Protein AF-A0A6P6J714-F1 (afdb_monomer_lite)

InterPro domains:
  IPR006620 Prolyl 4-hydroxylase, alpha subunit [SM00702] (206-391)
  IPR011990 Tetratricopeptide-like helical domain superfamily [G3DSA:1.25.40.10] (125-239)
  IPR011990 Tetratricopeptide-like helical domain superfamily [SSF48452] (155-238)
  IPR013547 Prolyl 4-hydroxylase, N-terminal [PF08336] (25-153)
  IPR045054 Prolyl 4-hydroxylase [PTHR10869] (330-397)
  IPR059068 Prolyl 4-hydroxylase, peptide-substrate-binding domain [PF23558] (156-231)

Sequence (407 aa):
MVVRELTFVVCFWTVCTAGHEFFSSTDQIAQLVEKKKDLLMSFSQYIDAEEKNVEAMKSVYLDLLLSYSNPVDPEEITRDPVAAYKLLRQLRNELIHIIKHIQPSFHQCNEYQDELELLEIPQLKDLDGAASGLIRLQEIYKLYPEDIMKEMLLSADEAFHVGLVAYNEDKFQHAFLWFWYSLDKLTEYSTTTEKELLLYVISSAYHFGSLPVAIYFNKQLLNLDPTDYEIRDQLNRLLRFQRKSNPDIFTLNKESRSYEKLCRGELDKRTFKRQRALSCRYSTGGGNPRLMYPPVKEEVEWDEPPIIRYHDIISDREIEILKNISRPLMNDVEIGGATVFPDIGVATRPKKGSAVFWYNLHKNGELDLNTRHAGCPVLVGNKWVANKWIHEFGQEFKRPCSLSEWE

Structure (mmCIF, N/CA/C/O backbone):
data_AF-A0A6P6J714-F1
#
_entry.id   AF-A0A6P6J714-F1
#
loop_
_atom_site.group_PDB
_atom_site.id
_atom_site.type_symbol
_atom_site.label_atom_id
_atom_site.label_alt_id
_atom_site.label_comp_id
_atom_site.label_asym_id
_atom_site.label_entity_id
_atom_site.label_seq_id
_atom_site.pdbx_PDB_ins_code
_atom_site.Cartn_x
_atom_site.Cartn_y
_atom_site.Cartn_z
_atom_site.occupancy
_atom_site.B_iso_or_equiv
_atom_site.auth_seq_id
_atom_site.auth_comp_id
_atom_site.auth_asym_id
_atom_site.auth_atom_id
_atom_site.pdbx_PDB_model_num
ATOM 1 N N . MET A 1 1 ? 41.418 -51.137 0.721 1.00 33.09 1 MET A N 1
ATOM 2 C CA . MET A 1 1 ? 41.031 -50.244 1.830 1.00 33.09 1 MET A CA 1
ATOM 3 C C . MET A 1 1 ? 41.087 -48.817 1.301 1.00 33.09 1 MET A C 1
ATOM 5 O O . MET A 1 1 ? 42.153 -48.227 1.265 1.00 33.09 1 MET A O 1
ATOM 9 N N . VAL A 1 2 ? 39.975 -48.325 0.755 1.00 26.08 2 VAL A N 1
ATOM 10 C CA . VAL A 1 2 ? 39.806 -46.923 0.342 1.00 26.08 2 VAL A CA 1
ATOM 11 C C . VAL A 1 2 ? 38.433 -46.539 0.867 1.00 26.08 2 VAL A C 1
ATOM 13 O O . VAL A 1 2 ? 37.415 -47.041 0.393 1.00 26.08 2 VAL A O 1
ATOM 16 N N . VAL A 1 3 ? 38.446 -45.783 1.957 1.00 25.08 3 VAL A N 1
ATOM 17 C CA . VAL A 1 3 ? 37.269 -45.347 2.703 1.00 25.08 3 VAL A CA 1
ATOM 18 C C . VAL A 1 3 ? 36.589 -44.253 1.883 1.00 25.08 3 VAL A C 1
ATOM 20 O O . VAL A 1 3 ? 37.199 -43.229 1.591 1.00 25.08 3 VAL A O 1
ATOM 23 N N . ARG A 1 4 ? 35.345 -44.493 1.458 1.00 28.39 4 ARG A N 1
ATOM 24 C CA . ARG A 1 4 ? 34.454 -43.450 0.941 1.00 28.39 4 ARG A CA 1
ATOM 25 C C . ARG A 1 4 ? 33.766 -42.820 2.146 1.00 28.39 4 ARG A C 1
ATOM 27 O O . ARG A 1 4 ? 32.860 -43.429 2.707 1.00 28.39 4 ARG A O 1
ATOM 34 N N . GLU A 1 5 ? 34.206 -41.637 2.554 1.00 26.20 5 GLU A N 1
ATOM 35 C CA . GLU A 1 5 ? 33.433 -40.816 3.483 1.00 26.20 5 GLU A CA 1
ATOM 36 C C . GLU A 1 5 ? 32.226 -40.233 2.737 1.00 26.20 5 GLU A C 1
ATOM 38 O O . GLU A 1 5 ? 32.371 -39.444 1.804 1.00 26.20 5 GLU A O 1
ATOM 43 N N . LEU A 1 6 ? 31.026 -40.671 3.124 1.00 26.44 6 LEU A N 1
ATOM 44 C CA . LEU A 1 6 ? 29.785 -39.960 2.840 1.00 26.44 6 LEU A CA 1
ATOM 45 C C . LEU A 1 6 ? 29.675 -38.818 3.855 1.00 26.44 6 LEU A C 1
ATOM 47 O O . LEU A 1 6 ? 29.275 -39.032 4.999 1.00 26.44 6 LEU A O 1
ATOM 51 N N . THR A 1 7 ? 30.010 -37.602 3.444 1.00 24.78 7 THR A N 1
ATOM 52 C CA . THR A 1 7 ? 29.639 -36.395 4.180 1.00 24.78 7 THR A CA 1
ATOM 53 C C . THR A 1 7 ? 28.159 -36.105 3.936 1.00 24.78 7 THR A C 1
ATOM 55 O O . THR A 1 7 ? 27.760 -35.555 2.912 1.00 24.78 7 THR A O 1
ATOM 58 N N . PHE A 1 8 ? 27.314 -36.504 4.887 1.00 23.41 8 PHE A N 1
ATOM 59 C CA . PHE A 1 8 ? 25.938 -36.021 4.974 1.00 23.41 8 PHE A CA 1
ATOM 60 C C . PHE A 1 8 ? 25.968 -34.544 5.387 1.00 23.41 8 PHE A C 1
ATOM 62 O O . PHE A 1 8 ? 26.159 -34.220 6.558 1.00 23.41 8 PHE A O 1
ATOM 69 N N . VAL A 1 9 ? 25.772 -33.638 4.428 1.00 26.62 9 VAL A N 1
ATOM 70 C CA . VAL A 1 9 ? 25.413 -32.249 4.730 1.00 26.62 9 VAL A CA 1
ATOM 71 C C . VAL A 1 9 ? 23.960 -32.263 5.190 1.00 26.62 9 VAL A C 1
ATOM 73 O O . VAL A 1 9 ? 23.029 -32.285 4.387 1.00 26.62 9 VAL A O 1
ATOM 76 N N . VAL A 1 10 ? 23.763 -32.306 6.505 1.00 26.33 10 VAL A N 1
ATOM 77 C CA . VAL A 1 10 ? 22.467 -32.023 7.120 1.00 26.33 10 VAL A CA 1
ATOM 78 C C . VAL A 1 10 ? 22.221 -30.528 6.934 1.00 26.33 10 VAL A C 1
ATOM 80 O O . VAL A 1 10 ? 22.680 -29.705 7.723 1.00 26.33 10 VAL A O 1
ATOM 83 N N . CYS A 1 11 ? 21.530 -30.158 5.854 1.00 25.64 11 CYS A N 1
ATOM 84 C CA . CYS A 1 11 ? 20.895 -28.850 5.774 1.00 25.64 11 CYS A CA 1
ATOM 85 C C . CYS A 1 11 ? 19.868 -28.789 6.905 1.00 25.64 11 CYS A C 1
ATOM 87 O O . CYS A 1 11 ? 18.786 -29.365 6.796 1.00 25.64 11 CYS A O 1
ATOM 89 N N . PHE A 1 12 ? 20.209 -28.089 7.986 1.00 23.88 12 PHE A N 1
ATOM 90 C CA . PHE A 1 12 ? 19.211 -27.517 8.874 1.00 23.88 12 PHE A CA 1
ATOM 91 C C . PHE A 1 12 ? 18.360 -26.571 8.026 1.00 23.88 12 PHE A C 1
ATOM 93 O O . PHE A 1 12 ? 18.694 -25.407 7.830 1.00 23.88 12 PHE A O 1
ATOM 100 N N . TRP A 1 13 ? 17.261 -27.093 7.486 1.00 26.03 13 TRP A N 1
ATOM 101 C CA . TRP A 1 13 ? 16.109 -26.271 7.181 1.00 26.03 13 TRP A CA 1
ATOM 102 C C . TRP A 1 13 ? 15.605 -25.787 8.534 1.00 26.03 13 TRP A C 1
ATOM 104 O O . TRP A 1 13 ? 14.771 -26.425 9.173 1.00 26.03 13 TRP A O 1
ATOM 114 N N . THR A 1 14 ? 16.128 -24.656 9.002 1.00 24.09 14 THR A N 1
ATOM 115 C CA . THR A 1 14 ? 15.284 -23.752 9.769 1.00 24.09 14 THR A CA 1
ATOM 116 C C . THR A 1 14 ? 14.135 -23.412 8.836 1.00 24.09 14 THR A C 1
ATOM 118 O O . THR A 1 14 ? 14.237 -22.524 7.991 1.00 24.09 14 THR A O 1
ATOM 121 N N . VAL A 1 15 ? 13.055 -24.186 8.940 1.00 29.66 15 VAL A N 1
ATOM 122 C CA . VAL A 1 15 ? 11.729 -23.698 8.611 1.00 29.66 15 VAL A CA 1
ATOM 123 C C . VAL A 1 15 ? 11.566 -22.498 9.528 1.00 29.66 15 VAL A C 1
ATOM 125 O O . VAL A 1 15 ? 11.230 -22.639 10.701 1.00 29.66 15 VAL A O 1
ATOM 128 N N . CYS A 1 16 ? 11.908 -21.311 9.028 1.00 23.75 16 CYS A N 1
ATOM 129 C CA . CYS A 1 16 ? 11.300 -20.109 9.549 1.00 23.75 16 CYS A CA 1
ATOM 130 C C . CYS A 1 16 ? 9.811 -20.338 9.334 1.00 23.75 16 CYS A C 1
ATOM 132 O O . CYS A 1 16 ? 9.311 -20.212 8.217 1.00 23.75 16 CYS A O 1
ATOM 134 N N . THR A 1 17 ? 9.107 -20.725 10.393 1.00 29.05 17 THR A N 1
ATOM 135 C CA . THR A 1 17 ? 7.695 -20.408 10.514 1.00 29.05 17 THR A CA 1
ATOM 136 C C . THR A 1 17 ? 7.659 -18.887 10.565 1.00 29.05 17 THR A C 1
ATOM 138 O O . THR A 1 17 ? 7.710 -18.291 11.640 1.00 29.05 17 THR A O 1
ATOM 141 N N . ALA A 1 18 ? 7.711 -18.242 9.396 1.00 38.22 18 ALA A N 1
ATOM 142 C CA . ALA A 1 18 ? 7.245 -16.878 9.280 1.00 38.22 18 ALA A CA 1
ATOM 143 C C . ALA A 1 18 ? 5.825 -16.941 9.835 1.00 38.22 18 ALA A C 1
ATOM 145 O O . ALA A 1 18 ? 4.995 -17.688 9.309 1.00 38.22 18 ALA A O 1
ATOM 146 N N . GLY A 1 19 ? 5.600 -16.313 10.991 1.00 42.78 19 GLY A N 1
ATOM 147 C CA . GLY A 1 19 ? 4.258 -16.230 11.546 1.00 42.78 19 GLY A CA 1
ATOM 148 C C . GLY A 1 19 ? 3.339 -15.726 10.441 1.00 42.78 19 GLY A C 1
ATOM 149 O O . GLY A 1 19 ? 3.762 -14.888 9.651 1.00 42.78 19 GLY A O 1
ATOM 150 N N . HIS A 1 20 ? 2.130 -16.272 10.345 1.00 53.53 20 HIS A N 1
ATOM 151 C CA . HIS A 1 20 ? 1.172 -15.837 9.335 1.00 53.53 20 HIS A CA 1
ATOM 152 C C . HIS A 1 20 ? 1.065 -14.296 9.374 1.00 53.53 20 HIS A C 1
ATOM 154 O O . HIS A 1 20 ? 0.865 -13.716 10.446 1.00 53.53 20 HIS A O 1
ATOM 160 N N . GLU A 1 21 ? 1.337 -13.655 8.233 1.00 58.09 21 GLU A N 1
ATOM 161 C CA . GLU A 1 21 ? 1.331 -12.200 8.028 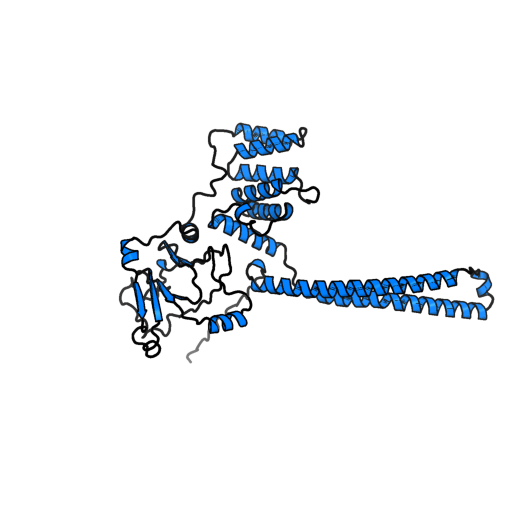1.00 58.09 21 GLU A CA 1
ATOM 162 C C . GLU A 1 21 ? 0.247 -11.875 6.998 1.00 58.09 21 GLU A C 1
ATOM 164 O O . GLU A 1 21 ? 0.43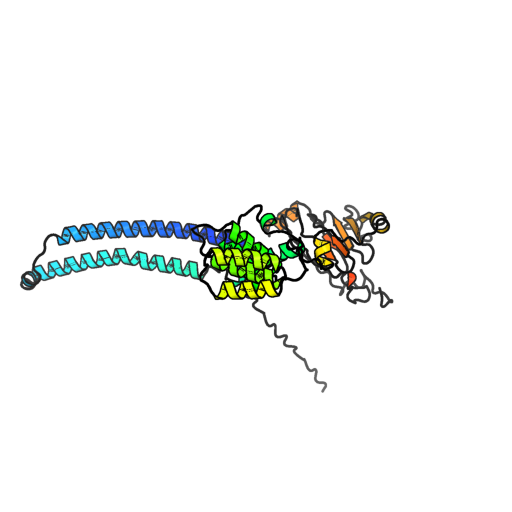9 -12.071 5.792 1.00 58.09 21 GLU A O 1
ATOM 169 N N . PHE A 1 22 ? -0.900 -11.386 7.471 1.00 57.59 22 PHE A N 1
ATOM 170 C CA . PHE A 1 22 ? -2.114 -11.248 6.657 1.00 57.59 22 PHE A CA 1
ATOM 171 C C . PHE A 1 22 ? -2.012 -10.141 5.600 1.00 57.59 22 PHE A C 1
ATOM 173 O O . PHE A 1 22 ? -2.588 -10.250 4.521 1.00 57.59 22 PHE A O 1
ATOM 180 N N . PHE A 1 23 ? -1.240 -9.086 5.868 1.00 58.25 23 PHE A N 1
ATOM 181 C CA . PHE A 1 23 ? -1.102 -7.930 4.972 1.00 58.25 23 PHE A CA 1
ATOM 182 C C . PHE A 1 23 ? -0.283 -8.224 3.700 1.00 58.25 23 PHE A C 1
ATOM 184 O O . PHE A 1 23 ? -0.289 -7.431 2.758 1.00 58.25 23 PHE A O 1
ATOM 191 N N . SER A 1 24 ? 0.427 -9.355 3.660 1.00 61.00 24 SER A N 1
ATOM 192 C CA . SER A 1 24 ? 1.268 -9.753 2.526 1.00 61.00 24 SER A CA 1
ATOM 193 C C . SER A 1 24 ? 0.507 -10.518 1.431 1.00 61.00 24 SER A C 1
ATOM 195 O O . SER A 1 24 ? 1.024 -10.673 0.321 1.00 61.00 24 SER A O 1
ATOM 197 N N . SER A 1 25 ? -0.721 -10.976 1.718 1.00 65.00 25 SER A N 1
ATOM 198 C CA . SER A 1 25 ? -1.517 -11.826 0.828 1.00 65.00 25 SER A CA 1
ATOM 199 C C . SER A 1 25 ? -2.983 -11.397 0.765 1.00 65.00 25 SER A C 1
ATOM 201 O O . SER A 1 25 ? -3.735 -11.506 1.733 1.00 65.00 25 SER A O 1
ATOM 203 N N . THR A 1 26 ? -3.426 -10.988 -0.424 1.00 67.44 26 THR A N 1
ATOM 204 C CA . THR A 1 26 ? -4.833 -10.658 -0.696 1.00 67.44 26 THR A CA 1
ATOM 205 C C . THR A 1 26 ? -5.762 -11.857 -0.512 1.00 67.44 26 THR A C 1
ATOM 207 O O . THR A 1 26 ? -6.912 -11.681 -0.114 1.00 67.44 26 THR A O 1
ATOM 210 N N . ASP A 1 27 ? -5.265 -13.073 -0.752 1.00 66.88 27 ASP A N 1
ATOM 211 C CA . ASP A 1 27 ? -6.046 -14.306 -0.611 1.00 66.88 27 ASP A CA 1
ATOM 212 C C . ASP A 1 27 ? -6.399 -14.586 0.848 1.00 66.88 27 ASP A C 1
ATOM 214 O O . ASP A 1 27 ? -7.522 -14.984 1.154 1.00 66.88 27 ASP A O 1
ATOM 218 N N . GLN A 1 28 ? -5.461 -14.338 1.764 1.00 69.50 28 GLN A N 1
ATOM 219 C CA . GLN A 1 28 ? -5.700 -14.534 3.193 1.00 69.50 28 GLN A CA 1
ATOM 220 C C . GLN A 1 28 ? -6.727 -13.526 3.723 1.00 69.50 28 GLN A C 1
ATOM 222 O O . GLN A 1 28 ? -7.625 -13.903 4.473 1.00 69.50 28 GLN A O 1
ATOM 227 N N . ILE A 1 29 ? -6.660 -12.267 3.277 1.00 74.81 29 ILE A N 1
ATOM 228 C CA . ILE A 1 29 ? -7.658 -11.243 3.622 1.00 74.81 29 ILE A CA 1
ATOM 229 C C . ILE A 1 29 ? -9.040 -11.624 3.073 1.00 74.81 29 ILE A C 1
ATOM 231 O O . ILE A 1 29 ? -10.034 -11.515 3.789 1.00 74.81 29 ILE A O 1
ATOM 235 N N . ALA A 1 30 ? -9.124 -12.115 1.833 1.00 74.06 30 ALA A N 1
ATOM 236 C CA . ALA A 1 30 ? -10.390 -12.554 1.248 1.00 74.06 30 ALA A CA 1
ATOM 237 C C . ALA A 1 30 ? -11.019 -13.716 2.038 1.00 74.06 30 ALA A C 1
ATOM 239 O O . ALA A 1 30 ? -12.204 -13.668 2.366 1.00 74.06 30 ALA A O 1
ATOM 240 N N . GLN A 1 31 ? -10.215 -14.712 2.425 1.00 75.12 31 GLN A N 1
ATOM 241 C CA . GLN A 1 31 ? -10.672 -15.820 3.271 1.00 75.12 31 GLN A CA 1
ATOM 242 C C . GLN A 1 31 ? -11.164 -15.339 4.643 1.00 75.12 31 GLN A C 1
ATOM 244 O O . GLN A 1 31 ? -12.165 -15.843 5.149 1.00 75.12 31 GLN A O 1
ATOM 249 N N . LEU A 1 32 ? -10.503 -14.344 5.246 1.00 79.31 32 LEU A N 1
ATOM 250 C CA . LEU A 1 32 ? -10.957 -13.748 6.506 1.00 79.31 32 LEU A CA 1
ATOM 251 C C . LEU A 1 32 ? -12.319 -13.060 6.371 1.00 79.31 32 LEU A C 1
ATOM 253 O O . LEU A 1 32 ? -13.132 -13.137 7.291 1.00 79.31 32 LEU A O 1
ATOM 257 N N . VAL A 1 33 ? -12.594 -12.408 5.239 1.00 80.62 33 VAL A N 1
ATOM 258 C CA . VAL A 1 33 ? -13.899 -11.778 4.982 1.00 80.62 33 VAL A CA 1
ATOM 259 C C . VAL A 1 33 ? -15.010 -12.825 4.900 1.00 80.62 33 VAL A C 1
ATOM 261 O O . VAL A 1 33 ? -16.085 -12.615 5.466 1.00 80.62 33 VAL A O 1
ATOM 264 N N . GLU A 1 34 ? -14.755 -13.957 4.243 1.00 81.25 34 GLU A N 1
ATOM 265 C CA . GLU A 1 34 ? -15.707 -15.072 4.191 1.00 81.25 34 GLU A CA 1
ATOM 266 C C . GLU A 1 34 ? -15.947 -15.658 5.587 1.00 81.25 34 GLU A C 1
ATOM 268 O O . GLU A 1 34 ? -17.089 -15.689 6.043 1.00 81.25 34 GLU A O 1
ATOM 273 N N . LYS A 1 35 ? -14.877 -15.979 6.328 1.00 81.25 35 LYS A N 1
ATOM 274 C CA . LYS A 1 35 ? -14.983 -16.475 7.711 1.00 81.25 35 LYS A CA 1
ATOM 275 C C . LYS A 1 35 ? -15.727 -15.504 8.633 1.00 81.25 35 LYS A C 1
ATOM 277 O O . LYS A 1 35 ? -16.530 -15.928 9.457 1.00 81.25 35 LYS A O 1
ATOM 282 N N . LYS A 1 36 ? -15.505 -14.192 8.487 1.00 83.25 36 LYS A N 1
ATOM 283 C CA . LYS A 1 36 ? -16.239 -13.160 9.238 1.00 83.25 36 LYS A CA 1
ATOM 284 C C . LYS A 1 36 ? -17.739 -13.231 8.956 1.00 83.25 36 LYS A C 1
ATOM 286 O O . LYS A 1 36 ? -18.536 -13.067 9.875 1.00 83.25 36 LYS A O 1
ATOM 291 N N . LYS A 1 37 ? -18.135 -13.428 7.696 1.00 84.81 37 LYS A N 1
ATOM 292 C CA . LYS A 1 37 ? -19.548 -13.538 7.321 1.00 84.81 37 LYS A CA 1
ATOM 293 C C . LYS A 1 37 ? -20.191 -14.769 7.957 1.00 84.81 37 LYS A C 1
ATOM 295 O O . LYS A 1 37 ? -21.297 -14.651 8.481 1.00 84.81 37 LYS A O 1
ATOM 300 N N . ASP A 1 38 ? -19.491 -15.898 7.937 1.00 81.62 38 ASP A N 1
ATOM 301 C CA . ASP A 1 38 ? -19.964 -17.136 8.556 1.00 81.62 38 ASP A CA 1
ATOM 302 C C . ASP A 1 38 ? -20.119 -16.957 10.071 1.00 81.62 38 ASP A C 1
ATOM 304 O O . ASP A 1 38 ? -21.197 -17.207 10.606 1.00 81.62 38 ASP A O 1
ATOM 308 N N . LEU A 1 39 ? -19.118 -16.366 10.737 1.00 83.12 39 LEU A N 1
ATOM 309 C CA . LEU A 1 39 ? -19.172 -16.053 12.167 1.00 83.12 39 LEU A CA 1
ATOM 310 C C . LEU A 1 39 ? -20.344 -15.126 12.525 1.00 83.12 39 LEU A C 1
ATOM 312 O O . LEU A 1 39 ? -21.021 -15.349 13.525 1.00 83.12 39 LEU A O 1
ATOM 316 N N . LEU A 1 40 ? -20.605 -14.087 11.723 1.00 84.81 40 LEU A N 1
ATOM 317 C CA . LEU A 1 40 ? -21.731 -13.172 11.951 1.00 84.81 40 LEU A CA 1
ATOM 318 C C . LEU A 1 40 ? -23.084 -13.876 11.808 1.00 84.81 40 LEU A C 1
ATOM 320 O O . LEU A 1 40 ? -24.016 -13.577 12.554 1.00 84.81 40 LEU A O 1
ATOM 324 N N . MET A 1 41 ? -23.197 -14.805 10.858 1.00 84.06 41 MET A N 1
ATOM 325 C CA . MET A 1 41 ? -24.410 -15.592 10.665 1.00 84.06 41 MET A CA 1
ATOM 326 C C . MET A 1 41 ? -24.635 -16.550 11.834 1.00 84.06 41 MET A C 1
ATOM 328 O O . MET A 1 41 ? -25.738 -16.575 12.382 1.00 84.06 41 MET A O 1
ATOM 332 N N . SER A 1 42 ? -23.597 -17.275 12.256 1.00 81.06 42 SER A N 1
ATOM 333 C CA . SER A 1 42 ? -23.644 -18.088 13.471 1.00 81.06 42 SER A CA 1
ATOM 334 C C . SER A 1 42 ? -24.019 -17.212 14.681 1.00 81.06 42 SER A C 1
ATOM 336 O O . SER A 1 42 ? -24.815 -17.628 15.523 1.00 81.06 42 SER A O 1
ATOM 338 N N . PHE A 1 43 ? -23.525 -15.963 14.750 1.00 82.56 43 PHE A N 1
ATOM 339 C CA . PHE A 1 43 ? -23.684 -15.125 15.949 1.00 82.56 43 PHE A CA 1
ATOM 340 C C . PHE A 1 43 ? -25.113 -14.615 16.055 1.00 82.56 43 PHE A C 1
ATOM 342 O O . PHE A 1 43 ? -25.690 -14.587 17.138 1.00 82.56 43 PHE A O 1
ATOM 349 N N . SER A 1 44 ? -25.726 -14.315 14.911 1.00 87.00 44 SER A N 1
ATOM 350 C CA . SER A 1 44 ? -27.161 -14.057 14.824 1.00 87.00 44 SER A CA 1
ATOM 351 C C . SER A 1 44 ? -27.985 -15.255 15.305 1.00 87.00 44 SER A C 1
ATOM 353 O O . SER A 1 44 ? -28.927 -15.070 16.067 1.00 87.00 44 SER A O 1
ATOM 355 N N . GLN A 1 45 ? -27.633 -16.480 14.898 1.00 83.12 45 GLN A N 1
ATOM 356 C CA . GLN A 1 45 ? -28.355 -17.684 15.331 1.00 83.12 45 GLN A CA 1
ATOM 357 C C . GLN A 1 45 ? -28.207 -17.930 16.836 1.00 83.12 45 GLN A C 1
ATOM 359 O O . GLN A 1 45 ? -29.162 -18.358 17.485 1.00 83.12 45 GLN A O 1
ATOM 364 N N . TYR A 1 46 ? -27.030 -17.639 17.393 1.00 81.69 46 TYR A N 1
ATOM 365 C CA . TYR A 1 46 ? -26.790 -17.695 18.831 1.00 81.69 46 TYR A CA 1
ATOM 366 C C . TYR A 1 46 ? -27.659 -16.688 19.590 1.00 81.69 46 TYR A C 1
ATOM 368 O O . TYR A 1 46 ? -28.308 -17.065 20.563 1.00 81.69 46 TYR A O 1
ATOM 376 N N . ILE A 1 47 ? -27.737 -15.439 19.114 1.00 83.44 47 ILE A N 1
ATOM 377 C CA . ILE A 1 47 ? -28.618 -14.416 19.695 1.00 83.44 47 ILE A CA 1
ATOM 378 C C . ILE A 1 47 ? -30.074 -14.903 19.689 1.00 83.44 47 ILE A C 1
ATOM 380 O O . ILE A 1 47 ? -30.716 -14.892 20.737 1.00 83.44 47 ILE A O 1
ATOM 384 N N . ASP A 1 48 ? -30.573 -15.413 18.559 1.00 85.50 48 ASP A N 1
ATOM 385 C CA . ASP A 1 48 ? -31.952 -15.914 18.447 1.00 85.50 48 ASP A CA 1
ATOM 386 C C . ASP A 1 48 ? -32.235 -17.104 19.387 1.00 85.50 48 ASP A C 1
ATOM 388 O O . ASP A 1 48 ? -33.355 -17.278 19.883 1.00 85.50 48 ASP A O 1
ATOM 392 N N . ALA A 1 49 ? -31.241 -17.972 19.604 1.00 82.50 49 ALA A N 1
ATOM 393 C CA . ALA A 1 49 ? -31.352 -19.109 20.512 1.00 82.50 49 ALA A CA 1
ATOM 394 C C . ALA A 1 49 ? -31.378 -18.656 21.979 1.00 82.50 49 ALA A C 1
ATOM 396 O O . ALA A 1 49 ? -32.230 -19.110 22.749 1.00 82.50 49 ALA A O 1
ATOM 397 N N . GLU A 1 50 ? -30.503 -17.722 22.351 1.00 82.75 50 GLU A N 1
ATOM 398 C CA . GLU A 1 50 ? -30.450 -17.170 23.703 1.00 82.75 50 GLU A CA 1
ATOM 399 C C . GLU A 1 50 ? -31.678 -16.316 24.032 1.00 82.75 50 GLU A C 1
ATOM 401 O O . GLU A 1 50 ? -32.208 -16.428 25.135 1.00 82.75 50 GLU A O 1
ATOM 406 N N . GLU A 1 51 ? -32.220 -15.543 23.087 1.00 87.38 51 GLU A N 1
ATOM 407 C CA . GLU A 1 51 ? -33.477 -14.814 23.300 1.00 87.38 51 GLU A CA 1
ATOM 408 C C . GLU A 1 51 ? -34.635 -15.762 23.645 1.00 87.38 51 GLU A C 1
ATOM 410 O O . GLU A 1 51 ? -35.374 -15.514 24.605 1.00 87.38 51 GLU A O 1
ATOM 415 N N . LYS A 1 52 ? -34.750 -16.897 22.939 1.00 85.00 52 LYS A N 1
ATOM 416 C CA . LYS A 1 52 ? -35.744 -17.943 23.245 1.00 85.00 52 LYS A CA 1
ATOM 417 C C . LYS A 1 52 ? -35.490 -18.610 24.594 1.00 85.00 52 LYS A C 1
ATOM 419 O O . LYS A 1 52 ? -36.445 -18.868 25.331 1.00 85.00 52 LYS A O 1
ATOM 424 N N . ASN A 1 53 ? -34.229 -18.887 24.935 1.00 83.44 53 ASN A N 1
ATOM 425 C CA . ASN A 1 53 ? -33.866 -19.442 26.241 1.00 83.44 53 ASN A CA 1
ATOM 426 C C . ASN A 1 53 ? -34.261 -18.477 27.366 1.00 83.44 53 ASN A C 1
ATOM 428 O O . ASN A 1 53 ? -34.909 -18.889 28.329 1.00 83.44 53 ASN A O 1
ATOM 432 N N . VAL A 1 54 ? -33.957 -17.186 27.220 1.00 84.94 54 VAL A N 1
ATOM 433 C CA . VAL A 1 54 ? -34.330 -16.139 28.178 1.00 84.94 54 VAL A CA 1
ATOM 434 C C . VAL A 1 54 ? -35.850 -16.001 28.288 1.00 84.94 54 VAL A C 1
ATOM 436 O O . VAL A 1 54 ? -36.368 -15.852 29.395 1.00 84.94 54 VAL A O 1
ATOM 439 N N . GLU A 1 55 ? -36.591 -16.074 27.182 1.00 86.69 55 GLU A N 1
ATOM 440 C CA . GLU A 1 55 ? -38.058 -16.060 27.203 1.00 86.69 55 GLU A CA 1
ATOM 441 C C . GLU A 1 55 ? -38.633 -17.271 27.960 1.00 86.69 55 GLU A C 1
ATOM 443 O O . GLU A 1 55 ? -39.520 -17.112 28.805 1.00 86.69 55 GLU A O 1
ATOM 448 N N . ALA A 1 56 ? -38.069 -18.465 27.755 1.00 82.81 56 ALA A N 1
ATOM 449 C CA . ALA A 1 56 ? -38.437 -19.664 28.506 1.00 82.81 56 ALA A CA 1
ATOM 450 C C . ALA A 1 56 ? -38.064 -19.571 29.999 1.00 82.81 56 ALA A C 1
ATOM 452 O O . ALA A 1 56 ? -38.826 -20.006 30.859 1.00 82.81 56 ALA A O 1
ATOM 453 N N . MET A 1 57 ? -36.921 -18.973 30.344 1.00 82.31 57 MET A N 1
ATOM 454 C CA . MET A 1 57 ? -36.559 -18.731 31.746 1.00 82.31 57 MET A CA 1
ATOM 455 C C . MET A 1 57 ? -37.527 -17.747 32.414 1.00 82.31 57 MET A C 1
ATOM 457 O O . MET A 1 57 ? -37.923 -17.956 33.562 1.00 82.31 57 MET A O 1
ATOM 461 N N . LYS A 1 58 ? -37.948 -16.695 31.697 1.00 86.50 58 LYS A N 1
ATOM 462 C CA . LYS A 1 58 ? -38.939 -15.726 32.188 1.00 86.50 58 LYS A CA 1
ATOM 463 C C . LYS A 1 58 ? -40.291 -16.383 32.468 1.00 86.50 58 LYS A C 1
ATOM 465 O O . LYS A 1 58 ? -40.893 -16.068 33.492 1.00 86.50 58 LYS A O 1
ATOM 470 N N . SER A 1 59 ? -40.763 -17.298 31.616 1.00 83.19 59 SER A N 1
ATOM 471 C CA . SER A 1 59 ? -42.033 -18.002 31.856 1.00 83.19 59 SER A CA 1
ATOM 472 C C . SER A 1 59 ? -41.963 -18.925 33.077 1.00 83.19 59 SER A C 1
ATOM 474 O O . SER A 1 59 ? -42.845 -18.865 33.930 1.00 83.19 59 SER A O 1
ATOM 476 N N . VAL A 1 60 ? -40.871 -19.681 33.239 1.00 81.12 60 VAL A N 1
ATOM 477 C CA . VAL A 1 60 ? -40.648 -20.529 34.427 1.00 81.12 60 VAL A CA 1
ATOM 478 C C . VAL A 1 60 ? -40.577 -19.693 35.708 1.00 81.12 60 VAL A C 1
ATOM 480 O O . VAL A 1 60 ? -41.136 -20.079 36.732 1.00 81.12 60 VAL A O 1
ATOM 483 N N . TYR A 1 61 ? -39.925 -18.530 35.666 1.00 81.12 61 TYR A N 1
ATOM 484 C CA . TYR A 1 61 ? -39.870 -17.614 36.806 1.00 81.12 61 TYR A CA 1
ATOM 485 C C . TYR A 1 61 ? -41.258 -17.094 37.212 1.00 81.12 61 TYR A C 1
ATOM 487 O O . TYR A 1 61 ? -41.563 -17.028 38.404 1.00 81.12 61 TYR A O 1
ATOM 495 N N . LEU A 1 62 ? -42.115 -16.761 36.241 1.00 82.12 62 LEU A N 1
ATOM 496 C CA . LEU A 1 62 ? -43.491 -16.334 36.508 1.00 82.12 62 LEU A CA 1
ATOM 497 C C . LEU A 1 62 ? -44.328 -17.454 37.146 1.00 82.12 62 LEU A C 1
ATOM 499 O O . LEU A 1 62 ? -45.041 -17.192 38.115 1.00 82.12 62 LEU A O 1
ATOM 503 N N . ASP A 1 63 ? -44.192 -18.695 36.673 1.00 77.88 63 ASP A N 1
ATOM 504 C CA . ASP A 1 63 ? -44.868 -19.857 37.269 1.00 77.88 63 ASP A CA 1
ATOM 505 C C . ASP A 1 63 ? -44.423 -20.100 38.725 1.00 77.88 63 ASP A C 1
ATOM 507 O O . ASP A 1 63 ? -45.252 -20.376 39.596 1.00 77.88 63 ASP A O 1
ATOM 511 N N . LEU A 1 64 ? -43.129 -19.931 39.020 1.00 74.25 64 LEU A N 1
ATOM 512 C CA . LEU A 1 64 ? -42.579 -20.042 40.379 1.00 74.25 64 LEU A CA 1
ATOM 513 C C . LEU A 1 64 ? -43.045 -18.906 41.303 1.00 74.25 64 LEU A C 1
ATOM 515 O O . LEU A 1 64 ? -43.320 -19.131 42.479 1.00 74.25 64 LEU A O 1
ATOM 519 N N . LEU A 1 65 ? -43.173 -17.678 40.797 1.00 72.75 65 LEU A N 1
ATOM 520 C CA . LEU A 1 65 ? -43.732 -16.562 41.571 1.00 72.75 65 LEU A CA 1
ATOM 521 C C . LEU A 1 65 ? -45.196 -16.813 41.959 1.00 72.75 65 LEU A C 1
ATOM 523 O O . LEU A 1 65 ? -45.605 -16.521 43.087 1.00 72.75 65 LEU A O 1
ATOM 527 N N . LEU A 1 66 ? -45.982 -17.383 41.043 1.00 69.81 66 LEU A N 1
ATOM 528 C CA . LEU A 1 66 ? -47.368 -17.761 41.313 1.00 69.81 66 LEU A CA 1
ATOM 529 C C . LEU A 1 66 ? -47.452 -18.872 42.372 1.00 69.81 66 LEU A C 1
ATOM 531 O O . LEU A 1 66 ? -48.329 -18.811 43.236 1.00 69.81 66 LEU A O 1
ATOM 535 N N . SER A 1 67 ? -46.527 -19.842 42.376 1.00 66.12 67 SER A N 1
ATOM 536 C CA . SER A 1 67 ? -46.485 -20.889 43.411 1.00 66.12 67 SER A CA 1
ATOM 537 C C . SER A 1 67 ? -46.021 -20.373 44.784 1.00 66.12 67 SER A C 1
ATOM 539 O O . SER A 1 67 ? -46.503 -20.857 45.809 1.00 66.12 67 SER A O 1
ATOM 541 N N . TYR A 1 68 ? -45.165 -19.345 44.823 1.00 62.62 68 TYR A N 1
ATOM 542 C CA . TYR A 1 68 ? -44.630 -18.735 46.053 1.00 62.62 68 TYR A CA 1
ATOM 543 C C . TYR A 1 68 ? -45.633 -17.840 46.810 1.00 62.62 68 TYR A C 1
ATOM 545 O O . TYR A 1 68 ? -45.406 -17.466 47.960 1.00 62.62 68 TYR A O 1
ATOM 553 N N . SER A 1 69 ? -46.771 -17.506 46.196 1.00 55.84 69 SER A N 1
ATOM 554 C CA . SER A 1 69 ? -47.778 -16.573 46.738 1.00 55.84 69 SER A CA 1
ATOM 555 C C . SER A 1 69 ? -48.494 -17.053 48.016 1.00 55.84 69 SER A C 1
ATOM 557 O O . SER A 1 69 ? -49.263 -16.293 48.601 1.00 55.84 69 SER A O 1
ATOM 559 N N . ASN A 1 70 ? -48.243 -18.284 48.474 1.00 56.78 70 ASN A N 1
ATOM 560 C CA . ASN A 1 70 ? -48.726 -18.813 49.751 1.00 56.78 70 ASN A CA 1
ATOM 561 C C . ASN A 1 70 ? -47.534 -19.083 50.686 1.00 56.78 70 ASN A C 1
ATOM 563 O O . ASN A 1 70 ? -47.019 -20.203 50.699 1.00 56.78 70 ASN A O 1
ATOM 567 N N . PRO A 1 71 ? -47.070 -18.090 51.467 1.00 53.97 71 PRO A N 1
ATOM 568 C CA . PRO A 1 71 ? -45.992 -18.306 52.418 1.00 53.97 71 PRO A CA 1
ATOM 569 C C . PRO A 1 71 ? -46.528 -19.157 53.573 1.00 53.97 71 PRO A C 1
ATOM 571 O O . PRO A 1 71 ? -47.343 -18.695 54.369 1.00 53.97 71 PRO A O 1
ATOM 574 N N . VAL A 1 72 ? -46.098 -20.415 53.648 1.00 58.75 72 VAL A N 1
ATOM 575 C CA . VAL A 1 72 ? -46.384 -21.299 54.785 1.00 58.75 72 VAL A CA 1
ATOM 576 C C . VAL A 1 72 ? -45.116 -21.418 55.624 1.00 58.75 72 VAL A C 1
ATOM 578 O O . VAL A 1 72 ? -44.030 -21.623 55.081 1.00 58.75 72 VAL A O 1
ATOM 581 N N . ASP A 1 73 ? -45.258 -21.251 56.937 1.00 60.62 73 ASP A N 1
ATOM 582 C CA . ASP A 1 73 ? -44.154 -21.198 57.894 1.00 60.62 73 ASP A CA 1
ATOM 583 C C . ASP A 1 73 ? -43.358 -22.530 57.913 1.00 60.62 73 ASP A C 1
ATOM 585 O O . ASP A 1 73 ? -43.935 -23.593 58.185 1.00 60.62 73 ASP A O 1
ATOM 589 N N . PRO A 1 74 ? -42.041 -22.525 57.612 1.00 60.50 74 PRO A N 1
ATOM 590 C CA . PRO A 1 74 ? -41.214 -23.736 57.550 1.00 60.50 74 PRO A CA 1
ATOM 591 C C . PRO A 1 74 ? -41.193 -24.556 58.852 1.00 60.50 74 PRO A C 1
ATOM 593 O O . PRO A 1 74 ? -41.027 -25.782 58.821 1.00 60.50 74 PRO A O 1
ATOM 596 N N . GLU A 1 75 ? -41.372 -23.898 60.001 1.00 60.00 75 GLU A N 1
ATOM 597 C CA . GLU A 1 75 ? -41.371 -24.546 61.319 1.00 60.00 75 GLU A CA 1
ATOM 598 C C . GLU A 1 75 ? -42.679 -25.300 61.628 1.00 60.00 75 GLU A C 1
ATOM 600 O O . GLU A 1 75 ? -42.695 -26.206 62.466 1.00 60.00 75 GLU A O 1
ATOM 605 N N . GLU A 1 76 ? -43.774 -24.983 60.931 1.00 59.28 76 GLU A N 1
ATOM 606 C CA . GLU A 1 76 ? -45.085 -25.610 61.132 1.00 59.28 76 GLU A CA 1
ATOM 607 C C . GLU A 1 76 ? -45.242 -26.899 60.296 1.00 59.28 76 GLU A C 1
ATOM 609 O O . GLU A 1 76 ? -45.795 -27.893 60.770 1.00 59.28 76 GLU A O 1
ATOM 614 N N . ILE A 1 77 ? -44.658 -26.933 59.090 1.00 60.16 77 ILE A N 1
ATOM 615 C CA . ILE A 1 77 ? -44.705 -28.070 58.146 1.00 60.16 77 ILE A CA 1
ATOM 616 C C . ILE A 1 77 ? -43.794 -29.235 58.566 1.00 60.16 77 ILE A C 1
ATOM 618 O O . ILE A 1 77 ? -44.115 -30.399 58.324 1.00 60.16 77 ILE A O 1
ATOM 622 N N . THR A 1 78 ? -42.663 -28.956 59.217 1.00 57.66 78 THR A N 1
ATOM 623 C CA . THR A 1 78 ? -41.678 -29.984 59.616 1.00 57.66 78 THR A CA 1
ATOM 624 C C . THR A 1 78 ? -42.170 -30.915 60.731 1.00 57.66 78 THR A C 1
ATOM 626 O O . THR A 1 78 ? -41.554 -31.953 60.978 1.00 57.66 78 THR A O 1
ATOM 629 N N . ARG A 1 79 ? -43.309 -30.597 61.363 1.00 66.81 79 ARG A N 1
ATOM 630 C CA . ARG A 1 79 ? -43.987 -31.453 62.350 1.00 66.81 79 ARG A CA 1
ATOM 631 C C . ARG A 1 79 ? -44.841 -32.559 61.714 1.00 66.81 79 ARG A C 1
ATOM 633 O O . ARG A 1 79 ? -45.086 -33.564 62.379 1.00 66.81 79 ARG A O 1
ATOM 640 N N . ASP A 1 80 ? -45.261 -32.405 60.453 1.00 77.44 80 ASP A N 1
ATOM 641 C CA . ASP A 1 80 ? -46.005 -33.418 59.690 1.00 77.44 80 ASP A CA 1
ATOM 642 C C . ASP A 1 80 ? -45.106 -34.055 58.606 1.00 77.44 80 ASP A C 1
ATOM 644 O O . ASP A 1 80 ? -44.769 -33.404 57.610 1.00 77.44 80 ASP A O 1
ATOM 648 N N . PRO A 1 81 ? -44.737 -35.346 58.735 1.00 75.69 81 PRO A N 1
ATOM 649 C CA . PRO A 1 81 ? -43.893 -36.023 57.753 1.00 75.69 81 PRO A CA 1
ATOM 650 C C . PRO A 1 81 ? -44.509 -36.081 56.342 1.00 75.69 81 PRO A C 1
ATOM 652 O O . PRO A 1 81 ? -43.768 -36.152 55.358 1.00 75.69 81 PRO A O 1
ATOM 655 N N . VAL A 1 82 ? -45.841 -36.014 56.201 1.00 76.75 82 VAL A N 1
ATOM 656 C CA . VAL A 1 82 ? -46.515 -35.986 54.891 1.00 76.75 82 VAL A CA 1
ATOM 657 C C . VAL A 1 82 ? -46.378 -34.613 54.233 1.00 76.75 82 VAL A C 1
ATOM 659 O O . VAL A 1 82 ? -46.092 -34.531 53.034 1.00 76.75 82 VAL A O 1
ATOM 662 N N . ALA A 1 83 ? -46.549 -33.536 55.000 1.00 72.31 83 ALA A N 1
ATOM 663 C CA . ALA A 1 83 ? -46.360 -32.171 54.522 1.00 72.31 83 ALA A CA 1
ATOM 664 C C . ALA A 1 83 ? -44.889 -31.903 54.151 1.00 72.31 83 ALA A C 1
ATOM 666 O O . ALA A 1 83 ? -44.620 -31.366 53.074 1.00 72.31 83 ALA A O 1
ATOM 667 N N . ALA A 1 84 ? -43.939 -32.391 54.958 1.00 74.00 84 ALA A N 1
ATOM 668 C CA . ALA A 1 84 ? -42.510 -32.327 54.653 1.00 74.00 84 ALA A CA 1
ATOM 669 C C . ALA A 1 84 ? -42.150 -33.062 53.345 1.00 74.00 84 ALA A C 1
ATOM 671 O O . ALA A 1 84 ? -41.422 -32.523 52.510 1.00 74.00 84 ALA A O 1
ATOM 672 N N . TYR A 1 85 ? -42.701 -34.262 53.109 1.00 78.56 85 TYR A N 1
ATOM 673 C CA . TYR A 1 85 ? -42.505 -34.984 51.844 1.00 78.56 85 TYR A CA 1
ATOM 674 C C . TYR A 1 85 ? -43.077 -34.221 50.640 1.00 78.56 85 TYR A C 1
ATOM 676 O O . TYR A 1 85 ? -42.429 -34.153 49.592 1.00 78.56 85 TYR A O 1
ATOM 684 N N . LYS A 1 86 ? -44.279 -33.638 50.769 1.00 78.00 86 LYS A N 1
ATOM 685 C CA . LYS A 1 86 ? -44.900 -32.849 49.692 1.00 78.00 86 LYS A CA 1
ATOM 686 C C . LYS A 1 86 ? -44.054 -31.630 49.329 1.00 78.00 86 LYS A C 1
ATOM 688 O O . LYS A 1 86 ? -43.804 -31.422 48.143 1.00 78.00 86 LYS A O 1
ATOM 693 N N . LEU A 1 87 ? -43.565 -30.898 50.329 1.00 75.69 87 LEU A N 1
ATOM 694 C CA . LEU A 1 87 ? -42.694 -29.740 50.135 1.00 75.69 87 LEU A CA 1
ATOM 695 C C . LEU A 1 87 ? -41.373 -30.136 49.462 1.00 75.69 87 LEU A C 1
ATOM 697 O O . LEU A 1 87 ? -40.997 -29.549 48.453 1.00 75.69 87 LEU A O 1
ATOM 701 N N . LEU A 1 88 ? -40.699 -31.179 49.958 1.00 76.31 88 LEU A N 1
ATOM 702 C CA . LEU A 1 88 ? -39.453 -31.676 49.362 1.00 76.31 88 LEU A CA 1
ATOM 703 C C . LEU A 1 88 ? -39.644 -32.123 47.911 1.00 76.31 88 LEU A C 1
ATOM 705 O O . LEU A 1 88 ? -38.793 -31.866 47.060 1.00 76.31 88 LEU A O 1
ATOM 709 N N . ARG A 1 89 ? -40.763 -32.789 47.609 1.00 81.19 89 ARG A N 1
ATOM 710 C CA . ARG A 1 89 ? -41.093 -33.206 46.244 1.00 81.19 89 ARG A CA 1
ATOM 711 C C . ARG A 1 89 ? -41.352 -32.006 45.334 1.00 81.19 89 ARG A C 1
ATOM 713 O O . ARG A 1 89 ? -40.900 -32.030 44.192 1.00 81.19 89 ARG A O 1
ATOM 720 N N . GLN A 1 90 ? -42.058 -30.991 45.824 1.00 78.44 90 GLN A N 1
ATOM 721 C CA . GLN A 1 90 ? -42.320 -29.761 45.082 1.00 78.44 90 GLN A CA 1
ATOM 722 C C . GLN A 1 90 ? -41.018 -29.003 44.797 1.00 78.44 90 GLN A C 1
ATOM 724 O O . GLN A 1 90 ? -40.683 -28.817 43.631 1.00 78.44 90 GLN A O 1
ATOM 729 N N . LEU A 1 91 ? -40.231 -28.699 45.835 1.00 77.81 91 LEU A N 1
ATOM 730 C CA . LEU A 1 91 ? -38.942 -28.011 45.714 1.00 77.81 91 LEU A CA 1
ATOM 731 C C . LEU A 1 91 ? -37.982 -28.751 44.779 1.00 77.81 91 LEU A C 1
ATOM 733 O O . LEU A 1 91 ? -37.344 -28.140 43.928 1.00 77.81 91 LEU A O 1
ATOM 737 N N . ARG A 1 92 ? -37.895 -30.085 44.884 1.00 80.06 92 ARG A N 1
ATOM 738 C CA . ARG A 1 92 ? -37.063 -30.888 43.978 1.00 80.06 92 ARG A CA 1
ATOM 739 C C . ARG A 1 92 ? -37.488 -30.715 42.521 1.00 80.06 92 ARG A C 1
ATOM 741 O O . ARG A 1 92 ? -36.629 -30.572 41.656 1.00 80.06 92 ARG A O 1
ATOM 748 N N . ASN A 1 93 ? -38.786 -30.782 42.244 1.00 81.19 93 ASN A N 1
ATOM 749 C CA . ASN A 1 93 ? -39.294 -30.676 40.881 1.00 81.19 93 ASN A CA 1
ATOM 750 C C . ASN A 1 93 ? -39.075 -29.268 40.313 1.00 81.19 93 ASN A C 1
ATOM 752 O O . ASN A 1 93 ? -38.627 -29.154 39.175 1.00 81.19 93 ASN A O 1
ATOM 756 N N . GLU A 1 94 ? -39.325 -28.227 41.111 1.00 78.88 94 GLU A N 1
ATOM 757 C CA . GLU A 1 94 ? -39.083 -26.824 40.751 1.00 78.88 94 GLU A CA 1
ATOM 758 C C . GLU A 1 94 ? -37.596 -26.574 40.449 1.00 78.88 94 GLU A C 1
ATOM 760 O O . GLU A 1 94 ? -37.256 -26.076 39.376 1.00 78.88 94 GLU A O 1
ATOM 765 N N . LEU A 1 95 ? -36.689 -27.022 41.326 1.00 79.50 95 LEU A N 1
ATOM 766 C CA . LEU A 1 95 ? -35.241 -26.872 41.138 1.00 79.50 95 LEU A CA 1
ATOM 767 C C . LEU A 1 95 ? -34.717 -27.633 39.911 1.00 79.50 95 LEU A C 1
ATOM 769 O O . LEU A 1 95 ? -33.889 -27.102 39.174 1.00 79.50 95 LEU A O 1
ATOM 773 N N . ILE A 1 96 ? -35.204 -28.852 39.649 1.00 83.44 96 ILE A N 1
ATOM 774 C CA . ILE A 1 96 ? -34.848 -29.597 38.428 1.00 83.44 96 ILE A CA 1
ATOM 775 C C . ILE A 1 96 ? -35.319 -28.844 37.180 1.00 83.44 96 ILE A C 1
ATOM 777 O O . ILE A 1 96 ? -34.592 -28.807 36.188 1.00 83.44 96 ILE A O 1
ATOM 781 N N . HIS A 1 97 ? -36.510 -28.240 37.223 1.00 78.56 97 HIS A N 1
ATOM 782 C CA . HIS A 1 97 ? -37.034 -27.463 36.103 1.00 78.56 97 HIS A CA 1
ATOM 783 C C . HIS A 1 97 ? -36.149 -26.243 35.817 1.00 78.56 97 HIS A C 1
ATOM 785 O O . HIS A 1 97 ? -35.768 -26.029 34.670 1.00 78.56 97 HIS A O 1
ATOM 791 N N . ILE A 1 98 ? -35.739 -25.506 36.856 1.00 77.75 98 ILE A N 1
ATOM 792 C CA . ILE A 1 98 ? -34.814 -24.367 36.737 1.00 77.75 98 ILE A CA 1
ATOM 793 C C . ILE A 1 98 ? -33.476 -24.813 36.132 1.00 77.75 98 ILE A C 1
ATOM 795 O O . ILE A 1 98 ? -33.035 -24.252 35.130 1.00 77.75 98 ILE A O 1
ATOM 799 N N . ILE A 1 99 ? -32.853 -25.857 36.691 1.00 79.06 99 ILE A N 1
ATOM 800 C CA . ILE A 1 99 ? -31.560 -26.370 36.208 1.00 79.06 99 ILE A CA 1
ATOM 801 C C . ILE A 1 99 ? -31.658 -26.775 34.733 1.00 79.06 99 ILE A C 1
ATOM 803 O O . ILE A 1 99 ? -30.784 -26.424 33.944 1.00 79.06 99 ILE A O 1
ATOM 807 N N . LYS A 1 100 ? -32.746 -27.446 34.335 1.00 82.19 100 LYS A N 1
ATOM 808 C CA . LYS A 1 100 ? -32.964 -27.892 32.954 1.00 82.19 100 LYS A CA 1
ATOM 809 C C . LYS A 1 100 ? -33.027 -26.738 31.949 1.00 82.19 100 LYS A C 1
ATOM 811 O O . LYS A 1 100 ? -32.610 -26.931 30.813 1.00 82.19 100 LYS A O 1
ATOM 816 N N . HIS A 1 101 ? -33.543 -25.573 32.340 1.00 76.44 101 HIS A N 1
ATOM 817 C CA . HIS A 1 101 ? -33.606 -24.403 31.460 1.00 76.44 101 HIS A CA 1
ATOM 818 C C . HIS A 1 101 ? -32.303 -23.598 31.431 1.00 76.44 101 HIS A C 1
ATOM 820 O O . HIS A 1 101 ? -32.025 -22.968 30.421 1.00 76.44 101 HIS A O 1
ATOM 826 N N . ILE A 1 102 ? -31.489 -23.658 32.489 1.00 72.94 102 ILE A N 1
ATOM 827 C CA . ILE A 1 102 ? -30.188 -22.973 32.572 1.00 72.94 102 ILE A CA 1
ATOM 828 C C . ILE A 1 102 ? -29.075 -23.743 31.836 1.00 72.94 102 ILE A C 1
ATOM 830 O O . ILE A 1 102 ? -28.180 -23.150 31.241 1.00 72.94 102 ILE A O 1
ATOM 834 N N . GLN A 1 103 ? -29.111 -25.074 31.874 1.00 72.44 103 GLN A N 1
ATOM 835 C CA . GLN A 1 103 ? -28.044 -25.937 31.355 1.00 72.44 103 GLN A CA 1
ATOM 836 C C . GLN A 1 103 ? -27.751 -25.806 29.837 1.00 72.44 103 GLN A C 1
ATOM 838 O O . GLN A 1 103 ? -26.577 -25.887 29.472 1.00 72.44 103 GLN A O 1
ATOM 843 N N . PRO A 1 104 ? -28.741 -25.584 28.946 1.00 72.25 104 PRO A N 1
ATOM 844 C CA . PRO A 1 104 ? -28.507 -25.386 27.512 1.00 72.25 104 PRO A CA 1
ATOM 845 C C . PRO A 1 104 ? -27.635 -24.167 27.185 1.00 72.25 104 PRO A C 1
ATOM 847 O O . PRO A 1 104 ? -26.721 -24.298 26.374 1.00 72.25 104 PRO A O 1
ATOM 850 N N . SER A 1 105 ? -27.838 -23.030 27.863 1.00 68.06 105 SER A N 1
ATOM 851 C CA . SER A 1 105 ? -27.059 -21.801 27.634 1.00 68.06 105 SER A CA 1
ATOM 852 C C . SER A 1 105 ? -25.562 -21.997 27.900 1.00 68.06 105 SER A C 1
ATOM 854 O O . SER A 1 105 ? -24.723 -21.463 27.182 1.00 68.06 105 SER A O 1
ATOM 856 N N . PHE A 1 106 ? -25.198 -22.830 28.883 1.00 64.56 106 PHE A N 1
ATOM 857 C CA . PHE A 1 106 ? -23.793 -23.163 29.145 1.00 64.56 106 PHE A CA 1
ATOM 858 C C . PHE A 1 106 ? -23.168 -24.034 28.048 1.00 64.56 106 PHE A C 1
ATOM 860 O O . PHE A 1 106 ? -22.010 -23.833 27.693 1.00 64.56 106 PHE A O 1
ATOM 867 N N . HIS A 1 107 ? -23.917 -24.999 27.507 1.00 66.12 107 HIS A N 1
ATOM 868 C CA . HIS A 1 107 ? -23.415 -25.874 26.444 1.00 66.12 107 HIS A CA 1
ATOM 869 C C . HIS A 1 107 ? -23.225 -25.126 25.125 1.00 66.12 107 HIS A C 1
ATOM 871 O O . HIS A 1 107 ? -22.215 -25.323 24.456 1.00 66.12 107 HIS A O 1
ATOM 877 N N . GLN A 1 108 ? -24.175 -24.257 24.784 1.00 65.62 108 GLN A N 1
ATOM 878 C CA . GLN A 1 108 ? -24.155 -23.505 23.534 1.00 65.62 108 GLN A CA 1
ATOM 879 C C . GLN A 1 108 ? -23.057 -22.432 23.528 1.00 65.62 108 GLN A C 1
ATOM 881 O O . GLN A 1 108 ? -22.462 -22.178 22.489 1.00 65.62 108 GLN A O 1
ATOM 886 N N . CYS A 1 109 ? -22.717 -21.875 24.697 1.00 64.25 109 CYS A N 1
ATOM 887 C CA . CYS A 1 109 ? -21.580 -20.967 24.862 1.00 64.25 109 CYS A CA 1
ATOM 888 C C . CYS A 1 109 ? -20.226 -21.665 24.606 1.00 64.25 109 CYS A C 1
ATOM 890 O O . CYS A 1 109 ? -19.352 -21.086 23.968 1.00 64.25 109 CYS A O 1
ATOM 892 N N . ASN A 1 110 ? -20.068 -22.927 25.031 1.00 64.25 110 ASN A N 1
ATOM 893 C CA . ASN A 1 110 ? -18.827 -23.685 24.816 1.00 64.25 110 ASN A CA 1
ATOM 894 C C . ASN A 1 110 ? -18.589 -24.022 23.333 1.00 64.25 110 ASN A C 1
ATOM 896 O O . ASN A 1 110 ? -17.474 -23.872 22.853 1.00 64.25 110 ASN A O 1
ATOM 900 N N . GLU A 1 111 ? -19.632 -24.425 22.599 1.00 65.81 111 GLU A N 1
ATOM 901 C CA . GLU A 1 111 ? -19.534 -24.713 21.155 1.00 65.81 111 GLU A CA 1
ATOM 902 C C . GLU A 1 111 ? -19.139 -23.458 20.357 1.00 65.81 111 GLU A C 1
ATOM 904 O O . GLU A 1 111 ? -18.315 -23.510 19.447 1.00 65.81 111 GLU A O 1
ATOM 909 N N . TYR A 1 112 ? -19.669 -22.307 20.773 1.00 65.19 112 TYR A N 1
ATOM 910 C CA . TYR A 1 112 ? -19.335 -21.005 20.209 1.00 65.19 112 TYR A CA 1
ATOM 911 C C . TYR A 1 112 ? -17.887 -20.579 20.493 1.00 65.19 112 TYR A C 1
ATOM 913 O O . TYR A 1 112 ? -17.227 -19.956 19.661 1.00 65.19 112 TYR A O 1
ATOM 921 N N . GLN A 1 113 ? -17.389 -20.914 21.683 1.00 64.31 113 GLN A N 1
ATOM 922 C CA . GLN A 1 113 ? -16.027 -20.613 22.101 1.00 64.31 113 GLN A CA 1
ATOM 923 C C . GLN A 1 113 ? -14.998 -21.446 21.322 1.00 64.31 113 GLN A C 1
ATOM 925 O O . GLN A 1 113 ? -13.991 -20.892 20.882 1.00 64.31 113 GLN A O 1
ATOM 930 N N . ASP A 1 114 ? -15.296 -22.722 21.058 1.00 67.06 114 ASP A N 1
ATOM 931 C CA . ASP A 1 114 ? -14.457 -23.594 20.227 1.00 67.06 114 ASP A CA 1
ATOM 932 C C . ASP A 1 114 ? -14.335 -23.060 18.781 1.00 67.06 114 ASP A C 1
ATOM 934 O O . ASP A 1 114 ? -13.251 -23.067 18.195 1.00 67.06 114 ASP A O 1
ATOM 938 N N . GLU A 1 115 ? -15.425 -22.536 18.202 1.00 67.12 115 GLU A N 1
ATOM 939 C CA . GLU A 1 115 ? -15.428 -21.944 16.853 1.00 67.12 115 GLU A CA 1
ATOM 940 C C . GLU A 1 115 ? -14.607 -20.638 16.781 1.00 67.12 115 GLU A C 1
ATOM 942 O O . GLU A 1 115 ? -13.921 -20.377 15.788 1.00 67.12 115 GLU A O 1
ATOM 947 N N . LEU A 1 116 ? -14.610 -19.843 17.858 1.00 65.69 116 LEU A N 1
ATOM 948 C CA . LEU A 1 116 ? -13.800 -18.626 17.993 1.00 65.69 116 LEU A CA 1
ATOM 949 C C . LEU A 1 116 ? -12.303 -18.915 18.173 1.00 65.69 116 LEU A C 1
ATOM 951 O O . LEU A 1 116 ? -11.483 -18.169 17.639 1.00 65.69 116 LEU A O 1
ATOM 955 N N . GLU A 1 117 ? -11.935 -19.985 18.880 1.00 66.12 117 GLU A N 1
ATOM 956 C CA . GLU A 1 117 ? -10.531 -20.389 19.063 1.00 66.12 117 GLU A CA 1
ATOM 957 C C . GLU A 1 117 ? -9.873 -20.862 17.753 1.00 66.12 117 GLU A C 1
ATOM 959 O O . GLU A 1 117 ? -8.661 -20.727 17.576 1.00 66.12 117 GLU A O 1
ATOM 964 N N . LEU A 1 118 ? -10.669 -21.362 16.804 1.00 69.62 118 LEU A N 1
ATOM 965 C CA . LEU A 1 118 ? -10.231 -21.754 15.458 1.00 69.62 118 LEU A CA 1
ATOM 966 C C . LEU A 1 118 ? -10.091 -20.572 14.480 1.00 69.62 118 LEU A C 1
ATOM 968 O O . LEU A 1 118 ? -9.548 -20.737 13.380 1.00 69.62 118 LEU A O 1
ATOM 972 N N . LEU A 1 119 ? -10.580 -19.384 14.843 1.00 71.00 119 LEU A N 1
ATOM 973 C CA . LEU A 1 119 ? -10.508 -18.198 13.999 1.00 71.00 119 LEU A CA 1
ATOM 974 C C . LEU A 1 119 ? -9.152 -17.496 14.180 1.00 71.00 119 LEU A C 1
ATOM 976 O O . LEU A 1 119 ? -8.857 -16.919 15.223 1.00 71.00 119 LEU A O 1
ATOM 980 N N . GLU A 1 120 ? -8.324 -17.488 13.136 1.00 73.81 120 GLU A N 1
ATOM 981 C CA . GLU A 1 120 ? -7.068 -16.729 13.141 1.00 73.81 120 GLU A CA 1
ATOM 982 C C . GLU A 1 120 ? -7.352 -15.222 13.020 1.00 73.81 120 GLU A C 1
ATOM 984 O O . GLU A 1 120 ? -7.491 -14.679 11.924 1.00 73.81 120 GLU A O 1
ATOM 989 N N . ILE A 1 121 ? -7.478 -14.539 14.157 1.00 77.31 121 ILE A N 1
ATOM 990 C CA . ILE A 1 121 ? -7.722 -13.094 14.210 1.00 77.31 121 ILE A CA 1
ATOM 991 C C . ILE A 1 121 ? -6.426 -12.337 13.856 1.00 77.31 121 ILE A C 1
ATOM 993 O O . ILE A 1 121 ? -5.382 -12.619 14.460 1.00 77.31 121 ILE A O 1
ATOM 997 N N . PRO A 1 122 ? -6.472 -11.353 12.932 1.00 83.00 122 PRO A N 1
ATOM 998 C CA . PRO A 1 122 ? -5.333 -10.486 12.645 1.00 83.00 122 PRO A CA 1
ATOM 999 C C . PRO A 1 122 ? -4.808 -9.800 13.904 1.00 83.00 122 PRO A C 1
ATOM 1001 O O . PRO A 1 122 ? -5.575 -9.308 14.732 1.00 83.00 122 PRO A O 1
ATOM 1004 N N . GLN A 1 123 ? -3.489 -9.757 14.041 1.00 83.75 123 GLN A N 1
ATOM 1005 C CA . GLN A 1 123 ? -2.826 -9.150 15.188 1.00 83.75 123 GLN A CA 1
ATOM 1006 C C . GLN A 1 123 ? -2.500 -7.679 14.907 1.00 83.75 123 GLN A C 1
ATOM 1008 O O . GLN A 1 123 ? -2.525 -7.229 13.763 1.00 83.75 123 GLN A O 1
ATOM 1013 N N . LEU A 1 124 ? -2.115 -6.926 15.943 1.00 83.56 124 LEU A N 1
ATOM 1014 C CA . LEU A 1 124 ? -1.733 -5.515 15.783 1.00 83.56 124 LEU A CA 1
ATOM 1015 C C . LEU A 1 124 ? -0.599 -5.330 14.757 1.00 83.56 124 LEU A C 1
ATOM 1017 O O . LEU A 1 124 ? -0.660 -4.434 13.929 1.00 83.56 124 LEU A O 1
ATOM 1021 N N . LYS A 1 125 ? 0.366 -6.258 14.727 1.00 84.94 125 LYS A N 1
ATOM 1022 C CA . LYS A 1 125 ? 1.445 -6.290 13.724 1.00 84.94 125 LYS A CA 1
ATOM 1023 C C . LYS A 1 125 ? 0.943 -6.360 12.272 1.00 84.94 125 LYS A C 1
ATOM 1025 O O . LYS A 1 125 ? 1.629 -5.891 11.371 1.00 84.94 125 LYS A O 1
ATOM 1030 N N . ASP A 1 126 ? -0.221 -6.969 12.033 1.00 85.00 126 ASP A N 1
ATOM 1031 C CA . ASP A 1 126 ? -0.798 -7.082 10.693 1.00 85.00 126 ASP A CA 1
ATOM 1032 C C . ASP A 1 126 ? -1.415 -5.746 10.263 1.00 85.00 126 ASP A C 1
ATOM 1034 O O . ASP A 1 126 ? -1.333 -5.380 9.090 1.00 85.00 126 ASP A O 1
ATOM 1038 N N . LEU A 1 127 ? -1.970 -4.994 11.222 1.00 87.81 127 LEU A N 1
ATOM 1039 C CA . LEU A 1 127 ? -2.430 -3.619 11.016 1.00 87.81 127 LEU A CA 1
ATOM 1040 C C . LEU A 1 127 ? -1.251 -2.670 10.785 1.00 87.81 127 LEU A C 1
ATOM 1042 O O . LEU A 1 127 ? -1.281 -1.911 9.817 1.00 87.81 127 LEU A O 1
ATOM 1046 N N . ASP A 1 128 ? -0.190 -2.780 11.590 1.00 90.00 128 ASP A N 1
ATOM 1047 C CA . ASP A 1 128 ? 1.042 -2.007 11.403 1.00 90.00 128 ASP A CA 1
ATOM 1048 C C . ASP A 1 128 ? 1.626 -2.261 10.004 1.00 90.00 128 ASP A C 1
ATOM 1050 O O . ASP A 1 128 ? 1.916 -1.321 9.267 1.00 90.00 128 ASP A O 1
ATOM 1054 N N . GLY A 1 129 ? 1.712 -3.529 9.581 1.00 87.31 129 GLY A N 1
ATOM 1055 C CA . GLY A 1 129 ? 2.180 -3.900 8.243 1.00 87.31 129 GLY A CA 1
ATOM 1056 C C . GLY A 1 129 ? 1.310 -3.334 7.114 1.00 87.31 129 GLY A C 1
ATOM 1057 O O . GLY A 1 129 ? 1.837 -2.875 6.094 1.00 87.31 129 GLY A O 1
ATOM 1058 N N . ALA A 1 130 ? -0.014 -3.303 7.296 1.00 89.50 130 ALA A N 1
ATOM 1059 C CA . ALA A 1 130 ? -0.932 -2.675 6.347 1.00 89.50 130 ALA A CA 1
ATOM 1060 C C . ALA A 1 130 ? -0.734 -1.148 6.278 1.00 89.50 130 ALA A C 1
ATOM 1062 O O . ALA A 1 130 ? -0.671 -0.584 5.180 1.00 89.50 130 ALA A O 1
ATOM 1063 N N . ALA A 1 131 ? -0.559 -0.485 7.424 1.00 92.25 131 ALA A N 1
ATOM 1064 C CA . ALA A 1 131 ? -0.263 0.943 7.506 1.00 92.25 131 ALA A CA 1
ATOM 1065 C C . ALA A 1 131 ? 1.086 1.288 6.849 1.00 92.25 131 ALA A C 1
ATOM 1067 O O . ALA A 1 131 ? 1.150 2.199 6.019 1.00 92.25 131 ALA A O 1
ATOM 1068 N N . SER A 1 132 ? 2.142 0.510 7.111 1.00 90.81 132 SER A N 1
ATOM 1069 C CA . SER A 1 132 ? 3.435 0.617 6.416 1.00 90.81 132 SER A CA 1
ATOM 1070 C C . SER A 1 132 ? 3.279 0.467 4.899 1.00 90.81 132 SER A C 1
ATOM 1072 O O . SER A 1 132 ? 3.946 1.161 4.125 1.00 90.81 132 SER A O 1
ATOM 1074 N N . GLY A 1 133 ? 2.363 -0.397 4.449 1.00 88.88 133 GLY A N 1
ATOM 1075 C CA . GLY A 1 133 ? 1.971 -0.532 3.046 1.00 88.88 133 GLY A CA 1
ATOM 1076 C C . GLY A 1 133 ? 1.412 0.765 2.447 1.00 88.88 133 GLY A C 1
ATOM 1077 O O . GLY A 1 133 ? 1.871 1.187 1.382 1.00 88.88 133 GLY A O 1
ATOM 1078 N N . LEU A 1 134 ? 0.484 1.434 3.142 1.00 90.38 134 LEU A N 1
ATOM 1079 C CA . LEU A 1 134 ? -0.078 2.728 2.723 1.00 90.38 134 LEU A CA 1
ATOM 1080 C C . LEU A 1 134 ? 0.995 3.820 2.655 1.00 90.38 134 LEU A C 1
ATOM 1082 O O . LEU A 1 134 ? 1.096 4.537 1.657 1.00 90.38 134 LEU A O 1
ATOM 1086 N N . ILE A 1 135 ? 1.847 3.905 3.677 1.00 91.12 135 ILE A N 1
ATOM 1087 C CA . ILE A 1 135 ? 2.948 4.876 3.730 1.00 91.12 135 ILE A CA 1
ATOM 1088 C C . ILE A 1 135 ? 3.920 4.639 2.568 1.00 91.12 135 ILE A C 1
ATOM 1090 O O . ILE A 1 135 ? 4.351 5.580 1.903 1.00 91.12 135 ILE A O 1
ATOM 1094 N N . ARG A 1 136 ? 4.212 3.376 2.239 1.00 88.75 136 ARG A N 1
ATOM 1095 C CA . ARG A 1 136 ? 5.057 3.025 1.092 1.00 88.75 136 ARG A CA 1
ATOM 1096 C C . ARG A 1 136 ? 4.444 3.457 -0.246 1.00 88.75 136 ARG A C 1
ATOM 1098 O O . ARG A 1 136 ? 5.184 3.873 -1.140 1.00 88.75 136 ARG A O 1
ATOM 1105 N N . LEU A 1 137 ? 3.120 3.368 -0.412 1.00 88.75 137 LEU A N 1
ATOM 1106 C CA . LEU A 1 137 ? 2.437 3.917 -1.595 1.00 88.75 137 LEU A CA 1
ATOM 1107 C C . LEU A 1 137 ? 2.607 5.434 -1.668 1.00 88.75 137 LEU A C 1
ATOM 1109 O O . LEU A 1 137 ? 2.934 5.962 -2.735 1.00 88.75 137 LEU A O 1
ATOM 1113 N N . GLN A 1 138 ? 2.448 6.104 -0.528 1.00 88.81 138 GLN A N 1
ATOM 1114 C CA . GLN A 1 138 ? 2.619 7.543 -0.394 1.00 88.81 138 GLN A CA 1
ATOM 1115 C C . GLN A 1 138 ? 4.022 7.993 -0.825 1.00 88.81 138 GLN A C 1
ATOM 1117 O O . GLN A 1 138 ? 4.153 8.900 -1.646 1.00 88.81 138 GLN A O 1
ATOM 1122 N N . GLU A 1 139 ? 5.062 7.295 -0.366 1.00 87.12 139 GLU A N 1
ATOM 1123 C CA . GLU A 1 139 ? 6.463 7.568 -0.707 1.00 87.12 139 GLU A CA 1
ATOM 1124 C C . GLU A 1 139 ? 6.762 7.354 -2.197 1.00 87.12 139 GLU A C 1
ATOM 1126 O O . GLU A 1 139 ? 7.393 8.189 -2.855 1.00 87.12 139 GLU A O 1
ATOM 1131 N N . ILE A 1 140 ? 6.314 6.223 -2.753 1.00 86.94 140 ILE A N 1
ATOM 1132 C CA . ILE A 1 140 ? 6.638 5.842 -4.133 1.00 86.94 140 ILE A CA 1
ATOM 1133 C C . ILE A 1 140 ? 5.928 6.756 -5.124 1.00 86.94 140 ILE A C 1
ATOM 1135 O O . ILE A 1 140 ? 6.544 7.190 -6.101 1.00 86.94 140 ILE A O 1
ATOM 1139 N N . TYR A 1 141 ? 4.659 7.069 -4.880 1.00 87.06 141 TYR A N 1
ATOM 1140 C CA . TYR A 1 141 ? 3.827 7.815 -5.818 1.00 87.06 141 TYR A CA 1
ATOM 1141 C C . TYR A 1 141 ? 3.657 9.296 -5.467 1.00 87.06 141 TYR A C 1
ATOM 1143 O O . TYR A 1 141 ? 3.055 10.018 -6.255 1.00 87.06 141 TYR A O 1
ATOM 1151 N N . LYS A 1 142 ? 4.266 9.764 -4.367 1.00 87.31 142 LYS A N 1
ATOM 1152 C CA . LYS A 1 142 ? 4.180 11.147 -3.864 1.00 87.31 142 LYS A CA 1
ATOM 1153 C C . LYS A 1 142 ? 2.729 11.596 -3.660 1.00 87.31 142 LYS A C 1
ATOM 1155 O O . LYS A 1 142 ? 2.336 12.662 -4.125 1.00 87.31 142 LYS A O 1
ATOM 1160 N N . LEU A 1 143 ? 1.948 10.739 -3.011 1.00 87.75 143 LEU A N 1
ATOM 1161 C CA . LEU A 1 143 ? 0.528 10.969 -2.750 1.00 87.75 143 LEU A CA 1
ATOM 1162 C C . LEU A 1 143 ? 0.328 11.728 -1.436 1.00 87.75 143 LEU A C 1
ATOM 1164 O O . LEU A 1 143 ? 1.171 11.674 -0.538 1.00 87.75 143 LEU A O 1
ATOM 1168 N N . TYR A 1 144 ? -0.813 12.388 -1.297 1.00 88.62 144 TYR A N 1
ATOM 1169 C CA . TYR A 1 144 ? -1.306 12.861 -0.007 1.00 88.62 144 TYR A CA 1
ATOM 1170 C C . TYR A 1 144 ? -2.356 11.887 0.550 1.00 88.62 144 TYR A C 1
ATOM 1172 O O . TYR A 1 144 ? -2.900 11.081 -0.214 1.00 88.62 144 TYR A O 1
ATOM 1180 N N . PRO A 1 145 ? -2.643 11.911 1.866 1.00 89.25 145 PRO A N 1
ATOM 1181 C CA . PRO A 1 145 ? -3.690 11.072 2.455 1.00 89.25 145 PRO A CA 1
ATOM 1182 C C . PRO A 1 145 ? -5.025 11.162 1.699 1.00 89.25 145 PRO A C 1
ATOM 1184 O O . PRO A 1 145 ? -5.665 10.146 1.444 1.00 89.25 145 PRO A O 1
ATOM 1187 N N . GLU A 1 146 ? -5.396 12.354 1.230 1.00 87.12 146 GLU A N 1
ATOM 1188 C CA . GLU A 1 146 ? -6.624 12.604 0.472 1.00 87.12 146 GLU A CA 1
ATOM 1189 C C . GLU A 1 146 ? -6.668 11.855 -0.868 1.00 87.12 146 GLU A C 1
ATOM 1191 O O . GLU A 1 146 ? -7.737 11.412 -1.291 1.00 87.12 146 GLU A O 1
ATOM 1196 N N . ASP A 1 147 ? -5.519 11.678 -1.529 1.00 84.44 147 ASP A N 1
ATOM 1197 C CA . ASP A 1 147 ? -5.429 10.943 -2.795 1.00 84.44 147 ASP A CA 1
ATOM 1198 C C . ASP A 1 147 ? -5.638 9.438 -2.583 1.00 84.44 147 ASP A C 1
ATOM 1200 O O . ASP A 1 147 ? -6.246 8.766 -3.419 1.00 84.44 147 ASP A O 1
ATOM 1204 N N . ILE A 1 148 ? -5.142 8.911 -1.458 1.00 84.19 148 ILE A N 1
ATOM 1205 C CA . ILE A 1 148 ? -5.267 7.496 -1.076 1.00 84.19 148 ILE A CA 1
ATOM 1206 C C . ILE A 1 148 ? -6.712 7.183 -0.667 1.00 84.19 148 ILE A C 1
ATOM 1208 O O . ILE A 1 148 ? -7.241 6.118 -0.975 1.00 84.19 148 ILE A O 1
ATOM 1212 N N . MET A 1 149 ? -7.372 8.127 -0.004 1.00 80.62 149 MET A N 1
ATOM 1213 C CA . MET A 1 149 ? -8.666 7.930 0.647 1.00 80.62 149 MET A CA 1
ATOM 1214 C C . MET A 1 149 ? -9.891 8.212 -0.233 1.00 80.62 149 MET A C 1
ATOM 1216 O O . MET A 1 149 ? -11.013 8.333 0.258 1.00 80.62 149 MET A O 1
ATOM 1220 N N . LYS A 1 150 ? -9.700 8.322 -1.548 1.00 72.75 150 LYS A N 1
ATOM 1221 C CA . LYS A 1 150 ? -10.749 8.743 -2.484 1.00 72.75 150 LYS A CA 1
ATOM 1222 C C . LYS A 1 150 ? -11.989 7.839 -2.487 1.00 72.75 150 LYS A C 1
ATOM 1224 O O . LYS A 1 150 ? -13.093 8.331 -2.710 1.00 72.75 150 LYS A O 1
ATOM 1229 N N . GLU A 1 151 ? -11.811 6.538 -2.269 1.00 71.38 151 GLU A N 1
ATOM 1230 C CA . GLU A 1 151 ? -12.904 5.552 -2.298 1.00 71.38 151 GLU A CA 1
ATOM 1231 C C . GLU A 1 151 ? -13.391 5.144 -0.905 1.00 71.38 151 GLU A C 1
ATOM 1233 O O . GLU A 1 151 ? -14.564 4.812 -0.738 1.00 71.38 151 GLU A O 1
ATOM 1238 N N . MET A 1 152 ? -12.514 5.189 0.099 1.00 76.88 152 MET A N 1
ATOM 1239 C CA . MET A 1 152 ? -12.826 4.771 1.461 1.00 76.88 152 MET A CA 1
ATOM 1240 C C . MET A 1 152 ? -12.201 5.741 2.460 1.00 76.88 152 MET A C 1
ATOM 1242 O O . MET A 1 152 ? -10.980 5.875 2.546 1.00 76.88 152 MET A O 1
ATOM 1246 N N . LEU A 1 153 ? -13.065 6.434 3.201 1.00 83.62 153 LEU A N 1
ATOM 1247 C CA . LEU A 1 153 ? -12.651 7.399 4.209 1.00 83.62 153 LEU A CA 1
ATOM 1248 C C . LEU A 1 153 ? -12.308 6.676 5.515 1.00 83.62 153 LEU A C 1
ATOM 1250 O O . LEU A 1 153 ? -13.156 5.992 6.081 1.00 83.62 153 LEU A O 1
ATOM 1254 N N . LEU A 1 154 ? -11.083 6.869 5.994 1.00 85.44 154 LEU A N 1
ATOM 1255 C CA . LEU A 1 154 ? -10.649 6.516 7.338 1.00 85.44 154 LEU A CA 1
ATOM 1256 C C . LEU A 1 154 ? -11.217 7.502 8.362 1.00 85.44 154 LEU A C 1
ATOM 1258 O O . LEU A 1 154 ? -11.300 8.711 8.111 1.00 85.44 154 LEU A O 1
ATOM 1262 N N . SER A 1 155 ? -11.572 6.971 9.527 1.00 89.31 155 SER A N 1
ATOM 1263 C CA . SER A 1 155 ? -11.866 7.745 10.731 1.00 89.31 155 SER A CA 1
ATOM 1264 C C . SER A 1 155 ? -10.615 8.452 11.269 1.00 89.31 155 SER A C 1
ATOM 1266 O O . SER A 1 155 ? -9.483 8.127 10.899 1.00 89.31 155 SER A O 1
ATOM 1268 N N . ALA A 1 156 ? -10.811 9.419 12.172 1.00 89.56 156 ALA A N 1
ATOM 1269 C CA . ALA A 1 156 ? -9.704 10.120 12.824 1.00 89.56 156 ALA A CA 1
ATOM 1270 C C . ALA A 1 156 ? -8.741 9.149 13.528 1.00 89.56 156 ALA A C 1
ATOM 1272 O O . ALA A 1 156 ? -7.527 9.287 13.387 1.00 89.56 156 ALA A O 1
ATOM 1273 N N . ASP A 1 157 ? -9.272 8.138 14.219 1.00 89.50 157 ASP A N 1
ATOM 1274 C CA . ASP A 1 157 ? -8.477 7.183 14.997 1.00 89.50 157 ASP A CA 1
ATOM 1275 C C . ASP A 1 157 ? -7.687 6.215 14.092 1.00 89.50 157 ASP A C 1
ATOM 1277 O O . ASP A 1 157 ? -6.521 5.921 14.355 1.00 89.50 157 ASP A O 1
ATOM 1281 N N . GLU A 1 158 ? -8.271 5.777 12.971 1.00 91.38 158 GLU A N 1
ATOM 1282 C CA . GLU A 1 158 ? -7.566 4.965 11.966 1.00 91.38 158 GLU A CA 1
ATOM 1283 C C . GLU A 1 158 ? -6.441 5.760 11.290 1.00 91.38 158 GLU A C 1
ATOM 1285 O O . GLU A 1 158 ? -5.321 5.264 11.155 1.00 91.38 158 GLU A O 1
ATOM 1290 N N . ALA A 1 159 ? -6.700 7.016 10.909 1.00 93.25 159 ALA A N 1
ATOM 1291 C CA . ALA A 1 159 ? -5.677 7.897 10.347 1.00 93.25 159 ALA A CA 1
ATOM 1292 C C . ALA A 1 159 ? -4.564 8.215 11.362 1.00 93.25 159 ALA A C 1
ATOM 1294 O O . ALA A 1 159 ? -3.388 8.275 10.995 1.00 93.25 159 ALA A O 1
ATOM 1295 N N . PHE A 1 160 ? -4.916 8.369 12.642 1.00 94.25 160 PHE A N 1
ATOM 1296 C CA . PHE A 1 160 ? -3.949 8.545 13.723 1.00 94.25 160 PHE A CA 1
ATOM 1297 C C . PHE A 1 160 ? -3.018 7.339 13.843 1.00 94.25 160 PHE A C 1
ATOM 1299 O O . PHE A 1 160 ? -1.803 7.516 13.929 1.00 94.25 160 PHE A O 1
ATOM 1306 N N . HIS A 1 161 ? -3.559 6.119 13.777 1.00 94.12 161 HIS A N 1
ATOM 1307 C CA . HIS A 1 161 ? -2.755 4.901 13.815 1.00 94.12 161 HIS A CA 1
ATOM 1308 C C . HIS A 1 161 ? -1.751 4.830 12.653 1.00 94.12 161 HIS A C 1
ATOM 1310 O O . HIS A 1 161 ? -0.570 4.573 12.887 1.00 94.12 161 HIS A O 1
ATOM 1316 N N . VAL A 1 162 ? -2.165 5.159 11.422 1.00 95.06 162 VAL A N 1
ATOM 1317 C CA . VAL A 1 162 ? -1.234 5.242 10.277 1.00 95.06 162 VAL A CA 1
ATOM 1318 C C . VAL A 1 162 ? -0.139 6.288 10.529 1.00 95.06 162 VAL A C 1
ATOM 1320 O O . VAL A 1 162 ? 1.037 6.040 10.253 1.00 95.06 162 VAL A O 1
ATOM 1323 N N . GLY A 1 163 ? -0.498 7.433 11.116 1.00 95.75 163 GLY A N 1
ATOM 1324 C CA . GLY A 1 163 ? 0.458 8.459 11.535 1.00 95.75 163 GLY A CA 1
ATOM 1325 C C . GLY A 1 163 ? 1.465 7.962 12.577 1.00 95.75 163 GLY A C 1
ATOM 1326 O O . GLY A 1 163 ? 2.657 8.244 12.448 1.00 95.75 163 GLY A O 1
ATOM 1327 N N . LEU A 1 164 ? 1.025 7.180 13.569 1.00 95.56 164 LEU A N 1
ATOM 1328 C CA . LEU A 1 164 ? 1.899 6.575 14.582 1.00 95.56 164 LEU A CA 1
ATOM 1329 C C . LEU A 1 164 ? 2.890 5.586 13.967 1.00 95.56 164 LEU A C 1
ATOM 1331 O O . LEU A 1 164 ? 4.074 5.626 14.300 1.00 95.56 164 LEU A O 1
ATOM 1335 N N . VAL A 1 165 ? 2.436 4.735 13.046 1.00 96.06 165 VAL A N 1
ATOM 1336 C CA . VAL A 1 165 ? 3.315 3.798 12.329 1.00 96.06 165 VAL A CA 1
ATOM 1337 C C . VAL A 1 165 ? 4.364 4.569 11.525 1.00 96.06 165 VAL A C 1
ATOM 1339 O O . VAL A 1 165 ? 5.556 4.296 11.650 1.00 96.06 165 VAL A O 1
ATOM 1342 N N . ALA A 1 166 ? 3.959 5.608 10.786 1.00 95.31 166 ALA A N 1
ATOM 1343 C CA . ALA A 1 166 ? 4.894 6.471 10.062 1.00 95.31 166 ALA A CA 1
ATOM 1344 C C . ALA A 1 166 ? 5.897 7.169 10.994 1.00 95.31 166 ALA A C 1
ATOM 1346 O O . ALA A 1 166 ? 7.068 7.313 10.644 1.00 95.31 166 ALA A O 1
ATOM 1347 N N . TYR A 1 167 ? 5.449 7.607 12.172 1.00 95.50 167 TYR A N 1
ATOM 1348 C CA . TYR A 1 167 ? 6.302 8.243 13.173 1.00 95.50 167 TYR A CA 1
ATOM 1349 C C . TYR A 1 167 ? 7.351 7.267 13.717 1.00 95.50 167 TYR A C 1
ATOM 1351 O O . TYR A 1 167 ? 8.524 7.620 13.810 1.00 95.50 167 TYR A O 1
ATOM 1359 N N . ASN A 1 168 ? 6.945 6.031 14.015 1.00 94.94 168 ASN A N 1
ATOM 1360 C CA . ASN A 1 168 ? 7.832 4.972 14.500 1.00 94.94 168 ASN A CA 1
ATOM 1361 C C . ASN A 1 168 ? 8.843 4.504 13.438 1.00 94.94 168 ASN A C 1
ATOM 1363 O O . ASN A 1 168 ? 9.919 4.031 13.789 1.00 94.94 168 ASN A O 1
ATOM 1367 N N . GLU A 1 169 ? 8.521 4.653 12.150 1.00 93.62 169 GLU A N 1
ATOM 1368 C CA . GLU A 1 169 ? 9.439 4.410 11.028 1.00 93.62 169 GLU A CA 1
ATOM 1369 C C . GLU A 1 169 ? 10.354 5.615 10.701 1.00 93.62 169 GLU A C 1
ATOM 1371 O O . GLU A 1 169 ? 11.005 5.621 9.655 1.00 93.62 169 GLU A O 1
ATOM 1376 N N . ASP A 1 170 ? 10.390 6.653 11.549 1.00 92.44 170 ASP A N 1
ATOM 1377 C CA . ASP A 1 170 ? 11.125 7.914 11.341 1.00 92.44 170 ASP A CA 1
ATOM 1378 C C . ASP A 1 170 ? 10.701 8.697 10.074 1.00 92.44 170 ASP A C 1
ATOM 1380 O O . ASP A 1 170 ? 11.407 9.583 9.576 1.00 92.44 170 ASP A O 1
ATOM 1384 N N . LYS A 1 171 ? 9.504 8.427 9.539 1.00 91.31 171 LYS A N 1
ATOM 1385 C CA . LYS A 1 171 ? 8.940 9.087 8.349 1.00 91.31 171 LYS A CA 1
ATOM 1386 C C . LYS A 1 171 ? 8.116 10.311 8.739 1.00 91.31 171 LYS A C 1
ATOM 1388 O O . LYS A 1 171 ? 6.948 10.446 8.374 1.00 91.31 171 LYS A O 1
ATOM 1393 N N . PHE A 1 172 ? 8.745 11.249 9.445 1.00 91.25 172 PHE A N 1
ATOM 1394 C CA . PHE A 1 172 ? 8.068 12.375 10.105 1.00 91.25 172 PHE A CA 1
ATOM 1395 C C . PHE A 1 172 ? 7.226 13.271 9.179 1.00 91.25 172 PHE A C 1
ATOM 1397 O O . PHE A 1 172 ? 6.204 13.795 9.612 1.00 91.25 172 PHE A O 1
ATOM 1404 N N . GLN A 1 173 ? 7.613 13.445 7.908 1.00 88.75 173 GLN A N 1
ATOM 1405 C CA . GLN A 1 173 ? 6.798 14.196 6.937 1.00 88.75 173 GLN A CA 1
ATOM 1406 C C . GLN A 1 173 ? 5.457 13.502 6.659 1.00 88.75 173 GLN A C 1
ATOM 1408 O O . GLN A 1 173 ? 4.418 14.154 6.644 1.00 88.75 173 GLN A O 1
ATOM 1413 N N . HIS A 1 174 ? 5.472 12.180 6.475 1.00 91.88 174 HIS A N 1
ATOM 1414 C CA . HIS A 1 174 ? 4.264 11.392 6.235 1.00 91.88 174 HIS A CA 1
ATOM 1415 C C . HIS A 1 174 ? 3.426 11.298 7.511 1.00 91.88 174 HIS A C 1
ATOM 1417 O O . HIS A 1 174 ? 2.220 11.518 7.458 1.00 91.88 174 HIS A O 1
ATOM 1423 N N . ALA A 1 175 ? 4.072 11.080 8.663 1.00 94.81 175 ALA A N 1
ATOM 1424 C CA . ALA A 1 175 ? 3.414 11.098 9.968 1.00 94.81 175 ALA A CA 1
ATOM 1425 C C . ALA A 1 175 ? 2.645 12.408 10.194 1.00 94.81 175 ALA A C 1
ATOM 1427 O O . ALA A 1 175 ? 1.467 12.386 10.533 1.00 94.81 175 ALA A O 1
ATOM 1428 N N . PHE A 1 176 ? 3.275 13.552 9.906 1.00 93.44 176 PHE A N 1
ATOM 1429 C CA . PHE A 1 176 ? 2.635 14.863 9.992 1.00 93.44 176 PHE A CA 1
ATOM 1430 C C . PHE A 1 176 ? 1.384 14.982 9.113 1.00 93.44 176 PHE A C 1
ATOM 1432 O O . PHE A 1 176 ? 0.372 15.494 9.584 1.00 93.44 176 PHE A O 1
ATOM 1439 N N . LEU A 1 177 ? 1.431 14.506 7.864 1.00 92.62 177 LEU A N 1
ATOM 1440 C CA . LEU A 1 177 ? 0.273 14.547 6.965 1.00 92.62 177 LEU A CA 1
ATOM 1441 C C . LEU A 1 177 ? -0.887 13.698 7.499 1.00 92.62 177 LEU A C 1
ATOM 1443 O O . LEU A 1 177 ? -2.023 14.160 7.490 1.00 92.62 177 LEU A O 1
ATOM 1447 N N . TRP A 1 178 ? -0.607 12.499 8.013 1.00 94.88 178 TRP A N 1
ATOM 1448 C CA . TRP A 1 178 ? -1.627 11.625 8.600 1.00 94.88 178 TRP A CA 1
ATOM 1449 C C . TRP A 1 178 ? -2.211 12.179 9.901 1.00 94.88 178 TRP A C 1
ATOM 1451 O O . TRP A 1 178 ? -3.426 12.144 10.089 1.00 94.88 178 TRP A O 1
ATOM 1461 N N . PHE A 1 179 ? -1.382 12.760 10.773 1.00 95.12 179 PHE A N 1
ATOM 1462 C CA . PHE A 1 179 ? -1.868 13.416 11.987 1.00 95.12 179 PHE A CA 1
ATOM 1463 C C . PHE A 1 179 ? -2.689 14.669 11.688 1.00 95.12 179 PHE A C 1
ATOM 1465 O O . PHE A 1 179 ? -3.699 14.905 12.343 1.00 95.12 179 PHE A O 1
ATOM 1472 N N . TRP A 1 180 ? -2.298 15.461 10.687 1.00 91.88 180 TRP A N 1
ATOM 1473 C CA . TRP A 1 180 ? -3.100 16.602 10.252 1.00 91.88 180 TRP A CA 1
ATOM 1474 C C . TRP A 1 180 ? -4.431 16.132 9.657 1.00 91.88 180 TRP A C 1
ATOM 1476 O O . TRP A 1 180 ? -5.483 16.635 10.043 1.00 91.88 180 TRP A O 1
ATOM 1486 N N . TYR A 1 181 ? -4.412 15.118 8.793 1.00 92.00 181 TYR A N 1
ATOM 1487 C CA . TYR A 1 181 ? -5.639 14.532 8.265 1.00 92.00 181 TYR A CA 1
ATOM 1488 C C . TYR A 1 181 ? -6.571 14.049 9.395 1.00 92.00 181 TYR A C 1
ATOM 1490 O O . TYR A 1 181 ? -7.764 14.346 9.393 1.00 92.00 181 TYR A O 1
ATOM 1498 N N . SER A 1 182 ? -6.020 13.361 10.400 1.00 93.56 182 SER A N 1
ATOM 1499 C CA . SER A 1 182 ? -6.758 12.918 11.588 1.00 93.56 182 SER A CA 1
ATOM 1500 C C . SER A 1 182 ? -7.368 14.094 12.367 1.00 93.56 182 SER A C 1
ATOM 1502 O O . SER A 1 182 ? -8.550 14.055 12.706 1.00 93.56 182 SER A O 1
ATOM 1504 N N . LEU A 1 183 ? -6.604 15.177 12.560 1.00 91.81 183 LEU A N 1
ATOM 1505 C CA . LEU A 1 183 ? -7.054 16.397 13.236 1.00 91.81 183 LEU A CA 1
ATOM 1506 C C . LEU A 1 183 ? -8.253 17.054 12.527 1.00 91.81 183 LEU A C 1
ATOM 1508 O O . LEU A 1 183 ? -9.183 17.494 13.197 1.00 91.81 183 LEU A O 1
ATOM 1512 N N . ASP A 1 184 ? -8.267 17.086 11.189 1.00 88.88 184 ASP A N 1
ATOM 1513 C CA . ASP A 1 184 ? -9.396 17.615 10.398 1.00 88.88 184 ASP A CA 1
ATOM 1514 C C . ASP A 1 184 ? -10.670 16.760 10.531 1.00 88.88 184 ASP A C 1
ATOM 1516 O O . ASP A 1 184 ? -11.784 17.257 10.362 1.00 88.88 184 ASP A O 1
ATOM 1520 N N . LYS A 1 185 ? -10.519 15.467 10.841 1.00 89.12 185 LYS A N 1
ATOM 1521 C CA . LYS A 1 185 ? -11.621 14.500 10.950 1.00 89.12 185 LYS A CA 1
ATOM 1522 C C . LYS A 1 185 ? -12.049 14.187 12.377 1.00 89.12 185 LYS A C 1
ATOM 1524 O O . LYS A 1 185 ? -12.868 13.286 12.559 1.00 89.12 185 LYS A O 1
ATOM 1529 N N . LEU A 1 186 ? -11.536 14.907 13.372 1.00 90.00 186 LEU A N 1
ATOM 1530 C CA . LEU A 1 186 ? -11.929 14.706 14.763 1.00 90.00 186 LEU A CA 1
ATOM 1531 C C . LEU A 1 186 ? -13.437 14.878 14.959 1.00 90.00 186 LEU A C 1
ATOM 1533 O O . LEU A 1 186 ? -14.058 15.822 14.468 1.00 90.00 186 LEU A O 1
ATOM 1537 N N . THR A 1 187 ? -14.016 13.964 15.732 1.00 86.44 187 THR A N 1
ATOM 1538 C CA . THR A 1 187 ? -15.423 13.997 16.141 1.00 86.44 187 THR A CA 1
ATOM 1539 C C . THR A 1 187 ? -15.536 13.797 17.648 1.00 86.44 187 THR A C 1
ATOM 1541 O O . THR A 1 187 ? -14.600 13.327 18.287 1.00 86.44 187 THR A O 1
ATOM 1544 N N . GLU A 1 188 ? -16.700 14.092 18.229 1.00 80.06 188 GLU A N 1
ATOM 1545 C CA . GLU A 1 188 ? -16.951 13.876 19.666 1.00 80.06 188 GLU A CA 1
ATOM 1546 C C . GLU A 1 188 ? -16.836 12.401 20.096 1.00 80.06 188 GLU A C 1
ATOM 1548 O O . GLU A 1 188 ? -16.641 12.119 21.275 1.00 80.06 188 GLU A O 1
ATOM 1553 N N . TYR A 1 189 ? -16.946 11.462 19.151 1.00 79.62 189 TYR A N 1
ATOM 1554 C CA . TYR A 1 189 ? -16.834 10.021 19.395 1.00 79.62 189 TYR A CA 1
ATOM 1555 C C . TYR A 1 189 ? -15.418 9.470 19.183 1.00 79.62 189 TYR A C 1
ATOM 1557 O O . TYR A 1 189 ? -15.211 8.268 19.347 1.00 79.62 189 TYR A O 1
ATOM 1565 N N . SER A 1 190 ? -14.460 10.312 18.789 1.00 83.25 190 SER A N 1
ATOM 1566 C CA . SER A 1 190 ? -13.076 9.896 18.569 1.00 83.25 190 SER A CA 1
ATOM 1567 C C . SER A 1 190 ? -12.410 9.540 19.897 1.00 83.25 190 SER A C 1
ATOM 1569 O O . SER A 1 190 ? -12.583 10.230 20.902 1.00 83.25 190 SER A O 1
ATOM 1571 N N . THR A 1 191 ? -11.647 8.450 19.910 1.00 84.12 191 THR A N 1
ATOM 1572 C CA . THR A 1 191 ? -10.891 8.035 21.102 1.00 84.12 191 THR A CA 1
ATOM 1573 C C . THR A 1 191 ? -9.680 8.934 21.339 1.00 84.12 191 THR A C 1
ATOM 1575 O O . THR A 1 191 ? -9.294 9.173 22.485 1.00 84.12 191 THR A O 1
ATOM 1578 N N . THR A 1 192 ? -9.108 9.464 20.259 1.00 84.12 192 THR A N 1
ATOM 1579 C CA . THR A 1 192 ? -7.964 10.376 20.281 1.00 84.12 192 THR A CA 1
ATOM 1580 C C . THR A 1 192 ? -8.374 11.802 20.635 1.00 84.12 192 THR A C 1
ATOM 1582 O O . THR A 1 192 ? -9.384 12.330 20.167 1.00 84.12 192 THR A O 1
ATOM 1585 N N . THR A 1 193 ? -7.574 12.457 21.480 1.00 88.69 193 THR A N 1
ATOM 1586 C CA . THR A 1 193 ? -7.850 13.839 21.901 1.00 88.69 193 THR A CA 1
ATOM 1587 C C . THR A 1 193 ? -7.146 14.853 21.004 1.00 88.69 193 THR A C 1
ATOM 1589 O O . THR A 1 193 ? -6.030 14.626 20.537 1.00 88.69 193 THR A O 1
ATOM 1592 N N . GLU A 1 194 ? -7.752 16.031 20.826 1.00 89.88 194 GLU A N 1
ATOM 1593 C CA . GLU A 1 194 ? -7.143 17.138 20.070 1.00 89.88 194 GLU A CA 1
ATOM 1594 C C . GLU A 1 194 ? -5.762 17.527 20.633 1.00 89.88 194 GLU A C 1
ATOM 1596 O O . GLU A 1 194 ? -4.816 17.755 19.878 1.00 89.88 194 GLU A O 1
ATOM 1601 N N . LYS A 1 195 ? -5.615 17.527 21.970 1.00 89.00 195 LYS A N 1
ATOM 1602 C CA . LYS A 1 195 ? -4.341 17.809 22.657 1.00 89.00 195 LYS A CA 1
ATOM 1603 C C . LYS A 1 195 ? -3.251 16.814 22.247 1.00 89.00 195 LYS A C 1
ATOM 1605 O O . LYS A 1 195 ? -2.126 17.224 21.968 1.00 89.00 195 LYS A O 1
ATOM 1610 N N . GLU A 1 196 ? -3.578 15.525 22.212 1.00 90.44 196 GLU A N 1
ATOM 1611 C CA . GLU A 1 196 ? -2.646 14.457 21.846 1.00 90.44 196 GLU A CA 1
ATOM 1612 C C . GLU A 1 196 ? -2.212 14.557 20.381 1.00 90.44 196 GLU A C 1
ATOM 1614 O O . GLU A 1 196 ? -1.014 14.565 20.094 1.00 90.44 196 GLU A O 1
ATOM 1619 N N . LEU A 1 197 ? -3.161 14.738 19.457 1.00 93.12 197 LEU A N 1
ATOM 1620 C CA . LEU A 1 197 ? -2.854 14.914 18.036 1.00 93.12 197 LEU A CA 1
ATOM 1621 C C . LEU A 1 197 ? -1.949 16.120 17.791 1.00 93.12 197 LEU A C 1
ATOM 1623 O O . LEU A 1 197 ? -0.947 16.005 17.085 1.00 93.12 197 LEU A O 1
ATOM 1627 N N . LEU A 1 198 ? -2.244 17.263 18.415 1.00 92.25 198 LEU A N 1
ATOM 1628 C CA . LEU A 1 198 ? -1.417 18.461 18.287 1.00 92.25 198 LEU A CA 1
ATOM 1629 C C . LEU A 1 198 ? 0.023 18.223 18.756 1.00 92.25 198 LEU A C 1
ATOM 1631 O O . LEU A 1 198 ? 0.951 18.689 18.095 1.00 92.25 198 LEU A O 1
ATOM 1635 N N . LEU A 1 199 ? 0.241 17.472 19.841 1.00 92.06 199 LEU A N 1
ATOM 1636 C CA . LEU A 1 199 ? 1.591 17.118 20.298 1.00 92.06 199 LEU A CA 1
ATOM 1637 C C . LEU A 1 199 ? 2.358 16.317 19.235 1.00 92.06 199 LEU A C 1
ATOM 1639 O O . LEU A 1 199 ? 3.509 16.646 18.933 1.00 92.06 199 LEU A O 1
ATOM 1643 N N . TYR A 1 200 ? 1.716 15.324 18.616 1.00 94.69 200 TYR A N 1
ATOM 1644 C CA . TYR A 1 200 ? 2.319 14.529 17.544 1.00 94.69 200 TYR A CA 1
ATOM 1645 C C . TYR A 1 200 ? 2.562 15.337 16.263 1.00 94.69 200 TYR A C 1
ATOM 1647 O O . TYR A 1 200 ? 3.621 15.197 15.643 1.00 94.69 200 TYR A O 1
ATOM 1655 N N . VAL A 1 201 ? 1.644 16.233 15.891 1.00 93.38 201 VAL A N 1
ATOM 1656 C CA . VAL A 1 201 ? 1.802 17.164 14.761 1.00 93.38 201 VAL A CA 1
ATOM 1657 C C . VAL A 1 201 ? 3.004 18.087 14.987 1.00 93.38 201 VAL A C 1
ATOM 1659 O O . VAL A 1 201 ? 3.855 18.221 14.104 1.00 93.38 201 VAL A O 1
ATOM 1662 N N . ILE A 1 202 ? 3.114 18.692 16.175 1.00 91.38 202 ILE A N 1
ATOM 1663 C CA . ILE A 1 202 ? 4.230 19.577 16.544 1.00 91.38 202 ILE A CA 1
ATOM 1664 C C . ILE A 1 202 ? 5.550 18.807 16.527 1.00 91.38 202 ILE A C 1
ATOM 1666 O O . ILE A 1 202 ? 6.524 19.288 15.942 1.00 91.38 202 ILE A O 1
ATOM 1670 N N . SER A 1 203 ? 5.581 17.621 17.144 1.00 92.06 203 SER A N 1
ATOM 1671 C CA . SER A 1 203 ? 6.777 16.775 17.193 1.00 92.06 203 SER A CA 1
ATOM 1672 C C . SER A 1 203 ? 7.236 16.399 15.785 1.00 92.06 203 SER A C 1
ATOM 1674 O O . SER A 1 203 ? 8.385 16.637 15.411 1.00 92.06 203 SER A O 1
ATOM 1676 N N . SER A 1 204 ? 6.315 15.916 14.949 1.00 92.69 204 SER A N 1
ATOM 1677 C CA . SER A 1 204 ? 6.605 15.549 13.561 1.00 92.69 204 SER A CA 1
ATOM 1678 C C . SER A 1 204 ? 7.151 16.745 12.774 1.00 92.69 204 SER A C 1
ATOM 1680 O O . SER A 1 204 ? 8.210 16.639 12.155 1.00 92.69 204 SER A O 1
ATOM 1682 N N . ALA A 1 205 ? 6.495 17.911 12.871 1.00 89.00 205 ALA A N 1
ATOM 1683 C CA . ALA A 1 205 ? 6.935 19.161 12.244 1.00 89.00 205 ALA A CA 1
ATOM 1684 C C . ALA A 1 205 ? 8.341 19.593 12.666 1.00 89.00 205 ALA A C 1
ATOM 1686 O O . ALA A 1 205 ? 9.131 20.047 11.833 1.00 89.00 205 ALA A O 1
ATOM 1687 N N . TYR A 1 206 ? 8.673 19.423 13.945 1.00 87.38 206 TYR A N 1
ATOM 1688 C CA . TYR A 1 206 ? 10.011 19.676 14.457 1.00 87.38 206 TYR A CA 1
ATOM 1689 C C . TYR A 1 206 ? 11.041 18.713 13.849 1.00 87.38 206 TYR A C 1
ATOM 1691 O O . TYR A 1 206 ? 12.074 19.166 13.352 1.00 87.38 206 TYR A O 1
ATOM 1699 N N . HIS A 1 207 ? 10.742 17.411 13.819 1.00 87.62 207 HIS A N 1
ATOM 1700 C CA . HIS A 1 207 ? 11.664 16.377 13.348 1.00 87.62 207 HIS A CA 1
ATOM 1701 C C . HIS A 1 207 ? 11.999 16.468 11.853 1.00 87.62 207 HIS A C 1
ATOM 1703 O O . HIS A 1 207 ? 13.163 16.296 11.492 1.00 87.62 207 HIS A O 1
ATOM 1709 N N . PHE A 1 208 ? 11.043 16.809 10.976 1.00 84.81 208 PHE A N 1
ATOM 1710 C CA . PHE A 1 208 ? 11.365 17.054 9.558 1.00 84.81 208 PHE A CA 1
ATOM 1711 C C . PHE A 1 208 ? 11.868 18.481 9.266 1.00 84.81 208 PHE A C 1
ATOM 1713 O O . PHE A 1 208 ? 12.127 18.827 8.112 1.00 84.81 208 PHE A O 1
ATOM 1720 N N . GLY A 1 209 ? 12.043 19.313 10.299 1.00 80.69 209 GLY A N 1
ATOM 1721 C CA . GLY A 1 209 ? 12.718 20.611 10.212 1.00 80.69 209 GLY A CA 1
ATOM 1722 C C . GLY A 1 209 ? 11.823 21.813 9.892 1.00 80.69 209 GLY A C 1
ATOM 1723 O O . GLY A 1 209 ? 12.341 22.912 9.680 1.00 80.69 209 GLY A O 1
ATOM 1724 N N . SER A 1 210 ? 10.495 21.663 9.886 1.00 84.75 210 SER A N 1
ATOM 1725 C CA . SER A 1 210 ? 9.564 22.781 9.687 1.00 84.75 210 SER A CA 1
ATOM 1726 C C . SER A 1 210 ? 9.212 23.476 11.005 1.00 84.75 210 SER A C 1
ATOM 1728 O O . SER A 1 210 ? 8.115 23.356 11.557 1.00 84.75 210 SER A O 1
ATOM 1730 N N . LEU A 1 211 ? 10.160 24.277 11.498 1.00 84.25 211 LEU A N 1
ATOM 1731 C CA . LEU A 1 211 ? 9.972 25.105 12.694 1.00 84.25 211 LEU A CA 1
ATOM 1732 C C . LEU A 1 211 ? 8.756 26.054 12.618 1.00 84.25 211 LEU A C 1
ATOM 1734 O O . LEU A 1 211 ? 8.061 26.170 13.627 1.00 84.25 211 LEU A O 1
ATOM 1738 N N . PRO A 1 212 ? 8.444 26.727 11.487 1.00 84.69 212 PRO A N 1
ATOM 1739 C CA . PRO A 1 212 ? 7.271 27.602 11.412 1.00 84.69 212 PRO A CA 1
ATOM 1740 C C . PRO A 1 212 ? 5.951 26.870 11.676 1.00 84.69 212 PRO A C 1
ATOM 1742 O O . PRO A 1 212 ? 5.083 27.409 12.360 1.00 84.69 212 PRO A O 1
ATOM 1745 N N . VAL A 1 213 ? 5.819 25.638 11.175 1.00 86.38 213 VAL A N 1
ATOM 1746 C CA . VAL A 1 213 ? 4.630 24.800 11.386 1.00 86.38 213 VAL A CA 1
ATOM 1747 C C . VAL A 1 213 ? 4.553 24.323 12.828 1.00 86.38 213 VAL A C 1
ATOM 1749 O O . VAL A 1 213 ? 3.503 24.450 13.452 1.00 86.38 213 VAL A O 1
ATOM 1752 N N . ALA A 1 214 ? 5.674 23.863 13.390 1.00 88.12 214 ALA A N 1
ATOM 1753 C CA . ALA A 1 214 ? 5.736 23.475 14.796 1.00 88.12 214 ALA A CA 1
ATOM 1754 C C . ALA A 1 214 ? 5.327 24.640 15.718 1.00 88.12 214 ALA A C 1
ATOM 1756 O O . ALA A 1 214 ? 4.539 24.455 16.640 1.00 88.12 214 ALA A O 1
ATOM 1757 N N . ILE A 1 215 ? 5.792 25.865 15.434 1.00 87.25 215 ILE A N 1
ATOM 1758 C CA . ILE A 1 215 ? 5.408 27.077 16.177 1.00 87.25 215 ILE A CA 1
ATOM 1759 C C . ILE A 1 215 ? 3.912 27.378 16.020 1.00 87.25 215 ILE A C 1
ATOM 1761 O O . ILE A 1 215 ? 3.271 27.784 16.989 1.00 87.25 215 ILE A O 1
ATOM 1765 N N . TYR A 1 216 ? 3.354 27.216 14.818 1.00 88.69 216 TYR A N 1
ATOM 1766 C CA . TYR A 1 216 ? 1.934 27.459 14.559 1.00 88.69 216 TYR A CA 1
ATOM 1767 C C . TYR A 1 216 ? 1.041 26.543 15.403 1.00 88.69 216 TYR A C 1
ATOM 1769 O O . TYR A 1 216 ? 0.202 27.042 16.154 1.00 88.69 216 TYR A O 1
ATOM 1777 N N . PHE A 1 217 ? 1.270 25.230 15.351 1.00 89.81 217 PHE A N 1
ATOM 1778 C CA . PHE A 1 217 ? 0.481 24.272 16.127 1.00 89.81 217 PHE A CA 1
ATOM 1779 C C . PHE A 1 217 ? 0.757 24.362 17.629 1.00 89.81 217 PHE A C 1
ATOM 1781 O O . PHE A 1 217 ? -0.164 24.221 18.424 1.00 89.81 217 PHE A O 1
ATOM 1788 N N . ASN A 1 218 ? 1.979 24.705 18.046 1.00 88.81 218 ASN A N 1
ATOM 1789 C CA . ASN A 1 218 ? 2.274 24.926 19.462 1.00 88.81 218 ASN A CA 1
ATOM 1790 C C . ASN A 1 218 ? 1.509 26.140 20.030 1.00 88.81 218 ASN A C 1
ATOM 1792 O O . ASN A 1 218 ? 1.001 26.083 21.148 1.00 88.81 218 ASN A O 1
ATOM 1796 N N . LYS A 1 219 ? 1.319 27.206 19.237 1.00 89.50 219 LYS A N 1
ATOM 1797 C CA . LYS A 1 219 ? 0.425 28.315 19.615 1.00 89.50 219 LYS A CA 1
ATOM 1798 C C . LYS A 1 219 ? -1.037 27.882 19.713 1.00 89.50 219 LYS A C 1
ATOM 1800 O O . LYS A 1 219 ? -1.720 28.345 20.620 1.00 89.50 219 LYS A O 1
ATOM 1805 N N . GLN A 1 220 ? -1.518 27.027 18.806 1.00 89.19 220 GLN A N 1
ATOM 1806 C CA . GLN A 1 220 ? -2.874 26.473 18.911 1.00 89.19 220 GLN A CA 1
ATOM 1807 C C . GLN A 1 220 ? -3.035 25.638 20.186 1.00 89.19 220 GLN A C 1
ATOM 1809 O O . GLN A 1 220 ? -3.988 25.840 20.930 1.00 89.19 220 GLN A O 1
ATOM 1814 N N . LEU A 1 221 ? -2.054 24.791 20.496 1.00 89.88 221 LEU A N 1
ATOM 1815 C CA . LEU A 1 221 ? -2.032 23.980 21.708 1.00 89.88 221 LEU A CA 1
ATOM 1816 C C . LEU A 1 221 ? -2.053 24.841 22.987 1.00 89.88 221 LEU A C 1
ATOM 1818 O O . LEU A 1 221 ? -2.783 24.538 23.926 1.00 89.88 221 LEU A O 1
ATOM 1822 N N . LEU A 1 222 ? -1.318 25.958 23.005 1.00 88.69 222 LEU A N 1
ATOM 1823 C CA . LEU A 1 222 ? -1.331 26.912 24.120 1.00 88.69 222 LEU A CA 1
ATOM 1824 C C . LEU A 1 222 ? -2.670 27.663 24.257 1.00 88.69 222 LEU A C 1
ATOM 1826 O O . LEU A 1 222 ? -3.003 28.114 25.349 1.00 88.69 222 LEU A O 1
ATOM 1830 N N . ASN A 1 223 ? -3.447 27.809 23.177 1.00 88.31 223 ASN A N 1
ATOM 1831 C CA . ASN A 1 223 ? -4.796 28.378 23.267 1.00 88.31 223 ASN A CA 1
ATOM 1832 C C . ASN A 1 223 ? -5.778 27.420 23.960 1.00 88.31 223 ASN A C 1
ATOM 1834 O O . ASN A 1 223 ? -6.723 27.899 24.585 1.00 88.31 223 ASN A O 1
ATOM 1838 N N . LEU A 1 224 ? -5.559 26.101 23.862 1.00 85.75 224 LEU A N 1
ATOM 1839 C CA . LEU A 1 224 ? -6.368 25.089 24.551 1.00 85.75 224 LEU A CA 1
ATOM 1840 C C . LEU A 1 224 ? -6.063 25.050 26.054 1.00 85.75 224 LEU A C 1
ATOM 1842 O O . LEU A 1 224 ? -6.984 25.000 26.865 1.00 85.75 224 LEU A O 1
ATOM 1846 N N . ASP A 1 225 ? -4.781 25.118 26.429 1.00 84.94 225 ASP A N 1
ATOM 1847 C CA . ASP A 1 225 ? -4.345 25.195 27.829 1.00 84.94 225 ASP A CA 1
ATOM 1848 C C . ASP A 1 225 ? -3.301 26.308 28.033 1.00 84.94 225 ASP A C 1
ATOM 1850 O O . ASP A 1 225 ? -2.089 26.073 27.964 1.00 84.94 225 ASP A O 1
ATOM 1854 N N . PRO A 1 226 ? -3.748 27.543 28.328 1.00 82.88 226 PRO A N 1
ATOM 1855 C CA . PRO A 1 226 ? -2.847 28.672 28.536 1.00 82.88 226 PRO A CA 1
ATOM 1856 C C . PRO A 1 226 ? -1.973 28.548 29.785 1.00 82.88 226 PRO A C 1
ATOM 1858 O O . PRO A 1 226 ? -1.031 29.333 29.939 1.00 82.88 226 PRO A O 1
ATOM 1861 N N . THR A 1 227 ? -2.295 27.635 30.707 1.00 85.31 227 THR A N 1
ATOM 1862 C CA . THR A 1 227 ? -1.616 27.503 32.004 1.00 85.31 227 THR A CA 1
ATOM 1863 C C . THR A 1 227 ? -0.445 26.530 31.980 1.00 85.31 227 THR A C 1
ATOM 1865 O O . THR A 1 227 ? 0.417 26.609 32.857 1.00 85.31 227 THR A O 1
ATOM 1868 N N . ASP A 1 228 ? -0.363 25.695 30.945 1.00 85.31 228 ASP A N 1
ATOM 1869 C CA . ASP A 1 228 ? 0.681 24.693 30.784 1.00 85.31 228 ASP A CA 1
ATOM 1870 C C . ASP A 1 228 ? 2.065 25.347 30.583 1.00 85.31 228 ASP A C 1
ATOM 1872 O O . ASP A 1 228 ? 2.366 26.009 29.579 1.00 85.31 228 ASP A O 1
ATOM 1876 N N . TYR A 1 229 ? 2.920 25.198 31.597 1.00 83.56 229 TYR A N 1
ATOM 1877 C CA . TYR A 1 229 ? 4.278 25.734 31.587 1.00 83.56 229 TYR A CA 1
ATOM 1878 C C . TYR A 1 229 ? 5.172 25.011 30.571 1.00 83.56 229 TYR A C 1
ATOM 1880 O O . TYR A 1 229 ? 6.029 25.656 29.960 1.00 83.56 229 TYR A O 1
ATOM 1888 N N . GLU A 1 230 ? 4.975 23.706 30.366 1.00 84.00 230 GLU A N 1
ATOM 1889 C CA . GLU A 1 230 ? 5.824 22.897 29.491 1.00 84.00 230 GLU A CA 1
ATOM 1890 C C . GLU A 1 230 ? 5.640 23.309 28.034 1.00 84.00 230 GLU A C 1
ATOM 1892 O O . GLU A 1 230 ? 6.625 23.560 27.334 1.00 84.00 230 GLU A O 1
ATOM 1897 N N . ILE A 1 231 ? 4.388 23.490 27.600 1.00 82.69 231 ILE A N 1
ATOM 1898 C CA . ILE A 1 231 ? 4.069 23.963 26.244 1.00 82.69 231 ILE A CA 1
ATOM 1899 C C . ILE A 1 231 ? 4.693 25.344 26.002 1.00 82.69 231 ILE A C 1
ATOM 1901 O O . ILE A 1 231 ? 5.296 25.596 24.954 1.00 82.69 231 ILE A O 1
ATOM 1905 N N . ARG A 1 232 ? 4.617 26.244 26.991 1.00 84.81 232 ARG A N 1
ATOM 1906 C CA . ARG A 1 232 ? 5.196 27.591 26.886 1.00 84.81 232 ARG A CA 1
ATOM 1907 C C . ARG A 1 232 ? 6.723 27.568 26.795 1.00 84.81 232 ARG A C 1
ATOM 1909 O O . ARG A 1 232 ? 7.300 28.341 26.026 1.00 84.81 232 ARG A O 1
ATOM 1916 N N . ASP A 1 233 ? 7.391 26.712 27.566 1.00 85.62 233 ASP A N 1
ATOM 1917 C CA . ASP A 1 233 ? 8.845 26.547 27.472 1.00 85.62 233 ASP A CA 1
ATOM 1918 C C . ASP A 1 233 ? 9.253 25.972 26.108 1.00 85.62 233 ASP A C 1
ATOM 1920 O O . ASP A 1 233 ? 10.169 26.496 25.468 1.00 85.62 233 ASP A O 1
ATOM 1924 N N . GLN A 1 234 ? 8.518 24.976 25.602 1.00 84.38 234 GLN A N 1
ATOM 1925 C CA . GLN A 1 234 ? 8.717 24.437 24.254 1.00 84.38 234 GLN A CA 1
ATOM 1926 C C . GLN A 1 234 ? 8.599 25.527 23.180 1.00 84.38 234 GLN A C 1
ATOM 1928 O O . GLN A 1 234 ? 9.491 25.647 22.337 1.00 84.38 234 GLN A O 1
ATOM 1933 N N . LEU A 1 235 ? 7.570 26.383 23.241 1.00 85.56 235 LEU A N 1
ATOM 1934 C CA . LEU A 1 235 ? 7.411 27.507 22.312 1.00 85.56 235 LEU A CA 1
ATOM 1935 C C . LEU A 1 235 ? 8.622 28.445 22.344 1.00 85.56 235 LEU A C 1
ATOM 1937 O O . LEU A 1 235 ? 9.155 28.824 21.300 1.00 85.56 235 LEU A O 1
ATOM 1941 N N . ASN A 1 236 ? 9.081 28.804 23.545 1.00 86.00 236 ASN A N 1
ATOM 1942 C CA . ASN A 1 236 ? 10.237 29.677 23.724 1.00 86.00 236 ASN A CA 1
ATOM 1943 C C . ASN A 1 236 ? 11.515 29.059 23.146 1.00 86.00 236 ASN A C 1
ATOM 1945 O O . ASN A 1 236 ? 12.328 29.777 22.559 1.00 86.00 236 ASN A O 1
ATOM 1949 N N . ARG A 1 237 ? 11.695 27.737 23.271 1.00 84.62 237 ARG A N 1
ATOM 1950 C CA . ARG A 1 237 ? 12.799 27.016 22.621 1.00 84.62 237 ARG A CA 1
ATOM 1951 C C . ARG A 1 237 ? 12.677 27.094 21.100 1.00 84.62 237 ARG A C 1
ATOM 1953 O O . ARG A 1 237 ? 13.634 27.513 20.455 1.00 84.62 237 ARG A O 1
ATOM 1960 N N . LEU A 1 238 ? 11.513 26.776 20.531 1.00 82.56 238 LEU A N 1
ATOM 1961 C CA . LEU A 1 238 ? 11.280 26.814 19.079 1.00 82.56 238 LEU A CA 1
ATOM 1962 C C . LEU A 1 238 ? 11.521 28.212 18.485 1.00 82.56 238 LEU A C 1
ATOM 1964 O O . LEU A 1 238 ? 12.186 28.342 17.457 1.00 82.56 238 LEU A O 1
ATOM 1968 N N . LEU A 1 239 ? 11.059 29.266 19.165 1.00 84.00 239 LEU A N 1
ATOM 1969 C CA . LEU A 1 239 ? 11.257 30.659 18.749 1.00 84.00 239 LEU A CA 1
ATOM 1970 C C . LEU A 1 239 ? 12.736 31.076 18.746 1.00 84.00 239 LEU A C 1
ATOM 1972 O O . LEU A 1 239 ? 13.146 31.862 17.892 1.00 84.00 239 LEU A O 1
ATOM 1976 N N . ARG A 1 240 ? 13.571 30.532 19.645 1.00 81.00 240 ARG A N 1
ATOM 1977 C CA . ARG A 1 240 ? 15.026 30.793 19.640 1.00 81.00 240 ARG A CA 1
ATOM 1978 C C . ARG A 1 240 ? 15.723 30.203 18.413 1.00 81.00 240 ARG A C 1
ATOM 1980 O O . ARG A 1 240 ? 16.698 30.783 17.938 1.00 81.00 240 ARG A O 1
ATOM 1987 N N . PHE A 1 241 ? 15.228 29.077 17.901 1.00 73.94 241 PHE A N 1
ATOM 1988 C CA . PHE A 1 241 ? 15.778 28.398 16.722 1.00 73.94 241 PHE A CA 1
ATOM 1989 C C . PHE A 1 241 ? 15.225 28.926 15.392 1.00 73.94 241 PHE A C 1
ATOM 1991 O O . PHE A 1 241 ? 15.693 28.518 14.330 1.00 73.94 241 PHE A O 1
ATOM 1998 N N . GLN A 1 242 ? 14.273 29.863 15.420 1.00 68.12 242 GLN A N 1
ATOM 1999 C CA . GLN A 1 242 ? 13.662 30.444 14.228 1.00 68.12 242 GLN A CA 1
ATOM 2000 C C . GLN A 1 242 ? 14.670 31.315 13.441 1.00 68.12 242 GLN A C 1
ATOM 2002 O O . GLN A 1 242 ? 14.719 32.537 13.585 1.00 68.12 242 GLN A O 1
ATOM 2007 N N . ARG A 1 243 ? 15.490 30.705 12.570 1.00 61.19 243 ARG A N 1
ATOM 2008 C CA . ARG A 1 243 ? 16.317 31.414 11.574 1.00 61.19 243 ARG A CA 1
ATOM 2009 C C . ARG A 1 243 ? 16.132 30.868 10.148 1.00 61.19 243 ARG A C 1
ATOM 2011 O O . ARG A 1 243 ? 16.456 29.727 9.863 1.00 61.19 243 ARG A O 1
ATOM 2018 N N . LYS A 1 244 ? 15.671 31.778 9.272 1.00 56.56 244 LYS A N 1
ATOM 2019 C CA . LYS A 1 244 ? 15.740 31.922 7.791 1.00 56.56 244 LYS A CA 1
ATOM 2020 C C . LYS A 1 244 ? 15.512 30.753 6.818 1.00 56.56 244 LYS A C 1
ATOM 2022 O O . LYS A 1 244 ? 15.388 31.045 5.631 1.00 56.56 244 LYS A O 1
ATOM 2027 N N . SER A 1 245 ? 15.404 29.499 7.231 1.00 52.28 245 SER A N 1
ATOM 2028 C CA . SER A 1 245 ? 15.015 28.414 6.321 1.00 52.28 245 SER A CA 1
ATOM 2029 C C . SER A 1 245 ? 13.534 28.077 6.486 1.00 52.28 245 SER A C 1
ATOM 2031 O O . SER A 1 245 ? 13.133 27.572 7.530 1.00 52.28 245 SER A O 1
ATOM 2033 N N . ASN A 1 246 ? 12.744 28.353 5.445 1.00 56.03 246 ASN A N 1
ATOM 2034 C CA . ASN A 1 246 ? 11.408 27.792 5.234 1.00 56.03 246 ASN A CA 1
ATOM 2035 C C . ASN A 1 246 ? 11.567 26.563 4.326 1.00 56.03 246 ASN A C 1
ATOM 2037 O O . ASN A 1 246 ? 11.541 26.727 3.102 1.00 56.03 246 ASN A O 1
ATOM 2041 N N . PRO A 1 247 ? 11.807 25.353 4.862 1.00 57.56 247 PRO A N 1
ATOM 2042 C CA . PRO A 1 247 ? 11.636 24.157 4.054 1.00 57.56 247 PRO A CA 1
ATOM 2043 C C . PRO A 1 247 ? 10.169 24.072 3.620 1.00 57.56 247 PRO A C 1
ATOM 2045 O O . PRO A 1 247 ? 9.260 24.362 4.398 1.00 57.56 247 PRO A O 1
ATOM 2048 N N . ASP A 1 248 ? 9.951 23.734 2.353 1.00 60.78 248 ASP A N 1
ATOM 2049 C CA . ASP A 1 248 ? 8.610 23.541 1.817 1.00 60.78 248 ASP A CA 1
ATOM 2050 C C . ASP A 1 248 ? 7.984 22.295 2.454 1.00 60.78 248 ASP A C 1
ATOM 2052 O O . ASP A 1 248 ? 8.512 21.192 2.322 1.00 60.78 248 ASP A O 1
ATOM 2056 N N . ILE A 1 249 ? 6.882 22.504 3.170 1.00 60.62 249 ILE A N 1
ATOM 2057 C CA . ILE A 1 249 ? 6.140 21.486 3.924 1.00 60.62 249 ILE A CA 1
ATOM 2058 C C . ILE A 1 249 ? 5.473 20.490 2.974 1.00 60.62 249 ILE A C 1
ATOM 2060 O O . ILE A 1 249 ? 5.298 19.328 3.324 1.00 60.62 249 ILE A O 1
ATOM 2064 N N . PHE A 1 250 ? 5.109 20.945 1.773 1.00 63.81 250 PHE A N 1
ATOM 2065 C CA . PHE A 1 250 ? 4.343 20.156 0.816 1.00 63.81 250 PHE A CA 1
ATOM 2066 C C . PHE A 1 250 ? 5.234 19.426 -0.186 1.00 63.81 250 PHE A C 1
ATOM 2068 O O . PHE A 1 250 ? 4.787 18.459 -0.796 1.00 63.81 250 PHE A O 1
ATOM 2075 N N . THR A 1 251 ? 6.503 19.814 -0.344 1.00 65.75 251 THR A N 1
ATOM 2076 C CA . THR A 1 251 ? 7.422 19.059 -1.203 1.00 65.75 251 THR A CA 1
ATOM 2077 C C . THR A 1 251 ? 7.905 17.800 -0.476 1.00 65.75 251 THR A C 1
ATOM 2079 O O . THR A 1 251 ? 8.939 17.813 0.196 1.00 65.75 251 THR A O 1
ATOM 2082 N N . LEU A 1 252 ? 7.169 16.699 -0.654 1.00 63.41 252 LEU A N 1
ATOM 2083 C CA . LEU A 1 252 ? 7.589 15.351 -0.256 1.00 63.41 252 LEU A CA 1
ATOM 2084 C C . LEU A 1 252 ? 8.979 15.039 -0.842 1.00 63.41 252 LEU A C 1
ATOM 2086 O O . LEU A 1 252 ? 9.254 15.383 -1.995 1.00 63.41 252 LEU A O 1
ATOM 2090 N N . ASN A 1 253 ? 9.846 14.437 -0.017 1.00 62.66 253 ASN A N 1
ATOM 2091 C CA . ASN A 1 253 ? 11.276 14.171 -0.237 1.00 62.66 253 ASN A CA 1
ATOM 2092 C C . ASN A 1 253 ? 11.761 14.251 -1.708 1.00 62.66 253 ASN A C 1
ATOM 2094 O O . ASN A 1 253 ? 11.336 13.494 -2.586 1.00 62.66 253 ASN A O 1
ATOM 2098 N N . LYS A 1 254 ? 12.711 15.159 -1.981 1.00 58.16 254 LYS A N 1
ATOM 2099 C CA . LYS A 1 254 ? 13.262 15.385 -3.333 1.00 58.16 254 LYS A CA 1
ATOM 2100 C C . LYS A 1 254 ? 14.138 14.229 -3.820 1.00 58.16 254 LYS A C 1
ATOM 2102 O O . LYS A 1 254 ? 14.285 14.041 -5.032 1.00 58.16 254 LYS A O 1
ATOM 2107 N N . GLU A 1 255 ? 14.719 13.459 -2.904 1.00 63.44 255 GLU A N 1
ATOM 2108 C CA . GLU A 1 255 ? 15.599 12.344 -3.238 1.00 63.44 255 GLU A CA 1
ATOM 2109 C C . GLU A 1 255 ? 14.786 11.077 -3.506 1.00 63.44 255 GLU A C 1
ATOM 2111 O O . GLU A 1 255 ? 14.523 10.266 -2.627 1.00 63.44 255 GLU A O 1
ATOM 2116 N N . SER A 1 256 ? 14.374 10.899 -4.760 1.00 72.12 256 SER A N 1
ATOM 2117 C CA . SER A 1 256 ? 13.855 9.613 -5.233 1.00 72.12 256 SER A CA 1
ATOM 2118 C C . SER A 1 256 ? 14.973 8.792 -5.867 1.00 72.12 256 SER A C 1
ATOM 2120 O O . SER A 1 256 ? 15.690 9.297 -6.744 1.00 72.12 256 SER A O 1
ATOM 2122 N N .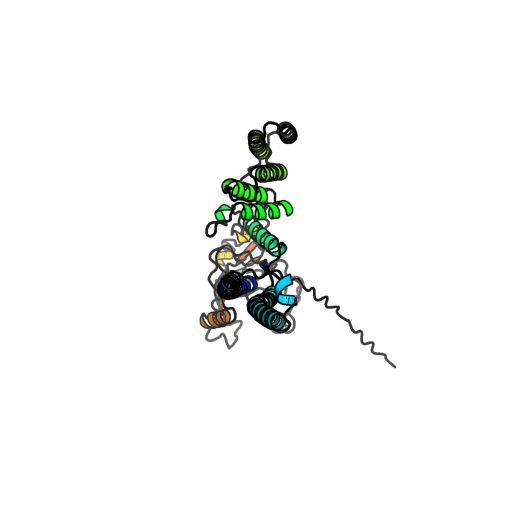 ARG A 1 257 ? 15.085 7.516 -5.486 1.00 82.62 257 ARG A N 1
ATOM 2123 C CA . ARG A 1 257 ? 15.939 6.546 -6.178 1.00 82.62 257 ARG A CA 1
ATOM 2124 C C . ARG A 1 257 ? 15.366 6.291 -7.580 1.00 82.62 257 ARG A C 1
ATOM 2126 O O . ARG A 1 257 ? 14.253 6.694 -7.934 1.00 82.62 257 ARG A O 1
ATOM 2133 N N . SER A 1 258 ? 16.153 5.631 -8.429 1.00 84.94 258 SER A N 1
ATOM 2134 C CA . SER A 1 258 ? 15.719 5.281 -9.790 1.00 84.94 258 SER A CA 1
ATOM 2135 C C . SER A 1 258 ? 14.438 4.445 -9.784 1.00 84.94 258 SER A C 1
ATOM 2137 O O . SER A 1 258 ? 13.601 4.610 -10.664 1.00 84.94 258 SER A O 1
ATOM 2139 N N . TYR A 1 259 ? 14.272 3.589 -8.772 1.00 86.50 259 TYR A N 1
ATOM 2140 C CA . TYR A 1 259 ? 13.096 2.744 -8.592 1.00 86.50 259 TYR A CA 1
ATOM 2141 C C . TYR A 1 259 ? 11.796 3.560 -8.502 1.00 86.50 259 TYR A C 1
ATOM 2143 O O . TYR A 1 259 ? 10.894 3.341 -9.308 1.00 86.50 259 TYR A O 1
ATOM 2151 N N . GLU A 1 260 ? 11.702 4.543 -7.601 1.00 88.31 260 GLU A N 1
ATOM 2152 C CA . GLU A 1 260 ? 10.453 5.291 -7.414 1.00 88.31 260 GLU A CA 1
ATOM 2153 C C . GLU A 1 260 ? 10.151 6.179 -8.632 1.00 88.31 260 GLU A C 1
ATOM 2155 O O . GLU A 1 260 ? 9.002 6.281 -9.061 1.00 88.31 260 GLU A O 1
ATOM 2160 N N . LYS A 1 261 ? 11.187 6.753 -9.264 1.00 88.19 261 LYS A N 1
ATOM 2161 C CA . LYS A 1 261 ? 11.030 7.524 -10.513 1.00 88.19 261 LYS A CA 1
ATOM 2162 C C . LYS A 1 261 ? 10.477 6.673 -11.657 1.00 88.19 261 LYS A C 1
ATOM 2164 O O . LYS A 1 261 ? 9.651 7.156 -12.428 1.00 88.19 261 LYS A O 1
ATOM 2169 N N . LEU A 1 262 ? 10.913 5.416 -11.767 1.00 88.25 262 LEU A N 1
ATOM 2170 C CA . LEU A 1 262 ? 10.405 4.480 -12.774 1.00 88.25 262 LEU A CA 1
ATOM 2171 C C . LEU A 1 262 ? 8.954 4.092 -12.504 1.00 88.25 262 LEU A C 1
ATOM 2173 O O . LEU A 1 262 ? 8.161 4.050 -13.441 1.00 88.25 262 LEU A O 1
ATOM 2177 N N . CYS A 1 263 ? 8.587 3.869 -11.239 1.00 87.94 263 CYS A N 1
ATOM 2178 C CA . CYS A 1 263 ? 7.204 3.568 -10.872 1.00 87.94 263 CYS A CA 1
ATOM 2179 C C . CYS A 1 263 ? 6.242 4.711 -11.211 1.00 87.94 263 CYS A C 1
ATOM 2181 O O . CYS A 1 263 ? 5.132 4.455 -11.674 1.00 87.94 263 CYS A O 1
ATOM 2183 N N . ARG A 1 264 ? 6.685 5.965 -11.065 1.00 87.88 264 ARG A N 1
ATOM 2184 C CA . ARG A 1 264 ? 5.918 7.156 -11.469 1.00 87.88 264 ARG A CA 1
ATOM 2185 C C . ARG A 1 264 ? 5.962 7.449 -12.972 1.00 87.88 264 ARG A C 1
ATOM 2187 O O . ARG A 1 264 ? 5.211 8.291 -13.451 1.00 87.88 264 ARG A O 1
ATOM 2194 N N . GLY A 1 265 ? 6.839 6.784 -13.725 1.00 84.25 265 GLY A N 1
ATOM 2195 C CA . GLY A 1 265 ? 7.071 7.080 -15.141 1.00 84.25 265 GLY A CA 1
ATOM 2196 C C . GLY A 1 265 ? 7.824 8.393 -15.398 1.00 84.25 265 GLY A C 1
ATOM 2197 O O . GLY A 1 265 ? 7.804 8.887 -16.520 1.00 84.25 265 GLY A O 1
ATOM 2198 N N . GLU A 1 266 ? 8.490 8.958 -14.385 1.00 86.56 266 GLU A N 1
ATOM 2199 C CA . GLU A 1 266 ? 9.333 10.163 -14.502 1.00 86.56 266 GLU A CA 1
ATOM 2200 C C . GLU A 1 266 ? 10.684 9.866 -15.173 1.00 86.56 266 GLU A C 1
ATOM 2202 O O . GLU A 1 266 ? 11.348 10.769 -15.683 1.00 86.56 266 GLU A O 1
ATOM 2207 N N . LEU A 1 267 ? 11.124 8.604 -15.127 1.00 84.12 267 LEU A N 1
ATOM 2208 C CA . LEU A 1 267 ? 12.382 8.145 -15.702 1.00 84.12 267 LEU A CA 1
ATOM 2209 C C . LEU A 1 267 ? 12.102 7.151 -16.828 1.00 84.12 267 LEU A C 1
ATOM 2211 O O . LEU A 1 267 ? 11.501 6.107 -16.602 1.00 84.12 267 LEU A O 1
ATOM 2215 N N . ASP A 1 268 ? 12.595 7.456 -18.021 1.00 82.75 268 ASP A N 1
ATOM 2216 C CA . ASP A 1 268 ? 12.683 6.512 -19.129 1.00 82.75 268 ASP A CA 1
ATOM 2217 C C . ASP A 1 268 ? 13.993 6.777 -19.874 1.00 82.75 268 ASP A C 1
ATOM 2219 O O . ASP A 1 268 ? 14.164 7.819 -20.510 1.00 82.75 268 ASP A O 1
ATOM 2223 N N . LYS A 1 269 ? 14.959 5.858 -19.760 1.00 85.00 269 LYS A N 1
ATOM 2224 C CA . LYS A 1 269 ? 16.253 5.994 -20.448 1.00 85.00 269 LYS A CA 1
ATOM 2225 C C . LYS A 1 269 ? 16.190 5.569 -21.923 1.00 85.00 269 LYS A C 1
ATOM 2227 O O . LYS A 1 269 ? 17.218 5.589 -22.607 1.00 85.00 269 LYS A O 1
ATOM 2232 N N . ARG A 1 270 ? 15.016 5.205 -22.459 1.00 82.50 270 ARG A N 1
ATOM 2233 C CA . ARG A 1 270 ? 14.839 4.946 -23.897 1.00 82.50 270 ARG A CA 1
ATOM 2234 C C . ARG A 1 270 ? 14.950 6.253 -24.676 1.00 82.50 270 ARG A C 1
ATOM 2236 O O . ARG A 1 270 ? 14.028 7.060 -24.714 1.00 82.50 270 ARG A O 1
ATOM 2243 N N . THR A 1 271 ? 16.081 6.453 -25.347 1.00 82.25 271 THR A N 1
ATOM 2244 C CA . THR A 1 271 ? 16.252 7.591 -26.264 1.00 82.25 271 THR A CA 1
ATOM 2245 C C . THR A 1 271 ? 15.328 7.456 -27.478 1.00 82.25 271 THR A C 1
ATOM 2247 O O . THR A 1 271 ? 15.012 6.343 -27.894 1.00 82.25 271 THR A O 1
ATOM 2250 N N . PHE A 1 272 ? 14.962 8.567 -28.128 1.00 81.38 272 PHE A N 1
ATOM 2251 C CA . PHE A 1 272 ? 14.162 8.534 -29.366 1.00 81.38 272 PHE A CA 1
ATOM 2252 C C . PHE A 1 272 ? 14.771 7.643 -30.460 1.00 81.38 272 PHE A C 1
ATOM 2254 O O . PHE A 1 272 ? 14.050 6.991 -31.212 1.00 81.38 272 PHE A O 1
ATOM 2261 N N . LYS A 1 273 ? 16.108 7.587 -30.547 1.00 80.69 273 LYS A N 1
ATOM 2262 C CA . LYS A 1 273 ? 16.820 6.701 -31.478 1.00 80.69 273 LYS A CA 1
ATOM 2263 C C . LYS A 1 273 ? 16.590 5.229 -31.128 1.00 80.69 273 LYS A C 1
ATOM 2265 O O . LYS A 1 273 ? 16.346 4.432 -32.026 1.00 80.69 273 LYS A O 1
ATOM 2270 N N . ARG A 1 274 ? 16.638 4.896 -29.835 1.00 79.06 274 ARG A N 1
ATOM 2271 C CA . ARG A 1 274 ? 16.415 3.543 -29.312 1.00 79.06 274 ARG A CA 1
ATOM 2272 C C . ARG A 1 274 ? 14.958 3.122 -29.491 1.00 79.06 274 ARG A C 1
ATOM 2274 O O . ARG A 1 274 ? 14.714 2.075 -30.066 1.00 79.06 274 ARG A O 1
ATOM 2281 N N . GLN A 1 275 ? 14.002 3.991 -29.152 1.00 80.06 275 GLN A N 1
ATOM 2282 C CA . GLN A 1 275 ? 12.566 3.756 -29.365 1.00 80.06 275 GLN A CA 1
ATOM 2283 C C . GLN A 1 275 ? 12.222 3.466 -30.832 1.00 80.06 275 GLN A C 1
ATOM 2285 O O . GLN A 1 275 ? 11.405 2.598 -31.103 1.00 80.06 275 GLN A O 1
ATOM 2290 N N . ARG A 1 276 ? 12.870 4.145 -31.789 1.00 80.12 276 ARG A N 1
ATOM 2291 C CA . ARG A 1 276 ? 12.697 3.862 -33.227 1.00 80.12 276 ARG A CA 1
ATOM 2292 C C . ARG A 1 276 ? 13.285 2.521 -33.673 1.00 80.12 276 ARG A C 1
ATOM 2294 O O . ARG A 1 276 ? 12.888 2.024 -34.721 1.00 80.12 276 ARG A O 1
ATOM 2301 N N . ALA A 1 277 ? 14.254 1.985 -32.934 1.00 78.88 277 ALA A N 1
ATOM 2302 C CA . ALA A 1 277 ? 14.856 0.681 -33.202 1.00 78.88 277 ALA A CA 1
ATOM 2303 C C . ALA A 1 277 ? 14.075 -0.473 -32.547 1.00 78.88 277 ALA A C 1
ATOM 2305 O O . ALA A 1 277 ? 14.218 -1.621 -32.972 1.00 78.88 277 ALA A O 1
ATOM 2306 N N . LEU A 1 278 ? 13.237 -0.180 -31.544 1.00 81.19 278 LEU A N 1
ATOM 2307 C CA . LEU A 1 278 ? 12.311 -1.154 -30.972 1.00 81.19 278 LEU A CA 1
ATOM 2308 C C . LEU A 1 278 ? 11.311 -1.585 -32.049 1.00 81.19 278 LEU A C 1
ATOM 2310 O O . LEU A 1 278 ? 10.758 -0.765 -32.782 1.00 81.19 278 LEU A O 1
ATOM 2314 N N . SER A 1 279 ? 11.116 -2.895 -32.174 1.00 86.88 279 SER A N 1
ATOM 2315 C CA . SER A 1 279 ? 10.287 -3.485 -33.222 1.00 86.88 279 SER A CA 1
ATOM 2316 C C . SER A 1 279 ? 9.312 -4.496 -32.638 1.00 86.88 279 SER A C 1
ATOM 2318 O O . SER A 1 279 ? 9.650 -5.255 -31.727 1.00 86.88 279 SER A O 1
ATOM 2320 N N . CYS A 1 280 ? 8.108 -4.513 -33.207 1.00 88.94 280 CYS A N 1
ATOM 2321 C CA . CYS A 1 280 ? 7.119 -5.560 -32.995 1.00 88.94 280 CYS A CA 1
ATOM 2322 C C . CYS A 1 280 ? 7.152 -6.504 -34.197 1.00 88.94 280 CYS A C 1
ATOM 2324 O O . CYS A 1 280 ? 7.091 -6.054 -35.343 1.00 88.94 280 CYS A O 1
ATOM 2326 N N . ARG A 1 281 ? 7.251 -7.809 -33.953 1.00 91.44 281 ARG A N 1
ATOM 2327 C CA . ARG A 1 281 ? 7.360 -8.827 -35.004 1.00 91.44 281 ARG A CA 1
ATOM 2328 C C . ARG A 1 281 ? 6.625 -10.107 -34.632 1.00 91.44 281 ARG A C 1
ATOM 2330 O O . ARG A 1 281 ? 6.431 -10.420 -33.462 1.00 91.44 281 ARG A O 1
ATOM 2337 N N . TYR A 1 282 ? 6.263 -10.872 -35.654 1.00 89.62 282 TYR A N 1
ATOM 2338 C CA . TYR A 1 282 ? 5.850 -12.260 -35.494 1.00 89.62 282 TYR A CA 1
ATOM 2339 C C . TYR A 1 282 ? 7.093 -13.143 -35.532 1.00 89.62 282 TYR A C 1
ATOM 2341 O O . TYR A 1 282 ? 7.840 -13.128 -36.509 1.00 89.62 282 TYR A O 1
ATOM 2349 N N . SER A 1 283 ? 7.325 -13.884 -34.456 1.00 88.75 283 SER A N 1
ATOM 2350 C CA . SER A 1 283 ? 8.524 -14.690 -34.263 1.00 88.75 283 SER A CA 1
ATOM 2351 C C . SER A 1 283 ? 8.169 -16.167 -34.221 1.00 88.75 283 SER A C 1
ATOM 2353 O O . SER A 1 283 ? 7.223 -16.584 -33.554 1.00 88.75 283 SER A O 1
ATOM 2355 N N . THR A 1 284 ? 8.943 -16.987 -34.925 1.00 86.44 284 THR A N 1
ATOM 2356 C CA . THR A 1 284 ? 8.803 -18.452 -34.891 1.00 86.44 284 THR A CA 1
ATOM 2357 C C . THR A 1 284 ? 9.682 -19.083 -33.807 1.00 86.44 284 THR A C 1
ATOM 2359 O O . THR A 1 284 ? 9.850 -20.301 -33.781 1.00 86.44 284 THR A O 1
ATOM 2362 N N . GLY A 1 285 ? 10.287 -18.273 -32.927 1.00 79.19 285 GLY A N 1
ATOM 2363 C CA . GLY A 1 285 ? 11.156 -18.753 -31.849 1.00 79.19 285 GLY A CA 1
ATOM 2364 C C . GLY A 1 285 ? 12.369 -19.533 -32.362 1.00 79.19 285 GLY A C 1
ATOM 2365 O O . GLY A 1 285 ? 12.681 -20.594 -31.830 1.00 79.19 285 GLY A O 1
ATOM 2366 N N . GLY A 1 286 ? 13.001 -19.053 -33.440 1.00 80.25 286 GLY A N 1
ATOM 2367 C CA . GLY A 1 286 ? 14.150 -19.724 -34.059 1.00 80.25 286 GLY A CA 1
ATOM 2368 C C . GLY A 1 286 ? 13.782 -20.950 -34.902 1.00 80.25 286 GLY A C 1
ATOM 2369 O O . GLY A 1 286 ? 14.571 -21.886 -34.987 1.00 80.25 286 GLY A O 1
ATOM 2370 N N . GLY A 1 287 ? 12.589 -20.968 -35.510 1.00 80.31 287 GLY A N 1
ATOM 2371 C CA . GLY A 1 287 ? 12.129 -22.084 -36.347 1.00 80.31 287 GLY A CA 1
ATOM 2372 C C . GLY A 1 287 ? 11.465 -23.221 -35.568 1.00 80.31 287 GLY A C 1
ATOM 2373 O O . GLY A 1 287 ? 11.418 -24.350 -36.052 1.00 80.31 287 GLY A O 1
ATOM 2374 N N . ASN A 1 288 ? 10.940 -22.944 -34.371 1.00 80.56 288 ASN A N 1
ATOM 2375 C CA . ASN A 1 288 ? 10.197 -23.926 -33.593 1.00 80.56 288 ASN A CA 1
ATOM 2376 C C . ASN A 1 288 ? 8.956 -24.387 -34.386 1.00 80.56 288 ASN A C 1
ATOM 2378 O O . ASN A 1 288 ? 8.093 -23.554 -34.684 1.00 80.56 288 ASN A O 1
ATOM 2382 N N . PRO A 1 289 ? 8.804 -25.693 -34.684 1.00 84.62 289 PRO A N 1
ATOM 2383 C CA . PRO A 1 289 ? 7.681 -26.198 -35.475 1.00 84.62 289 PRO A CA 1
ATOM 2384 C C . PRO A 1 289 ? 6.306 -25.828 -34.903 1.00 84.62 289 PRO A C 1
ATOM 2386 O O . PRO A 1 289 ? 5.355 -25.630 -35.654 1.00 84.62 289 PRO A O 1
ATOM 2389 N N . ARG A 1 290 ? 6.198 -25.680 -33.573 1.00 83.19 290 ARG A N 1
ATOM 2390 C CA . ARG A 1 290 ? 4.943 -25.298 -32.901 1.00 83.19 290 ARG A CA 1
ATOM 2391 C C . ARG A 1 290 ? 4.546 -23.838 -33.126 1.00 83.19 290 ARG A C 1
ATOM 2393 O O . ARG A 1 290 ? 3.377 -23.516 -32.962 1.00 83.19 290 ARG A O 1
ATOM 2400 N N . LEU A 1 291 ? 5.491 -22.978 -33.506 1.00 85.44 291 LEU A N 1
ATOM 2401 C CA . LEU A 1 291 ? 5.283 -21.545 -33.740 1.00 85.44 291 LEU A CA 1
ATOM 2402 C C . LEU A 1 291 ? 5.352 -21.174 -35.231 1.00 85.44 291 LEU A C 1
ATOM 2404 O O . LEU A 1 291 ? 5.397 -19.996 -35.565 1.00 85.44 291 LEU A O 1
ATOM 2408 N N . MET A 1 292 ? 5.383 -22.155 -36.143 1.00 83.25 292 MET A N 1
ATOM 2409 C CA . MET A 1 292 ? 5.399 -21.875 -37.586 1.00 83.25 292 MET A CA 1
ATOM 2410 C C . MET A 1 292 ? 4.047 -21.379 -38.110 1.00 83.25 292 MET A C 1
ATOM 2412 O O . MET A 1 292 ? 4.017 -20.482 -38.946 1.00 83.25 292 MET A O 1
ATOM 2416 N N . TYR A 1 293 ? 2.940 -21.952 -37.626 1.00 79.12 293 TYR A N 1
ATOM 2417 C CA . TYR A 1 293 ? 1.588 -21.585 -38.066 1.00 79.12 293 TYR A CA 1
ATOM 2418 C C . TYR A 1 293 ? 0.951 -20.507 -37.173 1.00 79.12 293 TYR A C 1
ATOM 2420 O O . TYR A 1 293 ? 0.391 -19.557 -37.718 1.00 79.12 293 TYR A O 1
ATOM 2428 N N . PRO A 1 294 ? 1.074 -20.586 -35.832 1.00 87.06 294 PRO A N 1
ATOM 2429 C CA . PRO A 1 294 ? 0.796 -19.463 -34.944 1.00 87.06 294 PRO A CA 1
ATOM 2430 C C . PRO A 1 294 ? 2.111 -18.860 -34.406 1.00 87.06 294 PRO A C 1
ATOM 2432 O O . PRO A 1 294 ? 2.566 -19.250 -33.327 1.00 87.06 294 PRO A O 1
ATOM 2435 N N . PRO A 1 295 ? 2.765 -17.934 -35.133 1.00 88.19 295 PRO A N 1
ATOM 2436 C CA . PRO A 1 295 ? 3.955 -17.265 -34.619 1.00 88.19 295 PRO A CA 1
ATOM 2437 C C . PRO A 1 295 ? 3.613 -16.400 -33.404 1.00 88.19 295 PRO A C 1
ATOM 2439 O O . PRO A 1 295 ? 2.554 -15.769 -33.347 1.00 88.19 295 PRO A O 1
ATOM 2442 N N . VAL A 1 296 ? 4.529 -16.344 -32.437 1.00 89.62 296 VAL A N 1
ATOM 2443 C CA . VAL A 1 296 ? 4.335 -15.534 -31.232 1.00 89.62 296 VAL A CA 1
ATOM 2444 C C . VAL A 1 296 ? 4.509 -14.054 -31.568 1.00 89.62 296 VAL A C 1
ATOM 2446 O O . VAL A 1 296 ? 5.386 -13.675 -32.348 1.00 89.62 296 VAL A O 1
ATOM 2449 N N . LYS A 1 297 ? 3.662 -13.209 -30.979 1.00 91.38 297 LYS A N 1
ATOM 2450 C CA . LYS A 1 297 ? 3.762 -11.752 -31.083 1.00 91.38 297 LYS A CA 1
ATOM 2451 C C . LYS A 1 297 ? 4.849 -11.265 -30.133 1.00 91.38 297 LYS A C 1
ATOM 2453 O O . LYS A 1 297 ? 4.667 -11.316 -28.921 1.00 91.38 297 LYS A O 1
ATOM 2458 N N . GLU A 1 298 ? 5.963 -10.810 -30.681 1.00 91.50 298 GLU A N 1
ATOM 2459 C CA . GLU A 1 298 ? 7.152 -10.377 -29.949 1.00 91.50 298 GLU A CA 1
ATOM 2460 C C . GLU A 1 298 ? 7.323 -8.856 -30.073 1.00 91.50 298 GLU A C 1
ATOM 2462 O O . GLU A 1 298 ? 7.291 -8.314 -31.177 1.00 91.50 298 GLU A O 1
ATOM 2467 N N . GLU A 1 299 ? 7.525 -8.168 -28.954 1.00 90.00 299 GLU A N 1
ATOM 2468 C CA . GLU A 1 299 ? 7.839 -6.740 -28.863 1.00 90.00 299 GLU A CA 1
ATOM 2469 C C . GLU A 1 299 ? 9.137 -6.558 -28.072 1.00 90.00 299 GLU A C 1
ATOM 2471 O O . GLU A 1 299 ? 9.265 -7.038 -26.946 1.00 90.00 299 GLU A O 1
ATOM 2476 N N . VAL A 1 300 ? 10.110 -5.862 -28.657 1.00 89.50 300 VAL A N 1
ATOM 2477 C CA . VAL A 1 300 ? 11.357 -5.519 -27.962 1.00 89.50 300 VAL A CA 1
ATOM 2478 C C . VAL A 1 300 ? 11.118 -4.257 -27.134 1.00 89.50 300 VAL A C 1
ATOM 2480 O O . VAL A 1 300 ? 10.875 -3.196 -27.696 1.00 89.50 300 VAL A O 1
ATOM 2483 N N . GLU A 1 301 ? 11.192 -4.361 -25.809 1.00 87.31 301 GLU A N 1
ATOM 2484 C CA . GLU A 1 301 ? 11.046 -3.229 -24.875 1.00 87.31 301 GLU A CA 1
ATOM 2485 C C . GLU A 1 301 ? 12.398 -2.557 -24.586 1.00 87.31 301 GLU A C 1
ATOM 2487 O O . GLU A 1 301 ? 12.464 -1.351 -24.327 1.00 87.31 301 GLU A O 1
ATOM 2492 N N . TRP A 1 302 ? 13.480 -3.339 -24.652 1.00 87.12 302 TRP A N 1
ATOM 2493 C CA . TRP A 1 302 ? 14.866 -2.892 -24.527 1.00 87.12 302 TRP A CA 1
ATOM 2494 C C . TRP A 1 302 ? 15.792 -3.856 -25.277 1.00 87.12 302 TRP A C 1
ATOM 2496 O O . TRP A 1 302 ? 15.574 -5.064 -25.262 1.00 87.12 302 TRP A O 1
ATOM 2506 N N . ASP A 1 303 ? 16.802 -3.327 -25.957 1.00 84.75 303 ASP A N 1
ATOM 2507 C CA . ASP A 1 303 ? 17.713 -4.073 -26.836 1.00 84.75 303 ASP A CA 1
ATOM 2508 C C . ASP A 1 303 ? 18.905 -4.696 -26.100 1.00 84.75 303 ASP A C 1
ATOM 2510 O O . ASP A 1 303 ? 19.248 -5.835 -26.403 1.00 84.75 303 ASP A O 1
ATOM 2514 N N . GLU A 1 304 ? 19.511 -4.006 -25.125 1.00 82.31 304 GLU A N 1
ATOM 2515 C CA . GLU A 1 304 ? 20.713 -4.498 -24.426 1.00 82.31 304 GLU A CA 1
ATOM 2516 C C . GLU A 1 304 ? 20.720 -4.108 -22.937 1.00 82.31 304 GLU A C 1
ATOM 2518 O O . GLU A 1 304 ? 20.917 -2.922 -22.628 1.00 82.31 304 GLU A O 1
ATOM 2523 N N . PRO A 1 305 ? 20.519 -5.065 -22.008 1.00 85.31 305 PRO A N 1
ATOM 2524 C CA . PRO A 1 305 ? 20.207 -6.485 -22.242 1.00 85.31 305 PRO A CA 1
ATOM 2525 C C . PRO A 1 305 ? 18.799 -6.682 -22.841 1.00 85.31 305 PRO A C 1
ATOM 2527 O O . PRO A 1 305 ? 17.907 -5.889 -22.558 1.00 85.31 305 PRO A O 1
ATOM 2530 N N . PRO A 1 306 ? 18.542 -7.718 -23.657 1.00 86.56 306 PRO A N 1
ATOM 2531 C CA . PRO A 1 306 ? 17.255 -7.855 -24.332 1.00 86.56 306 PRO A CA 1
ATOM 2532 C C . PRO A 1 306 ? 16.110 -8.067 -23.329 1.00 86.56 306 PRO A C 1
ATOM 2534 O O . PRO A 1 306 ? 16.069 -9.077 -22.622 1.00 86.56 306 PRO A O 1
ATOM 2537 N N . ILE A 1 307 ? 15.155 -7.134 -23.311 1.00 88.69 307 ILE A N 1
ATOM 2538 C CA . ILE A 1 307 ? 13.879 -7.246 -22.594 1.00 88.69 307 ILE A CA 1
ATOM 2539 C C . ILE A 1 307 ? 12.784 -7.350 -23.641 1.00 88.69 307 ILE A C 1
ATOM 2541 O O . ILE A 1 307 ? 12.557 -6.424 -24.424 1.00 88.69 307 ILE A O 1
ATOM 2545 N N . ILE A 1 308 ? 12.113 -8.495 -23.658 1.00 89.56 308 ILE A N 1
ATOM 2546 C CA . ILE A 1 308 ? 11.160 -8.854 -24.701 1.00 89.56 308 ILE A CA 1
ATOM 2547 C C . ILE A 1 308 ? 9.801 -9.094 -24.060 1.00 89.56 308 ILE A C 1
ATOM 2549 O O . ILE A 1 308 ? 9.664 -9.890 -23.129 1.00 89.56 308 ILE A O 1
ATOM 2553 N N . ARG A 1 309 ? 8.777 -8.424 -24.579 1.00 90.00 309 ARG A N 1
ATOM 2554 C CA . ARG A 1 309 ? 7.385 -8.694 -24.255 1.00 90.00 309 ARG A CA 1
ATOM 2555 C C . ARG A 1 309 ? 6.786 -9.594 -25.319 1.00 90.00 309 ARG A C 1
ATOM 2557 O O . ARG A 1 309 ? 6.804 -9.286 -26.505 1.00 90.00 309 ARG A O 1
ATOM 2564 N N . TYR A 1 310 ? 6.189 -10.683 -24.876 1.00 89.19 310 TYR A N 1
ATOM 2565 C CA . TYR A 1 310 ? 5.385 -11.545 -25.719 1.00 89.19 310 TYR A CA 1
ATOM 2566 C C . TYR A 1 310 ? 3.910 -11.296 -25.422 1.00 89.19 310 TYR A C 1
ATOM 2568 O O . TYR A 1 310 ? 3.483 -11.366 -24.265 1.00 89.19 310 TYR A O 1
ATOM 2576 N N . HIS A 1 311 ? 3.140 -10.989 -26.460 1.00 87.44 311 HIS A N 1
ATOM 2577 C CA . HIS A 1 311 ? 1.705 -10.724 -26.345 1.00 87.44 311 HIS A CA 1
ATOM 2578 C C . HIS A 1 311 ? 0.900 -12.001 -26.549 1.00 87.44 311 HIS A C 1
ATOM 2580 O O . HIS A 1 311 ? 1.303 -12.877 -27.314 1.00 87.44 311 HIS A O 1
ATOM 2586 N N . ASP A 1 312 ? -0.262 -12.056 -25.902 1.00 83.38 312 ASP A N 1
ATOM 2587 C CA . ASP A 1 312 ? -1.275 -13.101 -26.075 1.00 83.38 312 ASP A CA 1
ATOM 2588 C C . ASP A 1 312 ? -0.734 -14.532 -25.881 1.00 83.38 312 ASP A C 1
ATOM 2590 O O . ASP A 1 312 ? -1.148 -15.458 -26.576 1.00 83.38 312 ASP A O 1
ATOM 2594 N N . ILE A 1 313 ? 0.205 -14.728 -24.943 1.00 82.88 313 ILE A N 1
ATOM 2595 C CA . ILE A 1 313 ? 0.727 -16.070 -24.619 1.00 82.88 313 ILE A CA 1
ATOM 2596 C C . ILE A 1 313 ? -0.363 -16.934 -23.991 1.00 82.88 313 ILE A C 1
ATOM 2598 O O . ILE A 1 313 ? -0.392 -18.143 -24.207 1.00 82.88 313 ILE A O 1
ATOM 2602 N N . ILE A 1 314 ? -1.222 -16.315 -23.183 1.00 76.44 314 ILE A N 1
ATOM 2603 C CA . ILE A 1 314 ? -2.302 -16.991 -22.476 1.00 76.44 314 ILE A CA 1
ATOM 2604 C C . ILE A 1 314 ? -3.615 -16.468 -23.048 1.00 76.44 314 ILE A C 1
ATOM 2606 O O . ILE A 1 314 ? -3.862 -15.260 -23.035 1.00 76.44 314 ILE A O 1
ATOM 2610 N N . SER A 1 315 ? -4.448 -17.373 -23.562 1.00 78.25 315 SER A N 1
ATOM 2611 C CA . SER A 1 315 ? -5.763 -17.015 -24.096 1.00 78.25 315 SER A CA 1
ATOM 2612 C C . SER A 1 315 ? -6.707 -16.549 -22.990 1.00 78.25 315 SER A C 1
ATOM 2614 O O . SER A 1 315 ? -6.569 -16.961 -21.840 1.00 78.25 315 SER A O 1
ATOM 2616 N N . ASP A 1 316 ? -7.740 -15.772 -23.332 1.00 72.88 316 ASP A N 1
ATOM 2617 C CA . ASP A 1 316 ? -8.762 -15.372 -22.356 1.00 72.88 316 ASP A CA 1
ATOM 2618 C C . ASP A 1 316 ? -9.387 -16.577 -21.637 1.00 72.88 316 ASP A C 1
ATOM 2620 O O . ASP A 1 316 ? -9.649 -16.499 -20.446 1.00 72.88 316 ASP A O 1
ATOM 2624 N N . ARG A 1 317 ? -9.556 -17.726 -22.306 1.00 74.81 317 ARG A N 1
ATOM 2625 C CA . ARG A 1 317 ? -10.094 -18.943 -21.677 1.00 74.81 317 ARG A CA 1
ATOM 2626 C C . ARG A 1 317 ? -9.128 -19.574 -20.676 1.00 74.81 317 ARG A C 1
ATOM 2628 O O . ARG A 1 317 ? -9.563 -20.024 -19.623 1.00 74.81 317 ARG A O 1
ATOM 2635 N N . GLU A 1 318 ? -7.840 -19.643 -20.994 1.00 74.94 318 GLU A N 1
ATOM 2636 C CA . GLU A 1 318 ? -6.819 -20.141 -20.061 1.00 74.94 318 GLU A CA 1
ATOM 2637 C C . GLU A 1 318 ? -6.624 -19.168 -18.899 1.00 74.94 318 GLU A C 1
ATOM 2639 O O . GLU A 1 318 ? -6.504 -19.603 -17.760 1.00 74.94 318 GLU A O 1
ATOM 2644 N N . ILE A 1 319 ? -6.690 -17.862 -19.171 1.00 66.88 319 ILE A N 1
ATOM 2645 C CA . ILE A 1 319 ? -6.784 -16.804 -18.165 1.00 66.88 319 ILE A CA 1
ATOM 2646 C C . ILE A 1 319 ? -8.015 -17.050 -17.286 1.00 66.88 319 ILE A C 1
ATOM 2648 O O . ILE A 1 319 ? -7.872 -17.002 -16.077 1.00 66.88 319 ILE A O 1
ATOM 2652 N N . GLU A 1 320 ? -9.193 -17.358 -17.837 1.00 64.31 320 GLU A N 1
ATOM 2653 C CA . GLU A 1 320 ? -10.397 -17.692 -17.058 1.00 64.31 320 GLU A CA 1
ATOM 2654 C C . GLU A 1 320 ? -10.251 -18.993 -16.259 1.00 64.31 320 GLU A C 1
ATOM 2656 O O . GLU A 1 320 ? -10.775 -19.088 -15.157 1.00 64.31 320 GLU A O 1
ATOM 2661 N N . ILE A 1 321 ? -9.523 -19.998 -16.749 1.00 72.06 321 ILE A N 1
ATOM 2662 C CA . ILE A 1 321 ? -9.239 -21.222 -15.981 1.00 72.06 321 ILE A CA 1
ATOM 2663 C C . ILE A 1 321 ? -8.273 -20.922 -14.833 1.00 72.06 321 ILE A C 1
ATOM 2665 O O . ILE A 1 321 ? -8.543 -21.317 -13.701 1.00 72.06 321 ILE A O 1
ATOM 2669 N N . LEU A 1 322 ? -7.192 -20.186 -15.101 1.00 65.56 322 LEU A N 1
ATOM 2670 C CA . LEU A 1 322 ? -6.259 -19.722 -14.077 1.00 65.56 322 LEU A CA 1
ATOM 2671 C C . LEU A 1 322 ? -6.987 -18.837 -13.060 1.00 65.56 322 LEU A C 1
ATOM 2673 O O . LEU A 1 322 ? -6.892 -19.103 -11.875 1.00 65.56 322 LEU A O 1
ATOM 2677 N N . LYS A 1 323 ? -7.822 -17.891 -13.504 1.00 56.56 323 LYS A N 1
ATOM 2678 C CA . LYS A 1 323 ? -8.727 -17.101 -12.653 1.00 56.56 323 LYS A CA 1
ATOM 2679 C C . LYS A 1 323 ? -9.691 -17.974 -11.872 1.00 56.56 323 LYS A C 1
ATOM 2681 O O . LYS A 1 323 ? -9.993 -17.631 -10.749 1.00 56.56 323 LYS A O 1
ATOM 2686 N N . ASN A 1 324 ? -10.222 -19.049 -12.455 1.00 60.09 324 ASN A N 1
ATOM 2687 C CA . ASN A 1 324 ? -11.190 -19.922 -11.793 1.00 60.09 324 ASN A CA 1
ATOM 2688 C C . ASN A 1 324 ? -10.555 -20.741 -10.672 1.00 60.09 324 ASN A C 1
ATOM 2690 O O . ASN A 1 324 ? -11.207 -20.986 -9.662 1.00 60.09 324 ASN A O 1
ATOM 2694 N N . ILE A 1 325 ? -9.299 -21.145 -10.850 1.00 65.75 325 ILE A N 1
ATOM 2695 C CA . ILE A 1 325 ? -8.501 -21.798 -9.809 1.00 65.75 325 ILE A CA 1
ATOM 2696 C C . ILE A 1 325 ? -8.006 -20.755 -8.790 1.00 65.75 325 ILE A C 1
ATOM 2698 O O . ILE A 1 325 ? -7.929 -21.049 -7.605 1.00 65.75 325 ILE A O 1
ATOM 2702 N N . SER A 1 326 ? -7.737 -19.529 -9.239 1.00 57.12 326 SER A N 1
ATOM 2703 C CA . SER A 1 326 ? -7.262 -18.384 -8.450 1.00 57.12 326 SER A CA 1
ATOM 2704 C C . SER A 1 326 ? -8.377 -17.367 -8.151 1.00 57.12 326 SER A C 1
ATOM 2706 O O . SER A 1 326 ? -8.136 -16.165 -8.174 1.00 57.12 326 SER A O 1
ATOM 2708 N N . ARG A 1 327 ? -9.622 -17.829 -7.967 1.00 48.28 327 ARG A N 1
ATOM 2709 C CA . ARG A 1 327 ? -10.824 -16.977 -7.857 1.00 48.28 327 ARG A CA 1
ATOM 2710 C C . ARG A 1 327 ? -10.675 -16.096 -6.613 1.00 48.28 327 ARG A C 1
ATOM 2712 O O . ARG A 1 327 ? -10.870 -16.648 -5.535 1.00 48.28 327 ARG A O 1
ATOM 2719 N N . PRO A 1 328 ? -10.375 -14.783 -6.718 1.00 48.00 328 PRO A N 1
ATOM 2720 C CA . PRO A 1 328 ? -10.943 -13.862 -7.712 1.00 48.00 328 PRO A CA 1
ATOM 2721 C C . PRO A 1 328 ? -9.942 -12.809 -8.299 1.00 48.00 328 PRO A C 1
ATOM 2723 O O . PRO A 1 328 ? -8.965 -12.436 -7.668 1.00 48.00 328 PRO A O 1
ATOM 2726 N N . LEU A 1 329 ? -10.244 -12.215 -9.474 1.00 53.84 329 LEU A N 1
ATOM 2727 C CA . LEU A 1 329 ? -9.707 -10.913 -9.981 1.00 53.84 329 LEU A CA 1
ATOM 2728 C C . LEU A 1 329 ? -8.390 -10.853 -10.809 1.00 53.84 329 LEU A C 1
ATOM 2730 O O . LEU A 1 329 ? -7.503 -10.078 -10.456 1.00 53.84 329 LEU A O 1
ATOM 2734 N N . MET A 1 330 ? -8.281 -11.466 -12.003 1.00 50.34 330 MET A N 1
ATOM 2735 C CA . MET A 1 330 ? -7.347 -10.898 -13.014 1.00 50.34 330 MET A CA 1
ATOM 2736 C C . MET A 1 330 ? -8.033 -9.798 -13.841 1.00 50.34 330 MET A C 1
ATOM 2738 O O . MET A 1 330 ? -8.834 -10.098 -14.731 1.00 50.34 330 MET A O 1
ATOM 2742 N N . ASN A 1 331 ? -7.676 -8.545 -13.565 1.00 56.31 331 ASN A N 1
ATOM 2743 C CA . ASN A 1 331 ? -8.114 -7.349 -14.288 1.00 56.31 331 ASN A CA 1
ATOM 2744 C C . ASN A 1 331 ? -6.907 -6.627 -14.903 1.00 56.31 331 ASN A C 1
ATOM 2746 O O . ASN A 1 331 ? -5.757 -6.935 -14.582 1.00 56.31 331 ASN A O 1
ATOM 2750 N N . ASP A 1 332 ? -7.165 -5.672 -15.796 1.00 60.59 332 ASP A N 1
ATOM 2751 C CA . ASP A 1 332 ? -6.140 -4.703 -16.169 1.00 60.59 332 ASP A CA 1
ATOM 2752 C C . ASP A 1 332 ? -5.791 -3.837 -14.948 1.00 60.59 332 ASP A C 1
ATOM 2754 O O . ASP A 1 332 ? -6.650 -3.505 -14.130 1.00 60.59 332 ASP A O 1
ATOM 2758 N N . VAL A 1 333 ? -4.509 -3.505 -14.805 1.00 73.69 333 VAL A N 1
ATOM 2759 C CA . VAL A 1 333 ? -4.045 -2.576 -13.771 1.00 73.69 333 VAL A CA 1
ATOM 2760 C C . VAL A 1 333 ? -4.147 -1.178 -14.349 1.00 73.69 333 VAL A C 1
ATOM 2762 O O . VAL A 1 333 ? -3.443 -0.858 -15.307 1.00 73.69 333 VAL A O 1
ATOM 2765 N N . GLU A 1 334 ? -5.015 -0.355 -13.774 1.00 74.94 334 GLU A N 1
ATOM 2766 C CA . GLU A 1 334 ? -5.230 1.007 -14.258 1.00 74.94 334 GLU A CA 1
ATOM 2767 C C . GLU A 1 334 ? -4.020 1.892 -13.949 1.00 74.94 334 GLU A C 1
ATOM 2769 O O . GLU A 1 334 ? -3.524 2.605 -14.824 1.00 74.94 334 GLU A O 1
ATOM 2774 N N . ILE A 1 335 ? -3.515 1.822 -12.709 1.00 79.88 335 ILE A N 1
ATOM 2775 C CA . ILE A 1 335 ? -2.411 2.663 -12.239 1.00 79.88 335 ILE A CA 1
ATOM 2776 C C . ILE A 1 335 ? -1.421 1.840 -11.405 1.00 79.88 335 ILE A C 1
ATOM 2778 O O . ILE A 1 335 ? -1.783 1.143 -10.456 1.00 79.88 335 ILE A O 1
ATOM 2782 N N . GLY A 1 336 ? -0.134 1.972 -11.734 1.00 84.56 336 GLY A N 1
ATOM 2783 C CA . GLY A 1 336 ? 0.966 1.321 -11.024 1.00 84.56 336 GLY A CA 1
ATOM 2784 C C . GLY A 1 336 ? 1.270 -0.090 -11.532 1.00 84.56 336 GLY A C 1
ATOM 2785 O O . GLY A 1 336 ? 1.021 -0.430 -12.688 1.00 84.56 336 GLY A O 1
ATOM 2786 N N . GLY A 1 337 ? 1.893 -0.916 -10.689 1.00 86.06 337 GLY A N 1
ATOM 2787 C CA . GLY A 1 337 ? 2.139 -2.324 -11.011 1.00 86.06 337 GLY A CA 1
ATOM 2788 C C . GLY A 1 337 ? 3.191 -2.591 -12.097 1.00 86.06 337 GLY A C 1
ATOM 2789 O O . GLY A 1 337 ? 3.290 -3.722 -12.571 1.00 86.06 337 GLY A O 1
ATOM 2790 N N . ALA A 1 338 ? 3.986 -1.612 -12.532 1.00 89.06 338 ALA A N 1
ATOM 2791 C CA . ALA A 1 338 ? 5.055 -1.840 -13.512 1.00 89.06 338 ALA A CA 1
ATOM 2792 C C . ALA A 1 338 ? 6.140 -2.796 -12.980 1.00 89.06 338 ALA A C 1
ATOM 2794 O O . ALA A 1 338 ? 6.410 -2.834 -11.784 1.00 89.06 338 ALA A O 1
ATOM 2795 N N . THR A 1 339 ? 6.781 -3.563 -13.861 1.00 89.88 339 THR A N 1
ATOM 2796 C CA . THR A 1 339 ? 8.053 -4.231 -13.550 1.00 89.88 339 THR A CA 1
ATOM 2797 C C . THR A 1 339 ? 9.178 -3.324 -14.034 1.00 89.88 339 THR A C 1
ATOM 2799 O O . THR A 1 339 ? 9.275 -3.031 -15.229 1.00 89.88 339 THR A O 1
ATOM 2802 N N . VAL A 1 340 ? 9.988 -2.830 -13.102 1.00 91.38 340 VAL A N 1
ATOM 2803 C CA . VAL A 1 340 ? 11.013 -1.812 -13.350 1.00 91.38 340 VAL A CA 1
ATOM 2804 C C . VAL A 1 340 ? 12.409 -2.395 -13.240 1.00 91.38 340 VAL A C 1
ATOM 2806 O O . VAL A 1 340 ? 12.650 -3.257 -12.402 1.00 91.38 340 VAL A O 1
ATOM 2809 N N . PHE A 1 341 ? 13.323 -1.875 -14.056 1.00 91.56 341 PHE A N 1
ATOM 2810 C CA . PHE A 1 341 ? 14.741 -2.220 -14.093 1.00 91.56 341 PHE A CA 1
ATOM 2811 C C . PHE A 1 341 ? 15.556 -0.970 -13.718 1.00 91.56 341 PHE A C 1
ATOM 2813 O O . PHE A 1 341 ? 15.831 -0.134 -14.589 1.00 91.56 341 PHE A O 1
ATOM 2820 N N . PRO A 1 342 ? 15.883 -0.764 -12.424 1.00 89.12 342 PRO A N 1
ATOM 2821 C CA . PRO A 1 342 ? 16.428 0.502 -11.927 1.00 89.12 342 PRO A CA 1
ATOM 2822 C C . PRO A 1 342 ? 17.762 0.921 -12.546 1.00 89.12 342 PRO A C 1
ATOM 2824 O O . PRO A 1 342 ? 17.983 2.115 -12.758 1.00 89.12 342 PRO A O 1
ATOM 2827 N N . ASP A 1 343 ? 18.631 -0.043 -12.852 1.00 88.69 343 ASP A N 1
ATOM 2828 C CA . ASP A 1 343 ? 19.984 0.215 -13.352 1.00 88.69 343 ASP A CA 1
ATOM 2829 C C . ASP A 1 343 ? 19.953 0.765 -14.787 1.00 88.69 343 ASP A C 1
ATOM 2831 O O . ASP A 1 343 ? 20.473 1.855 -15.075 1.00 88.69 343 ASP A O 1
ATOM 2835 N N . ILE A 1 344 ? 19.201 0.100 -15.666 1.00 90.12 344 ILE A N 1
ATOM 2836 C CA . ILE A 1 344 ? 18.997 0.538 -17.054 1.00 90.12 344 ILE A CA 1
ATOM 2837 C C . ILE A 1 344 ? 17.903 1.595 -17.218 1.00 90.12 344 ILE A C 1
ATOM 2839 O O . ILE A 1 344 ? 17.826 2.219 -18.270 1.00 90.12 344 ILE A O 1
ATOM 2843 N N . GLY A 1 345 ? 17.089 1.855 -16.193 1.00 89.94 345 GLY A N 1
ATOM 2844 C CA . GLY A 1 345 ? 16.088 2.920 -16.212 1.00 89.94 345 GLY A CA 1
ATOM 2845 C C . GLY A 1 345 ? 14.910 2.661 -17.153 1.00 89.94 345 GLY A C 1
ATOM 2846 O O . GLY A 1 345 ? 14.477 3.590 -17.837 1.00 89.94 345 GLY A O 1
ATOM 2847 N N . VAL A 1 346 ? 14.410 1.422 -17.192 1.00 89.56 346 VAL A N 1
ATOM 2848 C CA . VAL A 1 346 ? 13.256 1.012 -18.013 1.00 89.56 346 VAL A CA 1
ATOM 2849 C C . VAL A 1 346 ? 12.136 0.477 -17.131 1.00 89.56 346 VAL A C 1
ATOM 2851 O O . VAL A 1 346 ? 12.381 -0.230 -16.155 1.00 89.56 346 VAL A O 1
ATOM 2854 N N . ALA A 1 347 ? 10.895 0.801 -17.490 1.00 90.94 347 ALA A N 1
ATOM 2855 C CA . ALA A 1 347 ? 9.693 0.303 -16.839 1.00 90.94 347 ALA A CA 1
ATOM 2856 C C . ALA A 1 347 ? 8.806 -0.420 -17.857 1.00 90.94 347 ALA A C 1
ATOM 2858 O O . ALA A 1 347 ? 8.408 0.152 -18.871 1.00 90.94 347 ALA A O 1
ATOM 2859 N N . THR A 1 348 ? 8.458 -1.668 -17.559 1.00 89.62 348 THR A N 1
ATOM 2860 C CA . THR A 1 348 ? 7.514 -2.460 -18.349 1.00 89.62 348 THR A CA 1
ATOM 2861 C C . THR A 1 348 ? 6.157 -2.442 -17.654 1.00 89.62 348 THR A C 1
ATOM 2863 O O . THR A 1 348 ? 5.995 -2.936 -16.537 1.00 89.62 348 THR A O 1
ATOM 2866 N N . ARG A 1 349 ? 5.154 -1.830 -18.291 1.00 88.75 349 ARG A N 1
ATOM 2867 C CA . ARG A 1 349 ? 3.797 -1.780 -17.725 1.00 88.75 349 ARG A CA 1
ATOM 2868 C C . ARG A 1 349 ? 3.135 -3.163 -17.785 1.00 88.75 349 ARG A C 1
ATOM 2870 O O . ARG A 1 349 ? 3.414 -3.922 -18.725 1.00 88.75 349 ARG A O 1
ATOM 2877 N N . PRO A 1 350 ? 2.297 -3.521 -16.798 1.00 86.56 350 PRO A N 1
ATOM 2878 C CA . PRO A 1 350 ? 1.531 -4.757 -16.852 1.00 86.56 350 PRO A CA 1
ATOM 2879 C C . PRO A 1 350 ? 0.551 -4.699 -18.030 1.00 86.56 350 PRO A C 1
ATOM 2881 O O . PRO A 1 350 ? -0.041 -3.659 -18.305 1.00 86.56 350 PRO A O 1
ATOM 2884 N N . LYS A 1 351 ? 0.405 -5.817 -18.742 1.00 83.19 351 LYS A N 1
ATOM 2885 C CA . LYS A 1 351 ? -0.577 -5.979 -19.817 1.00 83.19 351 LYS A CA 1
ATOM 2886 C C . LYS A 1 351 ? -1.174 -7.373 -19.705 1.00 83.19 351 LYS A C 1
ATOM 2888 O O . LYS A 1 351 ? -0.420 -8.350 -19.679 1.00 83.19 351 LYS A O 1
ATOM 2893 N N . LYS A 1 352 ? -2.502 -7.464 -19.620 1.00 79.69 352 LYS A N 1
ATOM 2894 C CA . LYS A 1 352 ? -3.214 -8.738 -19.497 1.00 79.69 352 LYS A CA 1
ATOM 2895 C C . LYS A 1 352 ? -2.789 -9.715 -20.606 1.00 79.69 352 LYS A C 1
ATOM 2897 O O . LYS A 1 352 ? -2.611 -9.322 -21.757 1.00 79.69 352 LYS A O 1
ATOM 2902 N N . GLY A 1 353 ? -2.565 -10.978 -20.233 1.00 77.38 353 GLY A N 1
ATOM 2903 C CA . GLY A 1 353 ? -2.200 -12.069 -21.154 1.00 77.38 353 GLY A CA 1
ATOM 2904 C C . GLY A 1 353 ? -0.797 -11.992 -21.766 1.00 77.38 353 GLY A C 1
ATOM 2905 O O . GLY A 1 353 ? -0.422 -12.866 -22.548 1.00 77.38 353 GLY A O 1
ATOM 2906 N N . SER A 1 354 ? -0.012 -10.970 -21.417 1.00 82.88 354 SER A N 1
ATOM 2907 C CA . SER A 1 354 ? 1.366 -10.815 -21.882 1.00 82.88 354 SER A CA 1
ATOM 2908 C C . SER A 1 354 ? 2.360 -11.395 -20.877 1.00 82.88 354 SER A C 1
ATOM 2910 O O . SER A 1 354 ? 2.118 -11.368 -19.671 1.00 82.88 354 SER A O 1
ATOM 2912 N N . ALA A 1 355 ? 3.517 -11.844 -21.362 1.00 86.31 355 ALA A N 1
ATOM 2913 C CA . ALA A 1 355 ? 4.668 -12.150 -20.517 1.00 86.31 355 ALA A CA 1
ATOM 2914 C C . ALA A 1 355 ? 5.841 -11.243 -20.884 1.00 86.31 355 ALA A C 1
ATOM 2916 O O . ALA A 1 355 ? 6.025 -10.889 -22.049 1.00 86.31 355 ALA A O 1
ATOM 2917 N N . VAL A 1 356 ? 6.642 -10.880 -19.888 1.00 88.75 356 VAL A N 1
ATOM 2918 C CA . VAL A 1 356 ? 7.911 -10.178 -20.089 1.00 88.75 356 VAL A CA 1
ATOM 2919 C C . VAL A 1 356 ? 9.026 -11.173 -19.795 1.00 88.75 356 VAL A C 1
ATOM 2921 O O . VAL A 1 356 ? 8.966 -11.894 -18.801 1.00 88.75 356 VAL A O 1
ATOM 2924 N N . PHE A 1 357 ? 10.009 -11.238 -20.683 1.00 90.50 357 PHE A N 1
ATOM 2925 C CA . PHE A 1 357 ? 11.122 -12.171 -20.625 1.00 90.50 357 PHE A CA 1
ATOM 2926 C C . PHE A 1 357 ? 12.448 -11.427 -20.763 1.00 90.50 357 PHE A C 1
ATOM 2928 O O . PHE A 1 357 ? 12.596 -10.538 -21.602 1.00 90.50 357 PHE A O 1
ATOM 2935 N N . TRP A 1 358 ? 13.410 -11.824 -19.940 1.00 92.12 358 TRP A N 1
ATOM 2936 C CA . TRP A 1 358 ? 14.791 -11.361 -19.962 1.00 92.12 358 TRP A CA 1
ATOM 2937 C C . TRP A 1 358 ? 15.685 -12.455 -19.369 1.00 92.12 358 TRP A C 1
ATOM 2939 O O . TRP A 1 358 ? 15.207 -13.384 -18.711 1.00 92.12 358 TRP A O 1
ATOM 2949 N N . TYR A 1 359 ? 16.989 -12.348 -19.598 1.00 88.38 359 TYR A N 1
ATOM 2950 C CA . TYR A 1 359 ? 17.976 -13.245 -19.005 1.00 88.38 359 TYR A CA 1
ATOM 2951 C C . TYR A 1 359 ? 18.603 -12.584 -17.785 1.00 88.38 359 TYR A C 1
ATOM 2953 O O . TYR A 1 359 ? 19.145 -11.502 -17.916 1.00 88.38 359 TYR A O 1
ATOM 2961 N N . ASN A 1 360 ? 18.584 -13.242 -16.625 1.00 85.81 360 ASN A N 1
ATOM 2962 C CA . ASN A 1 360 ? 19.247 -12.715 -15.420 1.00 85.81 360 ASN A CA 1
ATOM 2963 C C . ASN A 1 360 ? 20.769 -12.944 -15.409 1.00 85.81 360 ASN A C 1
ATOM 2965 O O . ASN A 1 360 ? 21.456 -12.469 -14.508 1.00 85.81 360 ASN A O 1
ATOM 2969 N N . LEU A 1 361 ? 21.273 -13.728 -16.367 1.00 86.56 361 LEU A N 1
ATOM 2970 C CA . LEU A 1 361 ? 22.671 -14.127 -16.476 1.00 86.56 361 LEU A CA 1
ATOM 2971 C C . LEU A 1 361 ? 23.215 -13.765 -17.855 1.00 86.56 361 LEU A C 1
ATOM 2973 O O . LEU A 1 361 ? 22.506 -13.938 -18.859 1.00 86.56 361 LEU A O 1
ATOM 2977 N N . HIS A 1 362 ? 24.482 -13.377 -17.902 1.00 84.88 362 HIS A N 1
ATOM 2978 C CA . HIS A 1 362 ? 25.320 -13.366 -19.098 1.00 84.88 362 HIS A CA 1
ATOM 2979 C C . HIS A 1 362 ? 25.461 -14.785 -19.684 1.00 84.88 362 HIS A C 1
ATOM 2981 O O . HIS A 1 362 ? 25.019 -15.771 -19.085 1.00 84.88 362 HIS A O 1
ATOM 2987 N N . LYS A 1 363 ? 26.004 -14.929 -20.899 1.00 82.62 363 LYS A N 1
ATOM 2988 C CA . LYS A 1 363 ? 26.216 -16.260 -21.502 1.00 82.62 363 LYS A CA 1
ATOM 2989 C C . LYS A 1 363 ? 27.329 -17.040 -20.805 1.00 82.62 363 LYS A C 1
ATOM 2991 O O . LYS A 1 363 ? 27.340 -18.263 -20.901 1.00 82.62 363 LYS A O 1
ATOM 2996 N N . ASN A 1 364 ? 28.254 -16.358 -20.138 1.00 82.19 364 ASN A N 1
ATOM 2997 C CA . ASN A 1 364 ? 29.266 -16.974 -19.276 1.00 82.19 364 ASN A CA 1
ATOM 2998 C C . ASN A 1 364 ? 28.698 -17.527 -17.940 1.00 82.19 364 ASN A C 1
ATOM 3000 O O . ASN A 1 364 ? 29.438 -18.171 -17.201 1.00 82.19 364 ASN A O 1
ATOM 3004 N N . GLY A 1 365 ? 27.415 -17.284 -17.635 1.00 82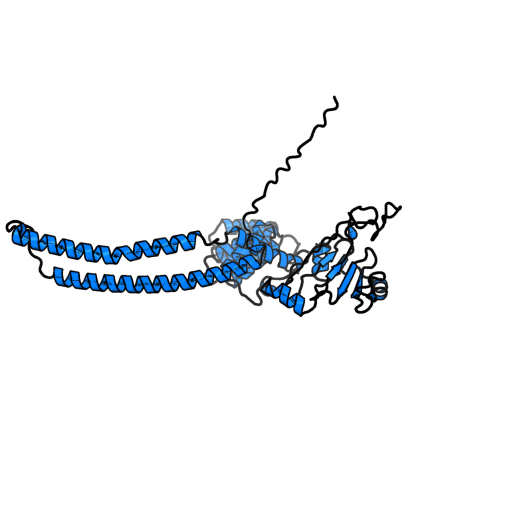.12 365 GLY A N 1
ATOM 3005 C CA . GLY A 1 365 ? 26.740 -17.722 -16.406 1.00 82.12 365 GLY A CA 1
ATOM 3006 C C . GLY A 1 365 ? 26.804 -16.732 -15.236 1.00 82.12 365 GLY A C 1
ATOM 3007 O O . GLY A 1 365 ? 26.200 -16.973 -14.191 1.00 82.12 365 GLY A O 1
ATOM 3008 N N . GLU A 1 366 ? 27.485 -15.594 -15.387 1.00 85.81 366 GLU A N 1
ATOM 3009 C CA . GLU A 1 366 ? 27.543 -14.550 -14.361 1.00 85.81 366 GLU A CA 1
ATOM 3010 C C . GLU A 1 366 ? 26.261 -13.710 -14.306 1.00 85.81 366 GLU A C 1
ATOM 3012 O O . GLU A 1 366 ? 25.547 -13.553 -15.296 1.00 85.81 366 GLU A O 1
ATOM 3017 N N . LEU A 1 367 ? 25.966 -13.144 -13.133 1.00 87.31 367 LEU A N 1
ATOM 3018 C CA . LEU A 1 367 ? 24.794 -12.294 -12.907 1.00 87.31 367 LEU A CA 1
ATOM 3019 C C . LEU A 1 367 ? 24.880 -10.990 -13.708 1.00 87.31 367 LEU A C 1
ATOM 3021 O O . LEU A 1 367 ? 25.805 -10.204 -13.509 1.00 87.31 367 LEU A O 1
ATOM 3025 N N . ASP A 1 368 ? 23.858 -10.702 -14.516 1.00 88.50 368 ASP A N 1
ATOM 3026 C CA . ASP A 1 368 ? 23.740 -9.409 -15.193 1.00 88.50 368 ASP A CA 1
ATOM 3027 C C . ASP A 1 368 ? 23.017 -8.399 -14.292 1.00 88.50 368 ASP A C 1
ATOM 3029 O O . ASP A 1 368 ? 21.783 -8.367 -14.204 1.00 88.50 368 ASP A O 1
ATOM 3033 N N . LEU A 1 369 ? 23.790 -7.531 -13.634 1.00 88.62 369 LEU A N 1
ATOM 3034 C CA . LEU A 1 369 ? 23.263 -6.494 -12.741 1.00 88.62 369 LEU A CA 1
ATOM 3035 C C . LEU A 1 369 ? 22.324 -5.505 -13.452 1.00 88.62 369 LEU A C 1
ATOM 3037 O O . LEU A 1 369 ? 21.456 -4.930 -12.796 1.00 88.62 369 LEU A O 1
ATOM 3041 N N . ASN A 1 370 ? 22.424 -5.341 -14.776 1.00 89.06 370 ASN A N 1
ATOM 3042 C CA . ASN A 1 370 ? 21.522 -4.471 -15.542 1.00 89.06 370 ASN A CA 1
ATOM 3043 C C . ASN A 1 370 ? 20.081 -4.994 -15.577 1.00 89.06 370 ASN A C 1
ATOM 3045 O O . ASN A 1 370 ? 19.148 -4.234 -15.840 1.00 89.06 370 ASN A O 1
ATOM 3049 N N . THR A 1 371 ? 19.896 -6.285 -15.300 1.00 90.00 371 THR A N 1
ATOM 3050 C CA . THR A 1 371 ? 18.592 -6.958 -15.290 1.00 90.00 371 THR A CA 1
ATOM 3051 C C . THR A 1 371 ? 17.979 -7.056 -13.898 1.00 90.00 371 THR A C 1
ATOM 3053 O O . THR A 1 371 ? 16.891 -7.622 -13.735 1.00 90.00 371 THR A O 1
ATOM 3056 N N . ARG A 1 372 ? 18.627 -6.462 -12.883 1.00 90.44 372 ARG A N 1
ATOM 3057 C CA . ARG A 1 372 ? 18.035 -6.300 -11.555 1.00 90.44 372 ARG A CA 1
ATOM 3058 C C . ARG A 1 372 ? 16.706 -5.565 -11.695 1.00 90.44 372 ARG A C 1
ATOM 3060 O O . ARG A 1 372 ? 16.634 -4.474 -12.260 1.00 90.44 372 ARG A O 1
ATOM 3067 N N . HIS A 1 373 ? 15.656 -6.175 -11.166 1.00 91.62 373 HIS A N 1
ATOM 3068 C CA . HIS A 1 373 ? 14.290 -5.718 -11.360 1.00 91.62 373 HIS A CA 1
ATOM 3069 C C . HIS A 1 373 ? 13.493 -5.750 -10.062 1.00 91.62 373 HIS A C 1
ATOM 3071 O O . HIS A 1 373 ? 13.827 -6.457 -9.113 1.00 91.62 373 HIS A O 1
ATOM 3077 N N . ALA A 1 374 ? 12.420 -4.970 -10.034 1.00 89.56 374 ALA A N 1
ATOM 3078 C CA . ALA A 1 374 ? 11.460 -4.941 -8.944 1.00 89.56 374 ALA A CA 1
ATOM 3079 C C . ALA A 1 374 ? 10.051 -4.676 -9.487 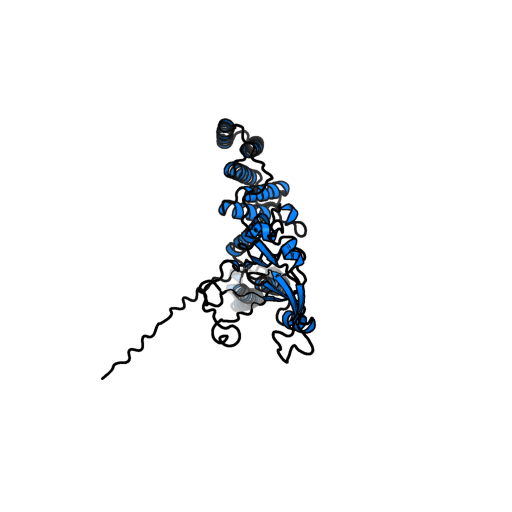1.00 89.56 374 ALA A C 1
ATOM 3081 O O . ALA A 1 374 ? 9.878 -4.090 -10.557 1.00 89.56 374 ALA A O 1
ATOM 3082 N N . GLY A 1 375 ? 9.032 -5.110 -8.749 1.00 88.50 375 GLY A N 1
ATOM 3083 C CA . GLY A 1 375 ? 7.647 -4.742 -9.025 1.00 88.50 375 GLY A CA 1
ATOM 3084 C C . GLY A 1 375 ? 7.287 -3.442 -8.314 1.00 88.50 375 GLY A C 1
ATOM 3085 O O . GLY A 1 375 ? 7.478 -3.340 -7.106 1.00 88.50 375 GLY A O 1
ATOM 3086 N N . CYS A 1 376 ? 6.740 -2.475 -9.043 1.00 88.81 376 CYS A N 1
ATOM 3087 C CA . CYS A 1 376 ? 6.081 -1.317 -8.453 1.00 88.81 376 CYS A CA 1
ATOM 3088 C C . CYS A 1 376 ? 4.777 -1.747 -7.775 1.00 88.81 376 CYS A C 1
ATOM 3090 O O . CYS A 1 376 ? 4.079 -2.609 -8.323 1.00 88.81 376 CYS A O 1
ATOM 3092 N N . PRO A 1 377 ? 4.399 -1.133 -6.643 1.00 87.88 377 PRO A N 1
ATOM 3093 C CA . PRO A 1 377 ? 3.107 -1.392 -6.030 1.00 87.88 377 PRO A CA 1
ATOM 3094 C C . PRO A 1 377 ? 1.974 -1.038 -6.989 1.00 87.88 377 PRO A C 1
ATOM 3096 O O . PRO A 1 377 ? 2.116 -0.148 -7.834 1.00 87.88 377 PRO A O 1
ATOM 3099 N N . VAL A 1 378 ? 0.850 -1.726 -6.865 1.00 85.19 378 VAL A N 1
ATOM 3100 C CA . VAL A 1 378 ? -0.371 -1.366 -7.584 1.00 85.19 378 VAL A CA 1
ATOM 3101 C C . VAL A 1 378 ? -1.047 -0.228 -6.827 1.00 85.19 378 VAL A C 1
ATOM 3103 O O . VAL A 1 378 ? -1.156 -0.304 -5.609 1.00 85.19 378 VAL A O 1
ATOM 3106 N N . LEU A 1 379 ? -1.444 0.830 -7.536 1.00 79.56 379 LEU A N 1
ATOM 3107 C CA . LEU A 1 379 ? -2.232 1.918 -6.950 1.00 79.56 379 LEU A CA 1
ATOM 3108 C C . LEU A 1 379 ? -3.724 1.668 -7.114 1.00 79.56 379 LEU A C 1
ATOM 3110 O O . LEU A 1 379 ? -4.477 1.830 -6.165 1.00 79.56 379 LEU A O 1
ATOM 3114 N N . VAL A 1 380 ? -4.138 1.288 -8.324 1.00 77.94 380 VAL A N 1
ATOM 3115 C CA . VAL A 1 380 ? -5.542 1.041 -8.658 1.00 77.94 380 VAL A CA 1
ATOM 3116 C C . VAL A 1 380 ? -5.640 -0.228 -9.495 1.00 77.94 380 VAL A C 1
ATOM 3118 O O . VAL A 1 380 ? -4.927 -0.389 -10.493 1.00 77.94 380 VAL A O 1
ATOM 3121 N N . GLY A 1 381 ? -6.539 -1.120 -9.085 1.00 73.06 381 GLY A N 1
ATOM 3122 C CA . GLY A 1 381 ? -6.753 -2.430 -9.693 1.00 73.06 381 GLY A CA 1
ATOM 3123 C C . GLY A 1 381 ? -5.968 -3.547 -9.003 1.00 73.06 381 GLY A C 1
ATOM 3124 O O . GLY A 1 381 ? -5.440 -3.380 -7.909 1.00 73.06 381 GLY A O 1
ATOM 3125 N N . ASN A 1 382 ? -5.890 -4.705 -9.659 1.00 71.94 382 ASN A N 1
ATOM 3126 C CA . ASN A 1 382 ? -5.244 -5.904 -9.122 1.00 71.94 382 ASN A CA 1
ATOM 3127 C C . ASN A 1 382 ? -4.238 -6.453 -10.135 1.00 71.94 382 ASN A C 1
ATOM 3129 O O . ASN A 1 382 ? -4.572 -6.625 -11.307 1.00 71.94 382 ASN A O 1
ATOM 3133 N N . LYS A 1 383 ? -3.013 -6.758 -9.687 1.00 75.69 383 LYS A N 1
ATOM 3134 C CA . LYS A 1 383 ? -1.962 -7.350 -10.527 1.00 75.69 383 LYS A CA 1
ATOM 3135 C C . LYS A 1 383 ? -1.640 -8.762 -10.062 1.00 75.69 383 LYS A C 1
ATOM 3137 O O . LYS A 1 383 ? -1.073 -8.940 -8.990 1.00 75.69 383 LYS A O 1
ATOM 3142 N N . TRP A 1 384 ? -1.867 -9.733 -10.935 1.00 74.06 384 TRP A N 1
ATOM 3143 C CA . TRP A 1 384 ? -1.422 -11.109 -10.737 1.00 74.06 384 TRP A CA 1
ATOM 3144 C C . TRP A 1 384 ? -0.208 -11.407 -11.603 1.00 74.06 384 TRP A C 1
ATOM 3146 O O . TRP A 1 384 ? -0.141 -11.002 -12.765 1.00 74.06 384 TRP A O 1
ATOM 3156 N N . VAL A 1 385 ? 0.767 -12.108 -11.028 1.00 73.81 385 VAL A N 1
ATOM 3157 C CA . VAL A 1 385 ? 2.010 -12.468 -11.710 1.00 73.81 385 VAL A CA 1
ATOM 3158 C C . VAL A 1 385 ? 2.291 -13.940 -11.478 1.00 73.81 385 VAL A C 1
ATOM 3160 O O . VAL A 1 385 ? 2.302 -14.405 -10.343 1.00 73.81 385 VAL A O 1
ATOM 3163 N N . ALA A 1 386 ? 2.574 -14.659 -12.558 1.00 76.81 386 ALA A N 1
ATOM 3164 C CA . ALA A 1 386 ? 3.150 -15.991 -12.499 1.00 76.81 386 ALA A CA 1
ATOM 3165 C C . ALA A 1 386 ? 4.607 -15.908 -12.959 1.00 76.81 386 ALA A C 1
ATOM 3167 O O 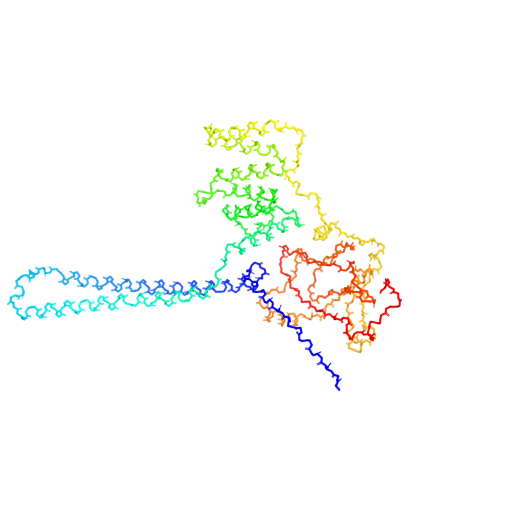. ALA A 1 386 ? 4.887 -15.491 -14.083 1.00 76.81 386 ALA A O 1
ATOM 3168 N N . ASN A 1 387 ? 5.533 -16.316 -12.094 1.00 78.44 387 ASN A N 1
ATOM 3169 C CA . ASN A 1 387 ? 6.953 -16.348 -12.423 1.00 78.44 387 ASN A CA 1
ATOM 3170 C C . ASN A 1 387 ? 7.346 -17.758 -12.862 1.00 78.44 387 ASN A C 1
ATOM 3172 O O . ASN A 1 387 ? 7.199 -18.718 -12.103 1.00 78.44 387 ASN A O 1
ATOM 3176 N N . LYS A 1 388 ? 7.884 -17.887 -14.079 1.00 80.50 388 LYS A N 1
ATOM 3177 C CA . LYS A 1 388 ? 8.508 -19.126 -14.549 1.00 80.50 388 LYS A CA 1
ATOM 3178 C C . LYS A 1 388 ? 10.013 -18.933 -14.652 1.00 80.50 388 LYS A C 1
ATOM 3180 O O . LYS A 1 388 ? 10.501 -18.273 -15.562 1.00 80.50 388 LYS A O 1
ATOM 3185 N N . TRP A 1 389 ? 10.739 -19.575 -13.745 1.00 81.81 389 TRP A N 1
ATOM 3186 C CA . TRP A 1 389 ? 12.194 -19.630 -13.802 1.00 81.81 389 TRP A CA 1
ATOM 3187 C C . TRP A 1 389 ? 12.634 -20.682 -14.821 1.00 81.81 389 TRP A C 1
ATOM 3189 O O . TRP A 1 389 ? 12.189 -21.834 -14.783 1.00 81.81 389 TRP A O 1
ATOM 3199 N N . ILE A 1 390 ? 13.488 -20.264 -15.753 1.00 83.94 390 ILE A N 1
ATOM 3200 C CA . ILE A 1 390 ? 14.200 -21.150 -16.672 1.00 83.94 390 ILE A CA 1
ATOM 3201 C C . ILE A 1 390 ? 15.649 -21.148 -16.207 1.00 83.94 390 ILE A C 1
ATOM 3203 O O . ILE A 1 390 ? 16.323 -20.123 -16.275 1.00 83.94 390 ILE A O 1
ATOM 3207 N N . HIS A 1 391 ? 16.095 -22.280 -15.674 1.00 83.06 391 HIS A N 1
ATOM 3208 C CA . HIS A 1 391 ? 17.449 -22.418 -15.153 1.00 83.06 391 HIS A CA 1
ATOM 3209 C C . HIS A 1 391 ? 18.451 -22.596 -16.295 1.00 83.06 391 HIS A C 1
ATOM 3211 O O . HIS A 1 391 ? 18.114 -23.152 -17.339 1.00 83.06 391 HIS A O 1
ATOM 3217 N N . GLU A 1 392 ? 19.673 -22.114 -16.077 1.00 80.38 392 GLU A N 1
ATOM 3218 C CA . GLU A 1 392 ? 20.783 -22.209 -17.029 1.00 80.38 392 GLU A CA 1
ATOM 3219 C C . GLU A 1 392 ? 21.151 -23.664 -17.350 1.00 80.38 392 GLU A C 1
ATOM 3221 O O . GLU A 1 392 ? 21.326 -24.024 -18.514 1.00 80.38 392 GLU A O 1
ATOM 3226 N N . PHE A 1 393 ? 21.204 -24.515 -16.322 1.00 78.69 393 PHE A N 1
ATOM 3227 C CA . PHE A 1 393 ? 21.526 -25.930 -16.471 1.00 78.69 393 PHE A CA 1
ATOM 3228 C C . PHE A 1 393 ? 20.512 -26.648 -17.380 1.00 78.69 393 PHE A C 1
ATOM 3230 O O . PHE A 1 393 ? 19.296 -26.538 -17.188 1.00 78.69 393 PHE A O 1
ATOM 3237 N N . GLY A 1 394 ? 21.005 -27.397 -18.369 1.00 77.44 394 GLY A N 1
ATOM 3238 C CA . GLY A 1 394 ? 20.191 -28.074 -19.381 1.00 77.44 394 GLY A CA 1
ATOM 3239 C C . GLY A 1 394 ? 19.821 -27.207 -20.593 1.00 77.44 394 GLY A C 1
ATOM 3240 O O . GLY A 1 394 ? 18.999 -27.627 -21.417 1.00 77.44 394 GLY A O 1
ATOM 3241 N N . GLN A 1 395 ? 20.365 -25.988 -20.702 1.00 77.06 395 GLN A N 1
ATOM 3242 C CA . GLN A 1 395 ? 20.174 -25.095 -21.854 1.00 77.06 395 GLN A CA 1
ATOM 3243 C C . GLN A 1 395 ? 21.409 -24.994 -22.759 1.00 77.06 395 GLN A C 1
ATOM 3245 O O . GLN A 1 395 ? 21.417 -24.159 -23.660 1.00 77.06 395 GLN A O 1
ATOM 3250 N N . GLU A 1 396 ? 22.415 -25.853 -22.600 1.00 77.62 396 GLU A N 1
ATOM 3251 C CA . GLU A 1 396 ? 23.737 -25.750 -23.244 1.00 77.62 396 GLU A CA 1
ATOM 3252 C C . GLU A 1 396 ? 23.643 -25.697 -24.780 1.00 77.62 396 GLU A C 1
ATOM 3254 O O . GLU A 1 396 ? 24.398 -24.992 -25.445 1.00 77.62 396 GLU A O 1
ATOM 3259 N N . PHE A 1 397 ? 22.665 -26.404 -25.355 1.00 77.50 397 PHE A N 1
ATOM 3260 C CA . PHE A 1 397 ? 22.422 -26.433 -26.803 1.00 77.50 397 PHE A CA 1
ATOM 3261 C C . PHE A 1 397 ? 21.454 -25.352 -27.301 1.00 77.50 397 PHE A C 1
ATOM 3263 O O . PHE A 1 397 ? 21.370 -25.107 -28.502 1.00 77.50 397 PHE A O 1
ATOM 3270 N N . LYS A 1 398 ? 20.690 -24.726 -26.400 1.00 75.19 398 LYS A N 1
ATOM 3271 C CA . LYS A 1 398 ? 19.711 -23.675 -26.730 1.00 75.19 398 LYS A CA 1
ATOM 3272 C C . LYS A 1 398 ? 20.282 -22.274 -26.529 1.00 75.19 398 LYS A C 1
ATOM 3274 O O . LYS A 1 398 ? 19.920 -21.359 -27.263 1.00 75.19 398 LYS A O 1
ATOM 3279 N N . ARG A 1 399 ? 21.176 -22.118 -25.553 1.00 76.94 399 ARG A N 1
ATOM 3280 C CA . ARG A 1 399 ? 21.900 -20.891 -25.229 1.00 76.94 399 ARG A CA 1
ATOM 3281 C C . ARG A 1 399 ? 23.366 -21.252 -24.945 1.00 76.94 399 ARG A C 1
ATOM 3283 O O . ARG A 1 399 ? 23.723 -21.442 -23.787 1.00 76.94 399 ARG A O 1
ATOM 3290 N N . PRO A 1 400 ? 24.200 -21.377 -25.990 1.00 77.88 400 PRO A N 1
ATOM 3291 C CA . PRO A 1 400 ? 25.611 -21.701 -25.820 1.00 77.88 400 PRO A CA 1
ATOM 3292 C C . PRO A 1 400 ? 26.346 -20.601 -25.050 1.00 77.88 400 PRO A C 1
ATOM 3294 O O . PRO A 1 400 ? 26.074 -19.412 -25.259 1.00 77.88 400 PRO A O 1
ATOM 3297 N N . CYS A 1 401 ? 27.297 -21.002 -24.208 1.00 76.94 401 CYS A N 1
ATOM 3298 C CA . CYS A 1 401 ? 28.167 -20.073 -23.498 1.00 76.94 401 CYS A CA 1
ATOM 3299 C C . CYS A 1 401 ? 29.020 -19.254 -24.475 1.00 76.94 401 CYS A C 1
ATOM 3301 O O . CYS A 1 401 ? 29.416 -19.752 -25.535 1.00 76.94 401 CYS A O 1
ATOM 3303 N N . SER A 1 402 ? 29.306 -18.001 -24.116 1.00 74.44 402 SER A N 1
ATOM 3304 C CA . SER A 1 402 ? 30.300 -17.212 -24.845 1.00 74.44 402 SER A CA 1
ATOM 3305 C C . SER A 1 402 ? 31.710 -17.607 -24.408 1.00 74.44 402 SER A C 1
ATOM 3307 O O . SER A 1 402 ? 31.923 -18.078 -23.293 1.00 74.44 402 SER A O 1
ATOM 3309 N N . LEU A 1 403 ? 32.677 -17.409 -25.305 1.00 75.31 403 LEU A N 1
ATOM 3310 C CA . LEU A 1 403 ? 34.104 -17.459 -24.973 1.00 75.31 403 LEU A CA 1
ATOM 3311 C C . LEU A 1 403 ? 34.599 -16.124 -24.387 1.00 75.31 403 LEU A C 1
ATOM 3313 O O . LEU A 1 403 ? 35.740 -16.043 -23.942 1.00 75.31 403 LEU A O 1
ATOM 3317 N N . SER A 1 404 ? 33.766 -15.080 -24.426 1.00 74.31 404 SER A N 1
ATOM 3318 C CA . SER A 1 404 ? 34.033 -13.781 -23.815 1.00 74.31 404 SER A CA 1
ATOM 3319 C C . SER A 1 404 ? 33.583 -13.780 -22.357 1.00 74.31 404 SER A C 1
ATOM 3321 O O . SER A 1 404 ? 32.460 -14.177 -22.055 1.00 74.31 404 SER A O 1
ATOM 3323 N N . GLU A 1 405 ? 34.431 -13.263 -21.467 1.00 63.16 405 GLU A N 1
ATOM 3324 C CA . GLU A 1 405 ? 34.079 -13.022 -20.060 1.00 63.16 405 GLU A CA 1
ATOM 3325 C C . GLU A 1 405 ? 33.016 -11.923 -19.892 1.00 63.16 405 GLU A C 1
ATOM 3327 O O . GLU A 1 405 ? 32.450 -11.792 -18.818 1.00 63.16 405 GLU A O 1
ATOM 3332 N N . TRP A 1 406 ? 32.720 -11.145 -20.938 1.00 57.97 406 TRP A N 1
ATOM 3333 C CA . TRP A 1 406 ? 31.845 -9.968 -20.871 1.00 57.97 406 TRP A CA 1
ATOM 3334 C C . TRP A 1 406 ? 30.501 -10.147 -21.602 1.00 57.97 406 TRP A C 1
ATOM 3336 O O . TRP A 1 406 ? 29.787 -9.163 -21.798 1.00 57.97 406 TRP A O 1
ATOM 3346 N N . GLU A 1 407 ? 30.174 -11.364 -22.063 1.00 56.62 407 GLU A N 1
ATOM 3347 C CA . GLU A 1 407 ? 28.964 -11.672 -22.856 1.00 56.62 407 GLU A CA 1
ATOM 3348 C C . GLU A 1 407 ? 28.046 -12.725 -22.233 1.00 56.62 407 GLU A C 1
ATOM 3350 O O . GLU A 1 407 ? 28.534 -13.767 -21.739 1.00 56.62 407 GLU A O 1
#

Radius of gyration: 34.84 Å; chains: 1; bounding box: 90×82×100 Å

pLDDT: mean 78.08, std 15.13, range [23.41, 96.06]

Organism: Carassius auratus (NCBI:txid7957)

Secondary structure (DSSP, 8-state):
---------------------GGG-HHHHHHHHHHHHHHHHHHHHHHHHHHHHHHHHHHHHHHHHHHHTS---HHHHTT-HHHHHHHHHHHHHHHHHHHHHHHHHHHHHHHHHHHHHTS-PPPHHHHHHHHHHHHHHHHHHT--HHHHTSSSPPPHHHHHHHHHHHHHTT-HHHHHHHHHHHHHT--TT-SS-HHHHHHHHHHHHHHTT-HHHHHHHHHHHHHH-TT-HHHHHHHHHHHHT--S----SSS--S---HHHHHHTT------HHHHHH--EEEE-TTT-GGGSSS-EEEEEEETTTTEEEEESSS-HHHHHHHHHHT-S-----SEE--EEETTTTEEE---TT-EEE--SB-TTS-B-GGG--EEPPEEES----------STT-TTTSPPPSSTT-

Foldseek 3Di:
DDDDDDPPPPPPPPPPPPPDQQLVDPVSVVVLVVLVVVLVVVVVVLVVVVVVLVVVLVVLVVVVVVVPPDDDDPVVQVVDPVSVVVVVVVVVVSVVSNCVSVVVNVVSVVVSVVSVVPRPDDDVVNLLVNLVVVVVCCQLQVDAPCRLCVPPDDALQSLQSSLVSCVVVVVLLNSLRSLVVSLVRDDPPDPDDNLRSLVSNLVSCVSVPQLVRNLVSLVVSCVVPVPDPVSVVVNVVSVVVDDDDHDDSSPRDPDDALNSCLQNVVWDLQDPVNVVVWDWDFAQLVVVVVCPVPGWTWTFQGVVQTKIKTAQQDPVVNVVVVCVVVPDFDDAQPGGFWKAQSQSSGTHHDDPNMDIDGDQAALQRHGDSSRDIDTTDGSGGDDDDDDDDDDPPPCCVVRPHDPDPVD